Protein 7Z6T (pdb70)

Secondary structure (P-SEA, 3-state):
cccccccccccccccbbbbbbccccccccccccccccccccccccccccbbbbbbccccccccccbbbbbccccbbbbbbcccccccccaaaaaaaaaaaaaaaaaaaaaacccccccccccccccccccccccccccccccccccccccccccccbbbbbbbbbbcccccccccccaaaaaaaaaaaaaaaaaccccccccccccaaaaaaaaaaaaaaaaaaaccccccccccccccccccccccccccccccccccccccccccccccccaaaaaaaaaaaaaaaaaaaaacbbbbccccccccccccccaaaaaaaaaaaaaacccccccaaaaaaaaaaaaaaaccccaaaaaaaaaaaacccccbbbbccbbbbbccccccc

Sequence (388 aa):
ADYKVYPWGLNDPTEGSSRVMIKDPWDDTVASEFTWNSDGTKKYPTTRGNNGIAQSNPSGEDDYINNHRPRSSNLSFNYPYSPSSSPPSSYIDASIVQLFYTANMYHDLLYTTLGFTEKTGNFEFNNNGQGGRGNNDYYVILNSQDGSGTNNANNFATPPDGQPGRMRMYTWTKSQPYRDGSFEAGIVIHEYTHGVSNRLTGGPANNSNNCLSTIEAGGMGEGWGDFMATAIRLLKAADTRAKDYTMMGAWAANDPKGIREYPPYSTSLTTNPLAYSNVDGDDSVHSIGTVWATMLYELMWNLIDKHGKNVSAKPTMKGGVPTDGKKYLAMMKLVVDGMALQPCNPNFVQARDAILDADKALTKGANRRCEIWKAFAKRGLGYGAKYNENKRVTSNKLPSGC

Radius of gyration: 19.92 Å; Cα contacts (8 Å, |Δi|>4): 949; chains: 1; bounding box: 53×50×55 Å

B-factor: mean 22.93, std 13.44, range [10.41, 135.94]

Structure (mmCIF, N/CA/C/O backbone):
data_7Z6T
#
_entry.id   7Z6T
#
_cell.length_a   53.826
_cell.length_b   85.037
_cell.length_c   55.319
_cell.angle_alpha   90.000
_cell.angle_beta   111.303
_cell.angle_gamma   90.000
#
_symmetry.space_group_name_H-M   'P 1 21 1'
#
loop_
_entity.id
_entity.type
_entity.pdbx_description
1 polymer 'Extracellular metalloproteinase mep'
2 branched alpha-D-mannopyranose-(1-2)-alpha-D-mannopyranose-(1-2)-[alpha-D-mannopyranose-(1-6)]alpha-D-mannopyranose-(1-3)-beta-D-mannopyranose-(1-4)-2-acetamido-2-deoxy-beta-D-glucopyranose-(1-4)-2-acetamido-2-deoxy-beta-D-glucopyranose
3 branched beta-D-mannopyranose-(1-3)-D-mannose
4 non-polymer 1,2-ETHANEDIOL
5 non-polymer 'ZINC ION'
6 non-polymer 'CALCIUM ION'
7 non-polymer 'SULFATE ION'
8 non-polymer 'SODIUM ION'
9 water water
#
loop_
_atom_site.group_PDB
_atom_site.id
_atom_site.type_symbol
_atom_site.label_atom_id
_atom_site.label_alt_id
_atom_site.label_comp_id
_atom_site.label_asym_id
_atom_site.label_entity_id
_atom_site.label_seq_id
_atom_site.pdbx_PDB_ins_code
_atom_site.Cartn_x
_atom_site.Cartn_y
_atom_site.Cartn_z
_atom_site.occupancy
_atom_site.B_iso_or_equiv
_atom_site.auth_seq_id
_atom_site.auth_comp_id
_atom_site.auth_asym_id
_atom_site.auth_atom_id
_atom_site.pdbx_PDB_model_num
ATOM 1 N N . ALA A 1 1 ? -7.545 43.063 38.378 1.000 28.431 1 ALA AAA N 1
ATOM 2 C CA . ALA A 1 1 ? -6.929 43.975 39.387 1.000 26.037 1 ALA AAA CA 1
ATOM 3 C C . ALA A 1 1 ? -7.081 45.409 38.902 1.000 25.826 1 ALA AAA C 1
ATOM 4 O O . ALA A 1 1 ? -7.057 45.667 37.701 1.000 29.876 1 ALA AAA O 1
ATOM 6 N N . ASP A 1 2 ? -7.289 46.332 39.846 1.000 23.823 2 ASP AAA N 1
ATOM 7 C CA . ASP A 1 2 ? -7.418 47.739 39.516 1.000 25.966 2 ASP AAA CA 1
ATOM 8 C C . ASP A 1 2 ? -6.430 48.500 40.391 1.000 22.322 2 ASP AAA C 1
ATOM 9 O O . ASP A 1 2 ? -6.284 48.207 41.576 1.000 22.089 2 ASP AAA O 1
ATOM 14 N N . TYR A 1 3 ? -5.736 49.456 39.774 1.000 19.303 3 TYR AAA N 1
ATOM 15 C CA . TYR A 1 3 ? -4.754 50.262 40.477 1.000 19.021 3 TYR AAA CA 1
ATOM 16 C C . TYR A 1 3 ? -5.155 51.724 40.301 1.000 17.105 3 TYR AAA C 1
ATOM 17 O O . TYR A 1 3 ? -5.224 52.199 39.169 1.000 20.194 3 TYR AAA O 1
ATOM 26 N N . LYS A 1 4 ? -5.364 52.434 41.422 1.000 17.443 4 LYS AAA N 1
ATOM 27 C CA . LYS A 1 4 ? -5.619 53.881 41.341 1.000 17.274 4 LYS AAA CA 1
ATOM 28 C C . LYS A 1 4 ? -4.290 54.608 41.557 1.000 16.071 4 LYS AAA C 1
ATOM 29 O O . LYS A 1 4 ? -3.749 54.582 42.670 1.000 16.404 4 LYS AAA O 1
ATOM 35 N N . VAL A 1 5 ? -3.737 55.180 40.466 1.000 15.231 5 VAL AAA N 1
ATOM 36 C CA . VAL A 1 5 ? -2.358 55.672 40.472 1.000 14.326 5 VAL AAA CA 1
ATOM 37 C C . VAL A 1 5 ? -2.237 56.841 39.498 1.000 14.600 5 VAL AAA C 1
ATOM 38 O O . VAL A 1 5 ? -3.103 57.030 38.622 1.000 16.384 5 VAL AAA O 1
ATOM 42 N N . TYR A 1 6 ? -1.128 57.595 39.628 1.000 13.494 6 TYR AAA N 1
ATOM 43 C CA . TYR A 1 6 ? -0.718 58.477 38.543 1.000 13.747 6 TYR AAA CA 1
ATOM 44 C C . TYR A 1 6 ? -0.160 57.578 37.441 1.000 14.192 6 TYR AAA C 1
ATOM 45 O O . TYR A 1 6 ? 0.780 56.803 37.675 1.000 14.349 6 TYR AAA O 1
ATOM 54 N N . PRO A 1 7 ? -0.753 57.578 36.234 1.000 14.873 7 PRO AAA N 1
ATOM 55 C CA . PRO A 1 7 ? -0.298 56.662 35.187 1.000 15.420 7 PRO AAA CA 1
ATOM 56 C C . PRO A 1 7 ? 1.157 56.849 34.791 1.000 13.846 7 PRO AAA C 1
ATOM 57 O O . PRO A 1 7 ? 1.750 57.908 34.941 1.000 14.946 7 PRO AAA O 1
ATOM 61 N N . TRP A 1 8 ? 1.709 55.769 34.264 1.000 14.603 8 TRP AAA N 1
ATOM 62 C CA . TRP A 1 8 ? 3.055 55.674 33.727 1.000 13.403 8 TRP AAA CA 1
ATOM 63 C C . TRP A 1 8 ? 3.250 56.813 32.735 1.000 14.868 8 TRP AAA C 1
ATOM 64 O O . TRP A 1 8 ? 2.396 57.057 31.869 1.000 15.259 8 TRP AAA O 1
ATOM 75 N N . GLY A 1 9 ? 4.382 57.509 32.912 1.000 14.338 9 GLY AAA N 1
ATOM 76 C CA . GLY A 1 9 ? 4.716 58.641 32.061 1.000 14.255 9 GLY AAA CA 1
ATOM 77 C C . GLY A 1 9 ? 4.452 59.974 32.760 1.000 15.506 9 GLY AAA C 1
ATOM 78 O O . GLY A 1 9 ? 4.935 60.998 32.273 1.000 17.470 9 GLY AAA O 1
ATOM 79 N N . LEU A 1 10 ? 3.662 59.977 33.844 1.000 15.197 10 LEU AAA N 1
ATOM 80 C CA . LEU A 1 10 ? 3.558 61.162 34.704 1.000 15.110 10 LEU AAA CA 1
ATOM 81 C C . LEU A 1 10 ? 4.670 61.093 35.727 1.000 15.925 10 LEU AAA C 1
ATOM 82 O O . LEU A 1 10 ? 4.735 60.168 36.540 1.000 16.287 10 LEU AAA O 1
ATOM 87 N N . ASN A 1 11 ? 5.527 62.100 35.713 1.000 14.346 11 ASN AAA N 1
ATOM 88 C CA . ASN A 1 11 ? 6.726 62.021 36.517 1.000 13.014 11 ASN AAA CA 1
ATOM 89 C C . ASN A 1 11 ? 6.415 62.259 37.985 1.000 13.496 11 ASN AAA C 1
ATOM 90 O O . ASN A 1 11 ? 7.178 61.779 38.833 1.000 14.146 11 ASN AAA O 1
ATOM 95 N N . ASP A 1 12 ? 5.381 63.067 38.265 1.000 13.365 12 ASP AAA N 1
ATOM 96 C CA . ASP A 1 12 ? 5.084 63.467 39.640 1.000 14.626 12 ASP AAA CA 1
ATOM 97 C C . ASP A 1 12 ? 3.662 63.995 39.694 1.000 14.609 12 ASP AAA C 1
ATOM 98 O O . ASP A 1 12 ? 3.038 64.168 38.665 1.000 15.320 12 ASP AAA O 1
ATOM 103 N N . PRO A 1 13 ? 3.089 64.227 40.897 1.000 15.096 13 PRO AAA N 1
ATOM 104 C CA . PRO A 1 13 ? 1.703 64.696 40.992 1.000 16.021 13 PRO AAA CA 1
ATOM 105 C C . PRO A 1 13 ? 1.342 66.020 40.325 1.000 15.866 13 PRO AAA C 1
ATOM 106 O O . PRO A 1 13 ? 0.156 66.255 40.072 1.000 20.078 13 PRO AAA O 1
ATOM 110 N N . THR A 1 14 ? 2.350 66.820 39.968 1.000 17.337 14 THR AAA N 1
ATOM 111 C CA . THR A 1 14 ? 2.077 68.074 39.265 1.000 17.367 14 THR AAA CA 1
ATOM 112 C C . THR A 1 14 ? 1.731 67.855 37.794 1.000 19.954 14 THR AAA C 1
ATOM 113 O O . THR A 1 14 ? 1.236 68.775 37.152 1.000 20.628 14 THR AAA O 1
ATOM 117 N N . GLU A 1 15 ? 1.971 66.645 37.251 1.000 16.896 15 GLU AAA N 1
ATOM 118 C CA . GLU A 1 15 ? 1.853 66.479 35.805 1.000 17.898 15 GLU AAA CA 1
ATOM 119 C C . GLU A 1 15 ? 0.488 65.946 35.396 1.000 19.364 15 GLU AAA C 1
ATOM 120 O O . GLU A 1 15 ? 0.226 65.877 34.198 1.000 20.320 15 GLU AAA O 1
ATOM 126 N N . GLY A 1 16 ? -0.368 65.565 36.355 1.000 18.024 16 GLY AAA N 1
ATOM 127 C CA . GLY A 1 16 ? -1.639 64.961 35.986 1.000 20.185 16 GLY AAA CA 1
ATOM 128 C C . GLY A 1 16 ? -2.378 64.448 37.219 1.000 19.531 16 GLY AAA C 1
ATOM 129 O O . GLY A 1 16 ? -2.018 64.785 38.351 1.000 23.239 16 GLY AAA O 1
ATOM 130 N N A SER A 1 17 ? -3.446 63.681 36.985 0.150 19.795 17 SER AAA N 1
ATOM 131 N N B SER A 1 17 ? -3.425 63.656 36.980 0.850 20.055 17 SER AAA N 1
ATOM 132 C CA A SER A 1 17 ? -4.283 63.187 38.064 0.150 19.220 17 SER AAA CA 1
ATOM 133 C CA B SER A 1 17 ? -4.300 63.159 38.029 0.850 20.378 17 SER AAA CA 1
ATOM 134 C C A SER A 1 17 ? -4.169 61.669 38.138 0.150 18.801 17 SER AAA C 1
ATOM 135 C C B SER A 1 17 ? -4.230 61.636 38.093 0.850 19.268 17 SER AAA C 1
ATOM 136 O O A SER A 1 17 ? -3.650 61.038 37.218 0.150 18.570 17 SER AAA O 1
ATOM 137 O O B SER A 1 17 ? -3.842 60.979 37.118 0.850 18.732 17 SER AAA O 1
ATOM 142 N N . ARG A 1 18 ? -4.671 61.109 39.244 1.000 18.263 18 ARG AAA N 1
ATOM 143 C CA . ARG A 1 18 ? -4.714 59.668 39.431 1.000 18.247 18 ARG AAA CA 1
ATOM 144 C C . ARG A 1 18 ? -5.978 59.156 38.764 1.000 21.095 18 ARG AAA C 1
ATOM 145 O O . ARG A 1 18 ? -7.019 59.840 38.798 1.000 23.375 18 ARG AAA O 1
ATOM 153 N N . VAL A 1 19 ? -5.865 57.941 38.216 1.000 19.574 19 VAL AAA N 1
ATOM 154 C CA . VAL A 1 19 ? -7.020 57.246 37.660 1.000 20.754 19 VAL AAA CA 1
ATOM 155 C C . VAL A 1 19 ? -6.941 55.769 38.032 1.000 21.123 19 VAL AAA C 1
ATOM 156 O O . VAL A 1 19 ? -5.857 55.252 38.342 1.000 18.573 19 VAL AAA O 1
ATOM 160 N N . MET A 1 20 ? -8.099 55.112 37.884 1.000 20.948 20 MET AAA N 1
ATOM 161 C CA . MET A 1 20 ? -8.202 53.665 38.018 1.000 21.466 20 MET AAA CA 1
ATOM 162 C C . MET A 1 20 ? -7.732 52.997 36.730 1.000 21.517 20 MET AAA C 1
ATOM 163 O O . MET A 1 20 ? -8.287 53.238 35.649 1.000 24.701 20 MET AAA O 1
ATOM 168 N N . ILE A 1 21 ? -6.727 52.111 36.864 1.000 19.532 21 ILE AAA N 1
ATOM 169 C CA . ILE A 1 21 ? -6.205 51.367 35.723 1.000 18.201 21 ILE AAA CA 1
ATOM 170 C C . ILE A 1 21 ? -6.411 49.875 35.959 1.000 21.304 21 ILE AAA C 1
ATOM 171 O O . ILE A 1 21 ? -5.892 49.319 36.933 1.000 19.502 21 ILE AAA O 1
ATOM 176 N N . LYS A 1 22 ? -7.099 49.221 35.011 1.000 20.865 22 LYS AAA N 1
ATOM 177 C CA . LYS A 1 22 ? -7.344 47.789 35.138 1.000 23.149 22 LYS AAA CA 1
ATOM 178 C C . LYS A 1 22 ? -6.208 46.986 34.490 1.000 19.935 22 LYS AAA C 1
ATOM 179 O O . LYS A 1 22 ? -5.776 47.325 33.401 1.000 22.034 22 LYS AAA O 1
ATOM 185 N N . ASP A 1 23 ? -5.755 45.922 35.160 1.000 20.788 23 ASP AAA N 1
ATOM 186 C CA . ASP A 1 23 ? -4.836 44.903 34.648 1.000 23.197 23 ASP AAA CA 1
ATOM 187 C C . ASP A 1 23 ? -3.705 45.518 33.834 1.000 21.764 23 ASP AAA C 1
ATOM 188 O O . ASP A 1 23 ? -3.570 45.265 32.636 1.000 20.795 23 ASP AAA O 1
ATOM 193 N N . PRO A 1 24 ? -2.855 46.367 34.442 1.000 20.141 24 PRO AAA N 1
ATOM 194 C CA . PRO A 1 24 ? -1.932 47.183 33.658 1.000 19.584 24 PRO AAA CA 1
ATOM 195 C C . PRO A 1 24 ? -0.672 46.430 33.233 1.000 18.623 24 PRO AAA C 1
ATOM 196 O O . PRO A 1 24 ? 0.169 46.998 32.543 1.000 18.257 24 PRO AAA O 1
ATOM 200 N N . TRP A 1 25 ? -0.577 45.149 33.598 1.000 17.866 25 TRP AAA N 1
ATOM 201 C CA . TRP A 1 25 ? 0.614 44.372 33.263 1.000 19.024 25 TRP AAA CA 1
ATOM 202 C C . TRP A 1 25 ? 0.642 44.009 31.787 1.000 20.641 25 TRP AAA C 1
ATOM 203 O O . TRP A 1 25 ? -0.410 43.937 31.122 1.000 23.162 25 TRP AAA O 1
ATOM 214 N N A ASP A 1 26 ? 1.857 43.776 31.286 0.480 19.707 26 ASP AAA N 1
ATOM 215 N N B ASP A 1 26 ? 1.869 43.776 31.310 0.520 19.517 26 ASP AAA N 1
ATOM 216 C CA A ASP A 1 26 ? 2.056 43.219 29.954 0.480 21.724 26 ASP AAA CA 1
ATOM 217 C CA B ASP A 1 26 ? 2.141 43.173 30.012 0.520 21.792 26 ASP AAA CA 1
ATOM 218 C C A ASP A 1 26 ? 2.125 41.701 30.102 0.480 21.468 26 ASP AAA C 1
ATOM 219 C C B ASP A 1 26 ? 2.086 41.659 30.191 0.520 21.154 26 ASP AAA C 1
ATOM 220 O O A ASP A 1 26 ? 2.997 41.196 30.805 0.480 20.676 26 ASP AAA O 1
ATOM 221 O O B ASP A 1 26 ? 2.838 41.107 30.990 0.520 19.397 26 ASP AAA O 1
ATOM 230 N N . THR A 1 27 ? 1.187 40.985 29.456 1.000 22.290 27 THR AAA N 1
ATOM 231 C CA . THR A 1 27 ? 0.999 39.558 29.685 1.000 24.150 27 THR AAA CA 1
ATOM 232 C C . THR A 1 27 ? 2.227 38.761 29.263 1.000 24.409 27 THR AAA C 1
ATOM 233 O O . THR A 1 27 ? 2.408 37.645 29.731 1.000 25.361 27 THR AAA O 1
ATOM 237 N N . VAL A 1 28 ? 3.033 39.314 28.351 1.000 24.575 28 VAL AAA N 1
ATOM 238 C CA . VAL A 1 28 ? 4.207 38.609 27.877 1.000 26.814 28 VAL AAA CA 1
ATOM 239 C C . VAL A 1 28 ? 5.346 38.804 28.876 1.000 24.045 28 VAL AAA C 1
ATOM 240 O O . VAL A 1 28 ? 6.053 37.869 29.205 1.000 32.398 28 VAL AAA O 1
ATOM 244 N N . ALA A 1 29 ? 5.495 40.014 29.417 1.000 19.086 29 ALA AAA N 1
ATOM 245 C CA . ALA A 1 29 ? 6.636 40.236 30.301 1.000 17.933 29 ALA AAA CA 1
ATOM 246 C C . ALA A 1 29 ? 6.352 39.761 31.739 1.000 17.907 29 ALA AAA C 1
ATOM 247 O O . ALA A 1 29 ? 7.276 39.445 32.493 1.000 19.931 29 ALA AAA O 1
ATOM 249 N N . SER A 1 30 ? 5.071 39.776 32.126 1.000 17.806 30 SER AAA N 1
ATOM 250 C CA . SER A 1 30 ? 4.599 39.370 33.434 1.000 16.099 30 SER AAA CA 1
ATOM 251 C C . SER A 1 30 ? 3.564 38.259 33.245 1.000 17.462 30 SER AAA C 1
ATOM 252 O O . SER A 1 30 ? 2.356 38.496 33.398 1.000 16.823 30 SER AAA O 1
ATOM 255 N N . GLU A 1 31 ? 4.048 37.048 32.919 1.000 17.345 31 GLU AAA N 1
ATOM 256 C CA . GLU A 1 31 ? 3.104 35.998 32.523 1.000 18.380 31 GLU AAA CA 1
ATOM 257 C C . GLU A 1 31 ? 2.243 35.490 33.692 1.000 19.123 31 GLU AAA C 1
ATOM 258 O O . GLU A 1 31 ? 1.261 34.796 33.427 1.000 20.538 31 GLU AAA O 1
ATOM 264 N N . PHE A 1 32 ? 2.614 35.784 34.948 1.000 17.139 32 PHE AAA N 1
ATOM 265 C CA . PHE A 1 32 ? 1.799 35.413 36.099 1.000 17.459 32 PHE AAA CA 1
ATOM 266 C C . PHE A 1 32 ? 0.978 36.600 36.597 1.000 18.023 32 PHE AAA C 1
ATOM 267 O O . PHE A 1 32 ? 0.337 36.473 37.631 1.000 17.924 32 PHE AAA O 1
ATOM 275 N N . THR A 1 33 ? 0.989 37.715 35.843 1.000 17.416 33 THR AAA N 1
ATOM 276 C CA . THR A 1 33 ? 0.490 39.033 36.240 1.000 17.290 33 THR AAA CA 1
ATOM 277 C C . THR A 1 33 ? 1.431 39.599 37.287 1.000 16.128 33 THR AAA C 1
ATOM 278 O O . THR A 1 33 ? 2.329 38.917 37.767 1.000 17.889 33 THR AAA O 1
ATOM 282 N N . TRP A 1 34 ? 1.115 40.813 37.749 1.000 16.017 34 TRP AAA N 1
ATOM 283 C CA . TRP A 1 34 ? 1.936 41.384 38.794 1.000 15.305 34 TRP AAA CA 1
ATOM 284 C C . TRP A 1 34 ? 1.620 40.825 40.182 1.000 16.596 34 TRP AAA C 1
ATOM 285 O O . TRP A 1 34 ? 2.371 41.072 41.119 1.000 15.883 34 TRP AAA O 1
ATOM 296 N N . ASN A 1 35 ? 0.469 40.166 40.334 1.000 14.944 35 ASN AAA N 1
ATOM 297 C CA . ASN A 1 35 ? -0.011 39.797 41.661 1.000 16.815 35 ASN AAA CA 1
ATOM 298 C C . ASN A 1 35 ? 0.053 38.290 41.880 1.000 16.963 35 ASN AAA C 1
ATOM 299 O O . ASN A 1 35 ? -0.601 37.790 42.779 1.000 19.569 35 ASN AAA O 1
ATOM 304 N N . SER A 1 36 ? 0.918 37.601 41.136 1.000 16.859 36 SER AAA N 1
ATOM 305 C CA . SER A 1 36 ? 1.198 36.200 41.413 1.000 17.582 36 SER AAA CA 1
ATOM 306 C C . SER A 1 36 ? 2.672 35.931 41.115 1.000 18.831 36 SER AAA C 1
ATOM 307 O O . SER A 1 36 ? 3.270 36.625 40.298 1.000 17.003 36 SER AAA O 1
ATOM 310 N N . ASP A 1 37 ? 3.210 34.870 41.724 1.000 23.130 37 ASP AAA N 1
ATOM 311 C CA . ASP A 1 37 ? 4.545 34.379 41.378 1.000 23.749 37 ASP AAA CA 1
ATOM 312 C C . ASP A 1 37 ? 4.483 32.976 40.769 1.000 24.860 37 ASP AAA C 1
ATOM 313 O O . ASP A 1 37 ? 5.486 32.283 40.700 1.000 25.596 37 ASP AAA O 1
ATOM 318 N N . GLY A 1 38 ? 3.327 32.567 40.258 1.000 24.020 38 GLY AAA N 1
ATOM 319 C CA . GLY A 1 38 ? 3.186 31.212 39.760 1.000 26.050 38 GLY AAA CA 1
ATOM 320 C C . GLY A 1 38 ? 2.848 30.198 40.854 1.000 27.259 38 GLY AAA C 1
ATOM 321 O O . GLY A 1 38 ? 2.426 29.102 40.505 1.000 32.960 38 GLY AAA O 1
ATOM 322 N N . THR A 1 39 ? 3.067 30.517 42.143 1.000 27.104 39 THR AAA N 1
ATOM 323 C CA . THR A 1 39 ? 2.692 29.614 43.227 1.000 28.339 39 THR AAA CA 1
ATOM 324 C C . THR A 1 39 ? 1.426 30.133 43.893 1.000 29.429 39 THR AAA C 1
ATOM 325 O O . THR A 1 39 ? 0.435 29.407 44.027 1.000 32.436 39 THR AAA O 1
ATOM 329 N N . LYS A 1 40 ? 1.465 31.404 44.308 1.000 27.135 40 LYS AAA N 1
ATOM 330 C CA . LYS A 1 40 ? 0.353 31.985 45.043 1.000 26.781 40 LYS AAA CA 1
ATOM 331 C C . LYS A 1 40 ? -0.041 33.269 44.331 1.000 25.432 40 LYS AAA C 1
ATOM 332 O O . LYS A 1 40 ? 0.829 33.924 43.746 1.000 23.599 40 LYS AAA O 1
ATOM 338 N N . LYS A 1 41 ? -1.348 33.547 44.350 1.000 22.150 41 LYS AAA N 1
ATOM 339 C CA . LYS A 1 41 ? -1.902 34.831 43.970 1.000 24.260 41 LYS AAA CA 1
ATOM 340 C C . LYS A 1 41 ? -2.071 35.653 45.246 1.000 22.365 41 LYS AAA C 1
ATOM 341 O O . LYS A 1 41 ? -2.679 35.200 46.217 1.000 23.970 41 LYS AAA O 1
ATOM 347 N N . TYR A 1 42 ? -1.549 36.878 45.259 1.000 18.395 42 TYR AAA N 1
ATOM 348 C CA . TYR A 1 42 ? -1.562 37.680 46.471 1.000 19.316 42 TYR AAA CA 1
ATOM 349 C C . TYR A 1 42 ? -2.607 38.794 46.364 1.000 19.757 42 TYR AAA C 1
ATOM 350 O O . TYR A 1 42 ? -2.682 39.506 45.361 1.000 20.853 42 TYR AAA O 1
ATOM 359 N N . PRO A 1 43 ? -3.429 39.009 47.411 1.000 20.136 43 PRO AAA N 1
ATOM 360 C CA . PRO A 1 43 ? -4.410 40.095 47.417 1.000 18.384 43 PRO AAA CA 1
ATOM 361 C C . PRO A 1 43 ? -3.775 41.378 47.943 1.000 19.875 43 PRO AAA C 1
ATOM 362 O O . PRO A 1 43 ? -4.337 42.094 48.771 1.000 20.923 43 PRO AAA O 1
ATOM 366 N N . THR A 1 44 ? -2.572 41.672 47.440 1.000 18.071 44 THR AAA N 1
ATOM 367 C CA . THR A 1 44 ? -1.823 42.811 47.947 1.000 17.192 44 THR AAA CA 1
ATOM 368 C C . THR A 1 44 ? -0.727 43.148 46.939 1.000 15.509 44 THR AAA C 1
ATOM 369 O O . THR A 1 44 ? -0.632 42.537 45.887 1.000 16.178 44 THR AAA O 1
ATOM 373 N N . THR A 1 45 ? 0.154 44.062 47.344 1.000 15.628 45 THR AAA N 1
ATOM 374 C CA . THR A 1 45 ? 1.271 44.529 46.522 1.000 14.892 45 THR AAA CA 1
ATOM 375 C C . THR A 1 45 ? 2.463 43.592 46.605 1.000 13.700 45 THR AAA C 1
ATOM 376 O O . THR A 1 45 ? 3.507 43.909 47.178 1.000 14.467 45 THR AAA O 1
ATOM 380 N N . ARG A 1 46 ? 2.273 42.389 46.037 1.000 14.824 46 ARG AAA N 1
ATOM 381 C CA . ARG A 1 46 ? 3.283 41.346 46.044 1.000 14.888 46 ARG AAA CA 1
ATOM 382 C C . ARG A 1 46 ? 3.022 40.460 44.832 1.000 15.213 46 ARG AAA C 1
ATOM 383 O O . ARG A 1 46 ? 1.861 40.183 44.483 1.000 15.554 46 ARG AAA O 1
ATOM 391 N N . GLY A 1 47 ? 4.105 40.089 44.140 1.000 13.770 47 GLY AAA N 1
ATOM 392 C CA . GLY A 1 47 ? 3.997 39.148 43.028 1.000 14.456 47 GLY AAA CA 1
ATOM 393 C C . GLY A 1 47 ? 5.356 38.892 42.410 1.000 14.735 47 GLY AAA C 1
ATOM 394 O O . GLY A 1 47 ? 6.365 39.020 43.098 1.000 15.982 47 GLY AAA O 1
ATOM 395 N N . ASN A 1 48 ? 5.381 38.536 41.126 1.000 14.119 48 ASN AAA N 1
ATOM 396 C CA . ASN A 1 48 ? 6.620 37.971 40.599 1.000 15.386 48 ASN AAA CA 1
ATOM 397 C C . ASN A 1 48 ? 7.745 39.002 40.479 1.000 14.644 48 ASN AAA C 1
ATOM 398 O O . ASN A 1 48 ? 8.917 38.640 40.590 1.000 13.812 48 ASN AAA O 1
ATOM 403 N N . ASN A 1 49 ? 7.384 40.288 40.371 1.000 14.051 49 ASN AAA N 1
ATOM 404 C CA . ASN A 1 49 ? 8.396 41.282 40.054 1.000 13.877 49 ASN AAA CA 1
ATOM 405 C C . ASN A 1 49 ? 8.755 42.108 41.271 1.000 13.468 49 ASN AAA C 1
ATOM 406 O O . ASN A 1 49 ? 9.789 42.749 41.285 1.000 14.548 49 ASN AAA O 1
ATOM 411 N N . GLY A 1 50 ? 7.940 42.061 42.313 1.000 14.309 50 GLY AAA N 1
ATOM 412 C CA . GLY A 1 50 ? 8.293 42.897 43.450 1.000 15.865 50 GLY AAA CA 1
ATOM 413 C C . GLY A 1 50 ? 7.419 42.587 44.661 1.000 13.706 50 GLY AAA C 1
ATOM 414 O O . GLY A 1 50 ? 6.353 41.993 44.518 1.000 15.360 50 GLY AAA O 1
ATOM 415 N N . ILE A 1 51 ? 7.857 43.108 45.810 1.000 13.534 51 ILE AAA N 1
ATOM 416 C CA . ILE A 1 51 ? 7.056 43.087 47.028 1.000 13.715 51 ILE AAA CA 1
ATOM 417 C C . ILE A 1 51 ? 7.186 44.470 47.675 1.000 14.937 51 ILE AAA C 1
ATOM 418 O O . ILE A 1 51 ? 8.306 44.940 47.924 1.000 15.471 51 ILE AAA O 1
ATOM 423 N N . ALA A 1 52 ? 6.043 45.147 47.837 1.000 14.033 52 ALA AAA N 1
ATOM 424 C CA . ALA A 1 52 ? 6.075 46.503 48.356 1.000 13.938 52 ALA AAA CA 1
ATOM 425 C C . ALA A 1 52 ? 5.377 46.593 49.716 1.000 13.572 52 ALA AAA C 1
ATOM 426 O O . ALA A 1 52 ? 4.384 45.889 49.965 1.000 13.723 52 ALA AAA O 1
ATOM 428 N N . GLN A 1 53 ? 5.914 47.489 50.549 1.000 14.465 53 GLN AAA N 1
ATOM 429 C CA . GLN A 1 53 ? 5.406 47.646 51.910 1.000 13.140 53 GLN AAA CA 1
ATOM 430 C C . GLN A 1 53 ? 5.965 48.949 52.471 1.000 14.993 53 GLN AAA C 1
ATOM 431 O O . GLN A 1 53 ? 6.889 49.529 51.889 1.000 15.320 53 GLN AAA O 1
ATOM 437 N N . SER A 1 54 ? 5.407 49.379 53.616 1.000 14.660 54 SER AAA N 1
ATOM 438 C CA . SER A 1 54 ? 6.011 50.483 54.347 1.000 14.091 54 SER AAA CA 1
ATOM 439 C C . SER A 1 54 ? 7.185 49.962 55.159 1.000 14.853 54 SER AAA C 1
ATOM 440 O O . SER A 1 54 ? 7.306 48.755 55.353 1.000 16.353 54 SER AAA O 1
ATOM 443 N N . ASN A 1 55 ? 8.079 50.866 55.572 1.000 17.541 55 ASN AAA N 1
ATOM 444 C CA . ASN A 1 55 ? 9.174 50.435 56.432 1.000 15.925 55 ASN AAA CA 1
ATOM 445 C C . ASN A 1 55 ? 9.489 51.537 57.447 1.000 18.511 55 ASN AAA C 1
ATOM 446 O O . ASN A 1 55 ? 10.564 52.126 57.446 1.000 18.588 55 ASN AAA O 1
ATOM 451 N N . PRO A 1 56 ? 8.578 51.801 58.412 1.000 17.491 56 PRO AAA N 1
ATOM 452 C CA . PRO A 1 56 ? 8.772 52.896 59.367 1.000 18.562 56 PRO AAA CA 1
ATOM 453 C C . PRO A 1 56 ? 10.044 52.796 60.218 1.000 18.927 56 PRO AAA C 1
ATOM 454 O O . PRO A 1 56 ? 10.712 53.793 60.440 1.000 20.949 56 PRO AAA O 1
ATOM 458 N N . SER A 1 57 ? 10.428 51.583 60.599 1.000 22.225 57 SER AAA N 1
ATOM 459 C CA . SER A 1 57 ? 11.610 51.380 61.432 1.000 22.995 57 SER AAA CA 1
ATOM 460 C C . SER A 1 57 ? 12.906 51.597 60.654 1.000 26.458 57 SER AAA C 1
ATOM 461 O O . SER A 1 57 ? 13.968 51.748 61.257 1.000 26.128 57 SER AAA O 1
ATOM 464 N N . GLY A 1 58 ? 12.842 51.531 59.322 1.000 22.357 58 GLY AAA N 1
ATOM 465 C CA . GLY A 1 58 ? 14.044 51.645 58.523 1.000 22.663 58 GLY AAA CA 1
ATOM 466 C C . GLY A 1 58 ? 14.975 50.433 58.608 1.000 25.684 58 GLY AAA C 1
ATOM 467 O O . GLY A 1 58 ? 16.095 50.496 58.100 1.000 23.910 58 GLY AAA O 1
ATOM 468 N N . GLU A 1 59 ? 14.504 49.314 59.182 1.000 25.582 59 GLU AAA N 1
ATOM 469 C CA . GLU A 1 59 ? 15.356 48.129 59.277 1.000 28.272 59 GLU AAA CA 1
ATOM 470 C C . GLU A 1 59 ? 15.208 47.244 58.038 1.000 26.715 59 GLU AAA C 1
ATOM 471 O O . GLU A 1 59 ? 14.586 47.630 57.041 1.000 25.404 59 GLU AAA O 1
ATOM 477 N N . ASP A 1 60 ? 15.744 46.021 58.120 1.000 24.028 60 ASP AAA N 1
ATOM 478 C CA . ASP A 1 60 ? 15.915 45.198 56.938 1.000 24.197 60 ASP AAA CA 1
ATOM 479 C C . ASP A 1 60 ? 14.793 44.185 56.749 1.000 25.101 60 ASP AAA C 1
ATOM 480 O O . ASP A 1 60 ? 14.665 43.608 55.682 1.000 26.101 60 ASP AAA O 1
ATOM 485 N N . ASP A 1 61 ? 14.005 43.913 57.786 1.000 25.746 61 ASP AAA N 1
ATOM 486 C CA . ASP A 1 61 ? 12.891 43.009 57.585 1.000 25.950 61 ASP AAA CA 1
ATOM 487 C C . ASP A 1 61 ? 11.864 43.672 56.680 1.000 24.042 61 ASP AAA C 1
ATOM 488 O O . ASP A 1 61 ? 11.698 44.887 56.727 1.000 26.238 61 ASP AAA O 1
ATOM 493 N N . TYR A 1 62 ? 11.172 42.854 55.889 1.000 19.688 62 TYR AAA N 1
ATOM 494 C CA . TYR A 1 62 ? 10.137 43.379 55.005 1.000 19.328 62 TYR AAA CA 1
ATOM 495 C C . TYR A 1 62 ? 8.943 42.445 54.873 1.000 21.968 62 TYR AAA C 1
ATOM 496 O O . TYR A 1 62 ? 7.829 42.898 54.582 1.000 19.475 62 TYR AAA O 1
ATOM 505 N N . ILE A 1 63 ? 9.135 41.142 55.089 1.000 21.766 63 ILE AAA N 1
ATOM 506 C CA . ILE A 1 63 ? 8.086 40.229 54.669 1.000 22.703 63 ILE AAA CA 1
ATOM 507 C C . ILE A 1 63 ? 6.764 40.480 55.429 1.000 21.741 63 ILE AAA C 1
ATOM 508 O O . ILE A 1 63 ? 5.681 40.372 54.849 1.000 23.560 63 ILE AAA O 1
ATOM 513 N N . ASN A 1 64 ? 6.850 40.809 56.718 1.000 23.288 64 ASN AAA N 1
ATOM 514 C CA . ASN A 1 64 ? 5.647 41.012 57.531 1.000 25.003 64 ASN AAA CA 1
ATOM 515 C C . ASN A 1 64 ? 5.335 42.490 57.761 1.000 23.030 64 ASN AAA C 1
ATOM 516 O O . ASN A 1 64 ? 4.573 42.833 58.665 1.000 25.298 64 ASN AAA O 1
ATOM 521 N N . ASN A 1 65 ? 5.927 43.401 56.961 1.000 17.987 65 ASN AAA N 1
ATOM 522 C CA . ASN A 1 65 ? 5.678 44.824 57.143 1.000 17.833 65 ASN AAA CA 1
ATOM 523 C C . ASN A 1 65 ? 4.329 45.131 56.498 1.000 16.373 65 ASN AAA C 1
ATOM 524 O O . ASN A 1 65 ? 3.774 44.307 55.791 1.000 18.417 65 ASN AAA O 1
ATOM 529 N N . HIS A 1 66 ? 3.789 46.306 56.804 1.000 15.985 66 HIS AAA N 1
ATOM 530 C CA . HIS A 1 66 ? 2.458 46.608 56.313 1.000 15.823 66 HIS AAA CA 1
ATOM 531 C C . HIS A 1 66 ? 2.397 46.743 54.787 1.000 17.322 66 HIS AAA C 1
ATOM 532 O O . HIS A 1 66 ? 3.205 47.451 54.164 1.000 16.534 66 HIS AAA O 1
ATOM 539 N N . ARG A 1 67 ? 1.337 46.166 54.216 1.000 16.670 67 ARG AAA N 1
ATOM 540 C CA . ARG A 1 67 ? 0.908 46.428 52.845 1.000 16.765 67 ARG AAA CA 1
ATOM 541 C C . ARG A 1 67 ? -0.602 46.269 52.752 1.000 17.203 67 ARG AAA C 1
ATOM 542 O O . ARG A 1 67 ? -1.180 45.480 53.499 1.000 18.987 67 ARG AAA O 1
ATOM 550 N N . PRO A 1 68 ? -1.297 47.032 51.889 1.000 17.143 68 PRO AAA N 1
ATOM 551 C CA . PRO A 1 68 ? -2.760 47.007 51.846 1.000 17.363 68 PRO AAA CA 1
ATOM 552 C C . PRO A 1 68 ? -3.281 45.706 51.258 1.000 18.798 68 PRO AAA C 1
ATOM 553 O O . PRO A 1 68 ? -2.706 45.176 50.301 1.000 17.911 68 PRO AAA O 1
ATOM 557 N N . ARG A 1 69 ? -4.348 45.178 51.880 1.000 19.318 69 ARG AAA N 1
ATOM 558 C CA . ARG A 1 69 ? -4.918 43.921 51.432 1.000 21.931 69 ARG AAA CA 1
ATOM 559 C C . ARG A 1 69 ? -6.284 44.210 50.827 1.000 22.015 69 ARG AAA C 1
ATOM 560 O O . ARG A 1 69 ? -7.077 44.948 51.397 1.000 22.423 69 ARG AAA O 1
ATOM 568 N N . SER A 1 70 ? -6.533 43.671 49.644 1.000 20.904 70 SER AAA N 1
ATOM 569 C CA . SER A 1 70 ? -7.802 43.810 48.958 1.000 22.972 70 SER AAA CA 1
ATOM 570 C C . SER A 1 70 ? -8.076 42.473 48.289 1.000 23.921 70 SER AAA C 1
ATOM 571 O O . SER A 1 70 ? -7.324 42.055 47.418 1.000 24.573 70 SER AAA O 1
ATOM 574 N N . SER A 1 71 ? -9.116 41.775 48.777 1.000 31.570 71 SER AAA N 1
ATOM 575 C CA . SER A 1 71 ? -9.396 40.422 48.302 1.000 32.669 71 SER AAA CA 1
ATOM 576 C C . SER A 1 71 ? -9.865 40.431 46.849 1.000 31.315 71 SER AAA C 1
ATOM 577 O O . SER A 1 71 ? -9.697 39.441 46.153 1.000 35.632 71 SER AAA O 1
ATOM 580 N N . ASN A 1 72 ? -10.387 41.554 46.362 1.000 30.147 72 ASN AAA N 1
ATOM 581 C CA . ASN A 1 72 ? -10.682 41.616 44.935 1.000 30.658 72 ASN AAA CA 1
ATOM 582 C C . ASN A 1 72 ? -9.626 42.382 44.126 1.000 29.452 72 ASN AAA C 1
ATOM 583 O O . ASN A 1 72 ? -9.865 42.716 42.967 1.000 28.937 72 ASN AAA O 1
ATOM 588 N N . LEU A 1 73 ? -8.462 42.639 44.730 1.000 26.539 73 LEU AAA N 1
ATOM 589 C CA . LEU A 1 73 ? -7.345 43.320 44.082 1.000 25.966 73 LEU AAA CA 1
ATOM 590 C C . LEU A 1 73 ? -7.815 44.653 43.495 1.000 27.132 73 LEU AAA C 1
ATOM 591 O O . LEU A 1 73 ? -7.387 45.037 42.398 1.000 26.636 73 LEU AAA O 1
ATOM 596 N N . SER A 1 74 ? -8.652 45.372 44.253 1.000 24.270 74 SER AAA N 1
ATOM 597 C CA . SER A 1 74 ? -9.028 46.736 43.909 1.000 25.217 74 SER AAA CA 1
ATOM 598 C C . SER A 1 74 ? -8.240 47.718 44.779 1.000 27.590 74 SER AAA C 1
ATOM 599 O O . SER A 1 74 ? -8.626 48.014 45.919 1.000 27.529 74 SER AAA O 1
ATOM 602 N N . PHE A 1 75 ? -7.127 48.223 44.226 1.000 21.273 75 PHE AAA N 1
ATOM 603 C CA . PHE A 1 75 ? -6.176 48.979 45.026 1.000 20.128 75 PHE AAA CA 1
ATOM 604 C C . PHE A 1 75 ? -6.464 50.469 44.882 1.000 18.850 75 PHE AAA C 1
ATOM 605 O O . PHE A 1 75 ? -5.745 51.186 44.191 1.000 18.540 75 PHE AAA O 1
ATOM 613 N N . ASN A 1 76 ? -7.542 50.914 45.541 1.000 19.378 76 ASN AAA N 1
ATOM 614 C CA . ASN A 1 76 ? -8.051 52.260 45.347 1.000 20.908 76 ASN AAA CA 1
ATOM 615 C C . ASN A 1 76 ? -8.045 52.951 46.705 1.000 21.505 76 ASN AAA C 1
ATOM 616 O O . ASN A 1 76 ? -8.939 52.712 47.529 1.000 21.262 76 ASN AAA O 1
ATOM 621 N N . TYR A 1 77 ? -6.977 53.721 46.952 1.000 17.442 77 TYR AAA N 1
ATOM 622 C CA . TYR A 1 77 ? -6.800 54.362 48.251 1.000 17.564 77 TYR AAA CA 1
ATOM 623 C C . TYR A 1 77 ? -6.650 55.866 48.076 1.000 17.443 77 TYR AAA C 1
ATOM 624 O O . TYR A 1 77 ? -6.189 56.345 47.043 1.000 18.253 77 TYR AAA O 1
ATOM 633 N N . PRO A 1 78 ? -7.026 56.675 49.087 1.000 18.038 78 PRO AAA N 1
ATOM 634 C CA . PRO A 1 78 ? -6.964 58.123 48.934 1.000 17.749 78 PRO AAA CA 1
ATOM 635 C C . PRO A 1 78 ? -5.547 58.691 48.956 1.000 17.662 78 PRO AAA C 1
ATOM 636 O O . PRO A 1 78 ? -4.654 58.217 49.666 1.000 18.258 78 PRO AAA O 1
ATOM 640 N N . TYR A 1 79 ? -5.380 59.773 48.174 1.000 17.258 79 TYR AAA N 1
ATOM 641 C CA . TYR A 1 79 ? -4.145 60.532 48.204 1.000 17.318 79 TYR AAA CA 1
ATOM 642 C C . TYR A 1 79 ? -4.392 61.886 47.562 1.000 18.735 79 TYR AAA C 1
ATOM 643 O O . TYR A 1 79 ? -5.023 61.999 46.522 1.000 20.846 79 TYR AAA O 1
ATOM 652 N N . SER A 1 80 ? -3.859 62.906 48.216 1.000 20.005 80 SER AAA N 1
ATOM 653 C CA . SER A 1 80 ? -3.675 64.215 47.640 1.000 19.978 80 SER AAA CA 1
ATOM 654 C C . SER A 1 80 ? -2.309 64.700 48.105 1.000 18.254 80 SER AAA C 1
ATOM 655 O O . SER A 1 80 ? -1.956 64.512 49.258 1.000 19.134 80 SER AAA O 1
ATOM 658 N N . PRO A 1 81 ? -1.510 65.375 47.260 1.000 19.060 81 PRO AAA N 1
ATOM 659 C CA . PRO A 1 81 ? -0.267 65.976 47.737 1.000 19.676 81 PRO AAA CA 1
ATOM 660 C C . PRO A 1 81 ? -0.457 67.008 48.852 1.000 19.314 81 PRO AAA C 1
ATOM 661 O O . PRO A 1 81 ? 0.479 67.239 49.605 1.000 22.605 81 PRO AAA O 1
ATOM 665 N N . SER A 1 82 ? -1.681 67.549 48.999 1.000 20.903 82 SER AAA N 1
ATOM 666 C CA . SER A 1 82 ? -1.947 68.479 50.095 1.000 20.679 82 SER AAA CA 1
ATOM 667 C C . SER A 1 82 ? -2.162 67.768 51.436 1.000 21.414 82 SER AAA C 1
ATOM 668 O O . SER A 1 82 ? -2.222 68.428 52.482 1.000 23.900 82 SER AAA O 1
ATOM 671 N N . SER A 1 83 ? -2.267 66.430 51.435 1.000 21.371 83 SER AAA N 1
ATOM 672 C CA . SER A 1 83 ? -2.548 65.680 52.659 1.000 21.157 83 SER AAA CA 1
ATOM 673 C C . SER A 1 83 ? -1.300 65.604 53.532 1.000 20.955 83 SER AAA C 1
ATOM 674 O O . SER A 1 83 ? -0.178 65.668 53.024 1.000 20.266 83 SER AAA O 1
ATOM 677 N N . SER A 1 84 ? -1.515 65.439 54.843 1.000 20.184 84 SER AAA N 1
ATOM 678 C CA . SER A 1 84 ? -0.421 65.343 55.783 1.000 20.978 84 SER AAA CA 1
ATOM 679 C C . SER A 1 84 ? -0.943 64.578 57.000 1.000 23.283 84 SER AAA C 1
ATOM 680 O O . SER A 1 84 ? -2.131 64.685 57.317 1.000 24.287 84 SER AAA O 1
ATOM 683 N N . PRO A 1 85 ? -0.124 63.774 57.713 1.000 20.882 85 PRO AAA N 1
ATOM 684 C CA . PRO A 1 85 ? 1.273 63.493 57.369 1.000 20.382 85 PRO AAA CA 1
ATOM 685 C C . PRO A 1 85 ? 1.328 62.334 56.370 1.000 19.422 85 PRO AAA C 1
ATOM 686 O O . PRO A 1 85 ? 0.299 61.749 56.023 1.000 19.253 85 PRO AAA O 1
ATOM 690 N N . PRO A 1 86 ? 2.519 62.003 55.835 1.000 18.571 86 PRO AAA N 1
ATOM 691 C CA . PRO A 1 86 ? 2.621 60.944 54.814 1.000 18.188 86 PRO AAA C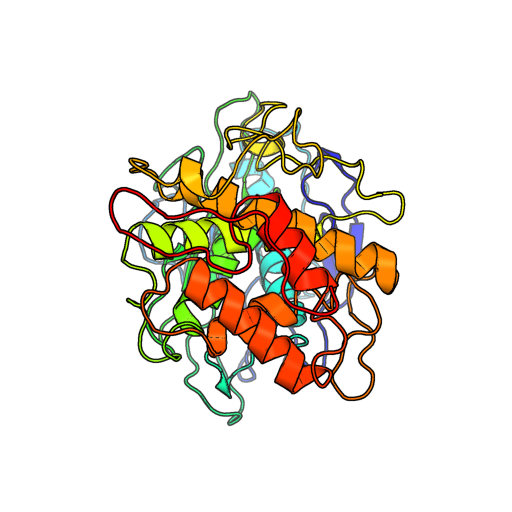A 1
ATOM 692 C C . PRO A 1 86 ? 2.014 59.615 55.262 1.000 17.062 86 PRO AAA C 1
ATOM 693 O O . PRO A 1 86 ? 1.470 58.862 54.445 1.000 17.841 86 PRO AAA O 1
ATOM 697 N N . SER A 1 87 ? 2.104 59.286 56.564 1.000 15.727 87 SER AAA N 1
ATOM 698 C CA . SER A 1 87 ? 1.558 58.010 57.014 1.000 16.955 87 SER AAA CA 1
ATOM 699 C C . SER A 1 87 ? 0.063 57.897 56.705 1.000 15.677 87 SER AAA C 1
ATOM 700 O O . SER A 1 87 ? -0.472 56.782 56.615 1.000 17.340 87 SER AAA O 1
ATOM 703 N N . SER A 1 88 ? -0.617 59.045 56.555 1.000 16.862 88 SER AAA N 1
ATOM 704 C CA . SER A 1 88 ? -2.049 59.002 56.318 1.000 18.772 88 SER AAA CA 1
ATOM 705 C C . SER A 1 88 ? -2.421 58.465 54.950 1.000 18.672 88 SER AAA C 1
ATOM 706 O O . SER A 1 88 ? -3.584 58.160 54.739 1.000 19.808 88 SER AAA O 1
ATOM 709 N N . TYR A 1 89 ? -1.454 58.361 54.024 1.000 16.754 89 TYR AAA N 1
ATOM 710 C CA . TYR A 1 89 ? -1.767 57.827 52.701 1.000 16.263 89 TYR AAA CA 1
ATOM 711 C C . TYR A 1 89 ? -0.751 56.737 52.338 1.000 15.605 89 TYR AAA C 1
ATOM 712 O O . TYR A 1 89 ? -0.470 56.509 51.144 1.000 15.631 89 TYR AAA O 1
ATOM 721 N N . ILE A 1 90 ? -0.249 56.010 53.341 1.000 15.928 90 ILE AAA N 1
ATOM 722 C CA . ILE A 1 90 ? 0.724 54.951 53.055 1.000 15.162 90 ILE AAA CA 1
ATOM 723 C C . ILE A 1 90 ? 0.177 53.898 52.086 1.000 15.990 90 ILE AAA C 1
ATOM 724 O O . ILE A 1 90 ? 0.940 53.363 51.271 1.000 15.644 90 ILE AAA O 1
ATOM 729 N N . ASP A 1 91 ? -1.118 53.623 52.132 1.000 14.979 91 ASP AAA N 1
ATOM 730 C CA . ASP A 1 91 ? -1.647 52.592 51.235 1.000 15.243 91 ASP AAA CA 1
ATOM 731 C C . ASP A 1 91 ? -1.539 53.035 49.771 1.000 16.128 91 ASP AAA C 1
ATOM 732 O O . ASP A 1 91 ? -1.071 52.276 48.916 1.000 16.269 91 ASP AAA O 1
ATOM 737 N N . ALA A 1 92 ? -1.986 54.266 49.487 1.000 14.844 92 ALA AAA N 1
ATOM 738 C CA . ALA A 1 92 ? -1.857 54.799 48.128 1.000 14.856 92 ALA AAA CA 1
ATOM 739 C C . ALA A 1 92 ? -0.379 54.828 47.703 1.000 14.827 92 ALA AAA C 1
ATOM 740 O O . ALA A 1 92 ? -0.070 54.602 46.528 1.000 15.312 92 ALA AAA O 1
ATOM 742 N N . SER A 1 93 ? 0.530 55.143 48.644 1.000 13.957 93 SER AAA N 1
ATOM 743 C CA . SER A 1 93 ? 1.960 55.269 48.370 1.000 13.268 93 SER AAA CA 1
ATOM 744 C C . SER A 1 93 ? 2.556 53.916 47.969 1.000 13.716 93 SER AAA C 1
ATOM 745 O O . SER A 1 93 ? 3.292 53.805 46.980 1.000 13.877 93 SER AAA O 1
ATOM 748 N N . ILE A 1 94 ? 2.233 52.881 48.768 1.000 12.559 94 ILE AAA N 1
ATOM 749 C CA . ILE A 1 94 ? 2.709 51.541 48.464 1.000 13.073 94 ILE AAA CA 1
ATOM 750 C C . ILE A 1 94 ? 2.200 51.106 47.081 1.000 13.007 94 ILE AAA C 1
ATOM 751 O O . ILE A 1 94 ? 2.966 50.510 46.309 1.000 13.879 94 ILE AAA O 1
ATOM 756 N N . VAL A 1 95 ? 0.920 51.390 46.764 1.000 13.130 95 VAL AAA N 1
ATOM 757 C CA . VAL A 1 95 ? 0.343 50.970 45.488 1.000 13.202 95 VAL AAA CA 1
ATOM 758 C C . VAL A 1 95 ? 1.021 51.717 44.328 1.000 12.088 95 VAL AAA C 1
ATOM 759 O O . VAL A 1 95 ? 1.317 51.082 43.323 1.000 13.758 95 VAL AAA O 1
ATOM 763 N N . GLN A 1 96 ? 1.324 53.006 44.514 1.000 13.105 96 GLN AAA N 1
ATOM 764 C CA . GLN A 1 96 ? 1.985 53.752 43.444 1.000 12.246 96 GLN AAA CA 1
ATOM 765 C C . GLN A 1 96 ? 3.395 53.214 43.204 1.000 12.966 96 GLN AAA C 1
ATOM 766 O O . GLN A 1 96 ? 3.827 53.052 42.052 1.000 13.461 96 GLN AAA O 1
ATOM 772 N N . LEU A 1 97 ? 4.128 52.956 44.282 1.000 12.106 97 LEU AAA N 1
ATOM 773 C CA . LEU A 1 97 ? 5.472 52.417 44.174 1.000 13.277 97 LEU AAA CA 1
ATOM 774 C C . LEU A 1 97 ? 5.443 51.069 43.459 1.000 12.577 97 LEU AAA C 1
ATOM 775 O O . LEU A 1 97 ? 6.218 50.830 42.516 1.000 12.484 97 LEU AAA O 1
ATOM 780 N N . PHE A 1 98 ? 4.504 50.198 43.870 1.000 12.950 98 PHE AAA N 1
ATOM 781 C CA . PHE A 1 98 ? 4.384 48.887 43.234 1.000 12.774 98 PHE AAA CA 1
ATOM 782 C C . PHE A 1 98 ? 4.064 49.038 41.746 1.000 13.687 98 PHE AAA C 1
ATOM 783 O O . PHE A 1 98 ? 4.659 48.358 40.882 1.000 13.862 98 PHE AAA O 1
ATOM 791 N N . TYR A 1 99 ? 3.109 49.920 41.439 1.000 12.684 99 TYR AAA N 1
ATOM 792 C CA . TYR A 1 99 ? 2.708 50.134 40.053 1.000 13.270 99 TYR AAA CA 1
ATOM 793 C C . TYR A 1 99 ? 3.889 50.622 39.203 1.000 12.760 99 TYR AAA C 1
ATOM 794 O O . TYR A 1 99 ? 4.185 50.073 38.111 1.000 12.327 99 TYR AAA O 1
ATOM 803 N N . THR A 1 100 ? 4.581 51.666 39.683 1.000 12.543 100 THR AAA N 1
ATOM 804 C CA . THR A 1 100 ? 5.661 52.214 38.868 1.000 12.625 100 THR AAA CA 1
ATOM 805 C C . THR A 1 100 ? 6.766 51.182 38.636 1.000 13.545 100 THR AAA C 1
ATOM 806 O O . THR A 1 100 ? 7.297 51.075 37.525 1.000 12.872 100 THR AAA O 1
ATOM 810 N N . ALA A 1 101 ? 7.150 50.442 39.691 1.000 12.877 101 ALA AAA N 1
ATOM 811 C CA . ALA A 1 101 ? 8.232 49.477 39.566 1.000 13.093 101 ALA AAA CA 1
ATOM 812 C C . ALA A 1 101 ? 7.829 48.334 38.624 1.000 12.349 101 ALA AAA C 1
ATOM 813 O O . ALA A 1 101 ? 8.663 47.893 37.829 1.000 13.082 101 ALA AAA O 1
ATOM 815 N N . ASN A 1 102 ? 6.548 47.898 38.682 1.000 12.722 102 ASN AAA N 1
ATOM 816 C CA . ASN A 1 102 ? 6.171 46.780 37.826 1.000 12.861 102 ASN AAA CA 1
ATOM 817 C C . ASN A 1 102 ? 6.016 47.238 36.371 1.000 12.285 102 ASN AAA C 1
ATOM 818 O O . ASN A 1 102 ? 6.385 46.521 35.445 1.000 12.271 102 ASN AAA O 1
ATOM 823 N N . MET A 1 103 ? 5.519 48.474 36.172 1.000 12.227 103 MET AAA N 1
ATOM 824 C CA . MET A 1 103 ? 5.465 48.993 34.807 1.000 13.786 103 MET AAA CA 1
ATOM 825 C C . MET A 1 103 ? 6.882 49.045 34.230 1.000 12.132 103 MET AAA C 1
ATOM 826 O O . MET A 1 103 ? 7.090 48.731 33.044 1.000 12.785 103 MET AAA O 1
ATOM 831 N N . TYR A 1 104 ? 7.863 49.448 35.049 1.000 12.610 104 TYR AAA N 1
ATOM 832 C CA . TYR A 1 104 ? 9.232 49.557 34.555 1.000 12.907 104 TYR AAA CA 1
ATOM 833 C C . TYR A 1 104 ? 9.831 48.170 34.282 1.000 13.128 104 TYR AAA C 1
ATOM 834 O O . TYR A 1 104 ? 10.476 47.959 33.270 1.000 12.364 104 TYR AAA O 1
ATOM 843 N N . HIS A 1 105 ? 9.564 47.205 35.172 1.000 11.794 105 HIS AAA N 1
ATOM 844 C CA . HIS A 1 105 ? 9.967 45.830 34.871 1.000 11.761 105 HIS AAA CA 1
ATOM 845 C C . HIS A 1 105 ? 9.480 45.410 33.481 1.000 13.686 105 HIS AAA C 1
ATOM 846 O O . HIS A 1 105 ? 10.210 44.769 32.697 1.000 12.739 105 HIS AAA O 1
ATOM 853 N N . ASP A 1 106 ? 8.215 45.722 33.186 1.000 13.159 106 ASP AAA N 1
ATOM 854 C CA . ASP A 1 106 ? 7.628 45.272 31.925 1.000 13.518 106 ASP AAA CA 1
ATOM 855 C C . ASP A 1 106 ? 8.252 45.986 30.727 1.000 13.707 106 ASP AAA C 1
ATOM 856 O O . ASP A 1 106 ? 8.582 45.334 29.727 1.000 13.917 106 ASP AAA O 1
ATOM 861 N N . LEU A 1 107 ? 8.429 47.322 30.814 1.000 12.933 107 LEU AAA N 1
ATOM 862 C CA . LEU A 1 107 ? 9.120 48.029 29.735 1.000 13.098 107 LEU AAA CA 1
ATOM 863 C C . LEU A 1 107 ? 10.527 47.456 29.536 1.000 12.789 107 LEU AAA C 1
ATOM 864 O O . LEU A 1 107 ? 10.933 47.183 28.401 1.000 13.310 107 LEU AAA O 1
ATOM 869 N N . LEU A 1 108 ? 11.282 47.334 30.626 1.000 12.383 108 LEU AAA N 1
ATOM 870 C CA . LEU A 1 108 ? 12.642 46.846 30.499 1.000 12.498 108 LEU AAA CA 1
ATOM 871 C C . LEU A 1 108 ? 12.693 45.465 29.857 1.000 13.061 108 LEU AAA C 1
ATOM 872 O O . LEU A 1 108 ? 13.619 45.156 29.103 1.000 13.833 108 LEU AAA O 1
ATOM 877 N N . TYR A 1 109 ? 11.736 44.601 30.227 1.000 13.513 109 TYR AAA N 1
ATOM 878 C CA . TYR A 1 109 ? 11.665 43.275 29.607 1.000 13.285 109 TYR AAA CA 1
ATOM 879 C C . TYR A 1 109 ? 11.529 43.373 28.078 1.000 14.673 109 TYR AAA C 1
ATOM 880 O O . TYR A 1 109 ? 12.242 42.663 27.359 1.000 15.905 109 TYR AAA O 1
ATOM 889 N N A THR A 1 110 ? 10.612 44.236 27.616 0.680 15.186 110 THR AAA N 1
ATOM 890 N N B THR A 1 110 ? 10.650 44.270 27.602 0.320 15.636 110 THR AAA N 1
ATOM 891 C CA A THR A 1 110 ? 10.409 44.501 26.194 0.680 17.754 110 THR AAA CA 1
ATOM 892 C CA B THR A 1 110 ? 10.436 44.470 26.172 0.320 17.212 110 THR AAA CA 1
ATOM 893 C C A THR A 1 110 ? 11.714 44.955 25.538 0.680 19.733 110 THR AAA C 1
ATOM 894 C C B THR A 1 110 ? 11.695 45.017 25.501 0.320 18.539 110 THR AAA C 1
ATOM 895 O O A THR A 1 110 ? 11.988 44.562 24.399 0.680 19.742 110 THR AAA O 1
ATOM 896 O O B THR A 1 110 ? 11.915 44.764 24.315 0.320 19.100 110 THR AAA O 1
ATOM 903 N N . LEU A 1 111 ? 12.525 45.742 26.265 1.000 17.707 111 LEU AAA N 1
ATOM 904 C CA . LEU A 1 111 ? 13.796 46.252 25.764 1.000 18.822 111 LEU AAA CA 1
ATOM 905 C C . LEU A 1 111 ? 14.916 45.213 25.855 1.000 18.858 111 LEU AAA C 1
ATOM 906 O O . LEU A 1 111 ? 16.022 45.476 25.381 1.000 19.943 111 LEU AAA O 1
ATOM 911 N N . GLY A 1 112 ? 14.661 44.050 26.468 1.000 17.850 112 GLY AAA N 1
ATOM 912 C CA . GLY A 1 112 ? 15.627 42.955 26.472 1.000 17.937 112 GLY AAA CA 1
ATOM 913 C C . GLY A 1 112 ? 16.239 42.599 27.839 1.000 19.515 112 GLY AAA C 1
ATOM 914 O O . GLY A 1 112 ? 17.142 41.748 27.913 1.000 21.314 112 GLY AAA O 1
ATOM 915 N N . PHE A 1 113 ? 15.795 43.257 28.930 1.000 15.810 113 PHE AAA N 1
ATOM 916 C CA . PHE A 1 113 ? 16.245 42.930 30.274 1.000 13.973 113 PHE AAA CA 1
ATOM 917 C C . PHE A 1 113 ? 15.282 41.891 30.848 1.000 15.175 113 PHE AAA C 1
ATOM 918 O O . PHE A 1 113 ? 14.267 42.199 31.466 1.000 14.206 113 PHE AAA O 1
ATOM 926 N N . THR A 1 114 ? 15.655 40.625 30.658 1.000 15.393 114 THR AAA N 1
ATOM 927 C CA . THR A 1 114 ? 14.767 39.484 30.883 1.000 15.788 114 THR AAA CA 1
ATOM 928 C C . THR A 1 114 ? 15.412 38.542 31.878 1.000 13.355 114 THR AAA C 1
ATOM 929 O O . THR A 1 114 ? 16.454 38.847 32.446 1.000 14.073 114 THR AAA O 1
ATOM 933 N N . GLU A 1 115 ? 14.787 37.389 32.135 1.000 13.092 115 GLU AAA N 1
ATOM 934 C CA . GLU A 1 115 ? 15.352 36.514 33.163 1.000 13.648 115 GLU AAA CA 1
ATOM 935 C C . GLU A 1 115 ? 16.775 36.118 32.793 1.000 13.462 115 GLU AAA C 1
ATOM 936 O O . GLU A 1 115 ? 17.678 36.176 33.645 1.000 13.584 115 GLU AAA O 1
ATOM 942 N N . LYS A 1 116 ? 17.015 35.756 31.523 1.000 13.020 116 LYS AAA N 1
ATOM 943 C CA . LYS A 1 116 ? 18.347 35.242 31.189 1.000 13.735 116 LYS AAA CA 1
ATOM 944 C C . LYS A 1 116 ? 19.431 36.327 31.144 1.000 14.348 116 LYS AAA C 1
ATOM 945 O O . LYS A 1 116 ? 20.623 36.007 31.137 1.000 16.592 116 LYS AAA O 1
ATOM 951 N N . THR A 1 117 ? 19.036 37.614 31.129 1.000 14.243 117 THR AAA N 1
ATOM 952 C CA . THR A 1 117 ? 20.018 38.687 31.160 1.000 15.011 117 THR AAA CA 1
ATOM 953 C C . THR A 1 117 ? 20.202 39.275 32.563 1.000 15.659 117 THR AAA C 1
ATOM 954 O O . THR A 1 117 ? 20.975 40.237 32.738 1.000 18.997 117 THR AAA O 1
ATOM 958 N N . GLY A 1 118 ? 19.543 38.691 33.563 1.000 13.667 118 GLY AAA N 1
ATOM 959 C CA . GLY A 1 118 ? 19.836 39.072 34.939 1.000 13.878 118 GLY AAA CA 1
ATOM 960 C C . GLY A 1 118 ? 18.819 40.023 35.579 1.000 12.795 118 GLY AAA C 1
ATOM 961 O O . GLY A 1 118 ? 19.189 40.784 36.479 1.000 13.824 118 GLY AAA O 1
ATOM 962 N N . ASN A 1 119 ? 17.532 39.917 35.207 1.000 11.838 119 ASN AAA N 1
ATOM 963 C CA . ASN A 1 119 ? 16.517 40.816 35.755 1.000 12.252 119 ASN AAA CA 1
ATOM 964 C C . ASN A 1 119 ? 16.049 40.371 37.153 1.000 12.168 119 ASN AAA C 1
ATOM 965 O O . ASN A 1 119 ? 16.657 39.492 37.769 1.000 12.852 119 ASN AAA O 1
ATOM 970 N N . PHE A 1 120 ? 15.016 41.040 37.677 1.000 13.139 120 PHE AAA N 1
ATOM 971 C CA . PHE A 1 120 ? 14.583 40.860 39.055 1.000 13.352 120 PHE AAA CA 1
ATOM 972 C C . PHE A 1 120 ? 13.188 40.241 39.092 1.000 13.489 120 PHE AAA C 1
ATOM 973 O O . PHE A 1 120 ? 12.172 40.915 38.882 1.000 13.719 120 PHE AAA O 1
ATOM 981 N N . GLU A 1 121 ? 13.138 38.924 39.376 1.000 13.684 121 GLU AAA N 1
ATOM 982 C CA . GLU A 1 121 ? 11.880 38.203 39.424 1.000 14.660 121 GLU AAA CA 1
ATOM 983 C C . GLU A 1 121 ? 12.015 37.038 40.397 1.000 13.694 121 GLU AAA C 1
ATOM 984 O O . GLU A 1 121 ? 13.116 36.513 40.614 1.000 14.433 121 GLU AAA O 1
ATOM 990 N N . PHE A 1 122 ? 10.872 36.681 40.996 1.000 14.596 122 PHE AAA N 1
ATOM 991 C CA . PHE A 1 122 ? 10.830 35.568 41.923 1.000 15.290 122 PHE AAA CA 1
ATOM 992 C C . PHE A 1 122 ? 10.959 34.224 41.194 1.000 14.815 122 PHE AAA C 1
ATOM 993 O O . PHE A 1 122 ? 11.814 33.414 41.536 1.000 16.150 122 PHE AAA O 1
ATOM 1001 N N . ASN A 1 123 ? 10.072 34.011 40.229 1.000 14.387 123 ASN AAA N 1
ATOM 1002 C CA . ASN A 1 123 ? 10.025 32.756 39.486 1.000 13.328 123 ASN AAA CA 1
ATOM 1003 C C . ASN A 1 123 ? 10.337 33.058 38.015 1.000 13.635 123 ASN AAA C 1
ATOM 1004 O O . ASN A 1 123 ? 9.549 33.711 37.299 1.000 15.075 123 ASN AAA O 1
ATOM 1009 N N . ASN A 1 124 ? 11.463 32.532 37.549 1.000 12.835 124 ASN AAA N 1
ATOM 1010 C CA . ASN A 1 124 ? 11.953 32.803 36.198 1.000 13.614 124 ASN AAA CA 1
ATOM 1011 C C . ASN A 1 124 ? 11.309 31.850 35.181 1.000 13.983 124 ASN AAA C 1
ATOM 1012 O O . ASN A 1 124 ? 11.584 31.971 33.994 1.000 13.422 124 ASN AAA O 1
ATOM 1017 N N . ASN A 1 125 ? 10.457 30.922 35.662 1.000 13.895 125 ASN AAA N 1
ATOM 1018 C CA . ASN A 1 125 ? 9.688 30.000 34.824 1.000 15.029 125 ASN AAA CA 1
ATOM 1019 C C . ASN A 1 125 ? 10.611 29.221 33.876 1.000 12.900 125 ASN AAA C 1
ATOM 1020 O O . ASN A 1 125 ? 10.307 29.026 32.706 1.000 13.912 125 ASN AAA O 1
ATOM 1025 N N . GLY A 1 126 ? 11.807 28.888 34.392 1.000 13.478 126 GLY AAA N 1
ATOM 1026 C CA . GLY A 1 126 ? 12.793 28.131 33.622 1.000 13.918 126 GLY AAA CA 1
ATOM 1027 C C . GLY A 1 126 ? 13.379 28.868 32.419 1.000 13.573 126 GLY AAA C 1
ATOM 1028 O O . GLY A 1 126 ? 13.917 28.221 31.530 1.000 14.801 126 GLY AAA O 1
ATOM 1029 N N . GLN A 1 127 ? 13.283 30.205 32.398 1.000 12.751 127 GLN AAA N 1
ATOM 1030 C CA . GLN A 1 127 ? 13.726 30.972 31.236 1.000 12.471 127 GLN AAA CA 1
ATOM 1031 C C . GLN A 1 127 ? 15.176 31.431 31.340 1.000 13.893 127 GLN AAA C 1
ATOM 1032 O O . GLN A 1 127 ? 15.606 32.259 30.540 1.000 15.560 127 GLN AAA O 1
ATOM 1038 N N . GLY A 1 128 ? 15.918 30.886 32.291 1.000 14.330 128 GLY AAA N 1
ATOM 1039 C CA . GLY A 1 128 ? 17.339 31.162 32.455 1.000 14.538 128 GLY AAA CA 1
ATOM 1040 C C . GLY A 1 128 ? 17.612 32.197 33.542 1.000 15.236 128 GLY AAA C 1
ATOM 1041 O O . GLY A 1 128 ? 16.677 32.747 34.114 1.000 16.151 128 GLY AAA O 1
ATOM 1042 N N . GLY A 1 129 ? 18.900 32.330 33.919 1.000 14.783 129 GLY AAA N 1
ATOM 1043 C CA . GLY A 1 129 ? 19.205 33.242 35.016 1.000 13.787 129 GLY AAA CA 1
ATOM 1044 C C . GLY A 1 129 ? 18.801 32.648 36.373 1.000 15.441 129 GLY AAA C 1
ATOM 1045 O O . GLY A 1 129 ? 18.487 31.450 36.496 1.000 18.129 129 GLY AAA O 1
ATOM 1046 N N . ARG A 1 130 ? 18.868 33.493 37.407 1.000 14.674 130 ARG AAA N 1
ATOM 1047 C CA . ARG A 1 130 ? 18.536 33.076 38.758 1.000 15.064 130 ARG AAA CA 1
ATOM 1048 C C . ARG A 1 130 ? 17.339 33.889 39.233 1.000 14.886 130 ARG AAA C 1
ATOM 1049 O O . ARG A 1 130 ? 17.295 35.127 39.060 1.000 15.098 130 ARG AAA O 1
ATOM 1057 N N . GLY A 1 131 ? 16.341 33.187 39.777 1.000 15.534 131 GLY AAA N 1
ATOM 1058 C CA . GLY A 1 131 ? 15.157 33.813 40.365 1.000 14.757 131 GLY AAA CA 1
ATOM 1059 C C . GLY A 1 131 ? 15.372 34.165 41.820 1.000 14.237 131 GLY AAA C 1
ATOM 1060 O O . GLY A 1 131 ? 16.520 34.373 42.267 1.000 15.037 131 GLY AAA O 1
ATOM 1061 N N A ASN A 1 132 ? 14.261 34.184 42.567 0.450 14.386 132 ASN AAA N 1
ATOM 1062 N N B ASN A 1 132 ? 14.248 34.241 42.538 0.550 14.625 132 ASN AAA N 1
ATOM 1063 C CA A ASN A 1 132 ? 14.229 34.586 43.964 0.450 15.288 132 ASN AAA CA 1
ATOM 1064 C CA B ASN A 1 132 ? 14.194 34.564 43.954 0.550 15.923 132 ASN AAA CA 1
ATOM 1065 C C A ASN A 1 132 ? 14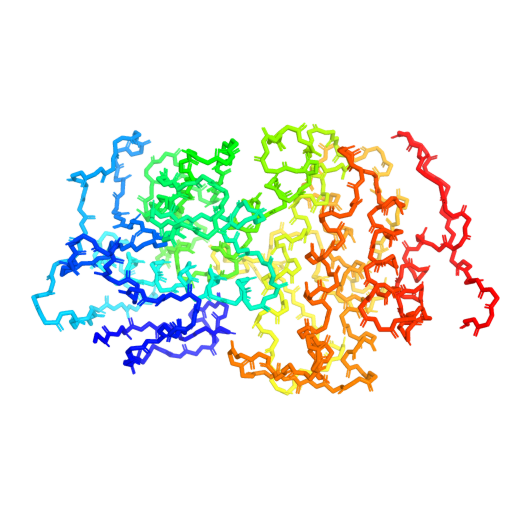.898 35.943 44.115 0.450 15.006 132 ASN AAA C 1
ATOM 1066 C C B ASN A 1 132 ? 14.623 36.012 44.203 0.550 14.856 132 ASN AAA C 1
ATOM 1067 O O A ASN A 1 132 ? 15.676 36.154 45.052 0.450 15.409 132 ASN AAA O 1
ATOM 1068 O O B ASN A 1 132 ? 14.951 36.392 45.326 0.550 15.813 132 ASN AAA O 1
ATOM 1077 N N . ASP A 1 133 ? 14.635 36.836 43.147 1.000 14.900 133 ASP AAA N 1
ATOM 1078 C CA . ASP A 1 133 ? 15.271 38.151 43.226 1.000 14.346 133 ASP AAA CA 1
ATOM 1079 C C . ASP A 1 133 ? 14.390 39.269 42.696 1.000 14.310 133 ASP AAA C 1
ATOM 1080 O O . ASP A 1 133 ? 14.870 40.190 42.018 1.000 14.276 133 ASP AAA O 1
ATOM 1085 N N A TYR A 1 134 ? 13.103 39.215 43.049 0.180 14.966 134 TYR AAA N 1
ATOM 1086 N N B TYR A 1 134 ? 13.098 39.206 43.009 0.820 15.328 134 TYR AAA N 1
ATOM 1087 C CA A TYR A 1 134 ? 12.229 40.354 42.832 0.180 15.101 134 TYR AAA CA 1
ATOM 1088 C CA B TYR A 1 134 ? 12.252 40.364 42.801 0.820 15.229 134 TYR AAA CA 1
ATOM 1089 C C A TYR A 1 134 ? 12.787 41.551 43.597 0.180 14.637 134 TYR AAA C 1
ATOM 1090 C C B TYR A 1 134 ? 12.804 41.559 43.588 0.820 14.463 134 TYR AAA C 1
ATOM 1091 O O A TYR A 1 134 ? 13.717 41.413 44.392 0.180 15.045 134 TYR AAA O 1
ATOM 1092 O O B TYR A 1 134 ? 13.752 41.442 44.376 0.820 15.545 134 TYR AAA O 1
ATOM 1109 N N . VAL A 1 135 ? 12.226 42.729 43.328 1.000 13.860 135 VAL AAA N 1
ATOM 1110 C CA . VAL A 1 135 ? 12.660 43.930 44.016 1.000 13.478 135 VAL AAA CA 1
ATOM 1111 C C . VAL A 1 135 ? 11.830 44.130 45.288 1.000 14.053 135 VAL AAA C 1
ATOM 1112 O O . VAL A 1 135 ? 10.589 44.146 45.238 1.000 14.890 135 VAL AAA O 1
ATOM 1116 N N . ILE A 1 136 ? 12.544 44.355 46.399 1.000 13.045 136 ILE AAA N 1
ATOM 1117 C CA . ILE A 1 136 ? 11.910 44.730 47.668 1.000 13.447 136 ILE AAA CA 1
ATOM 1118 C C . ILE A 1 136 ? 11.688 46.238 47.610 1.000 14.291 136 ILE AAA C 1
ATOM 1119 O O . ILE A 1 136 ? 12.658 46.987 47.499 1.000 15.076 136 ILE AAA O 1
ATOM 1124 N N . LEU A 1 137 ? 10.417 46.677 47.686 1.000 12.575 137 LEU AAA N 1
ATOM 1125 C CA . LEU A 1 137 ? 10.086 48.076 47.415 1.000 12.900 137 LEU AAA CA 1
ATOM 1126 C C . LEU A 1 137 ? 9.556 48.721 48.699 1.000 13.255 137 LEU AAA C 1
ATOM 1127 O O . LEU A 1 137 ? 8.406 48.497 49.045 1.000 13.340 137 LEU AAA O 1
ATOM 1132 N N . ASN A 1 138 ? 10.432 49.428 49.412 1.000 14.314 138 ASN AAA N 1
ATOM 1133 C CA . ASN A 1 138 ? 10.036 50.058 50.682 1.000 13.671 138 ASN AAA CA 1
ATOM 1134 C C . ASN A 1 138 ? 9.592 51.501 50.471 1.000 14.299 138 ASN AAA C 1
ATOM 1135 O O . ASN A 1 138 ? 10.373 52.323 49.971 1.000 15.876 138 ASN AAA O 1
ATOM 1140 N N . SER A 1 139 ? 8.349 51.808 50.858 1.000 13.149 139 SER AAA N 1
ATOM 1141 C CA . SER A 1 139 ? 7.850 53.176 50.860 1.000 14.208 139 SER AAA CA 1
ATOM 1142 C C . SER A 1 139 ? 7.966 53.803 52.245 1.000 15.750 139 SER AAA C 1
ATOM 1143 O O . SER A 1 139 ? 7.794 53.119 53.247 1.000 15.675 139 SER AAA O 1
ATOM 1146 N N . GLN A 1 140 ? 8.253 55.106 52.272 1.000 14.893 140 GLN AAA N 1
ATOM 1147 C CA . GLN A 1 140 ? 8.308 55.917 53.495 1.000 15.386 140 GLN AAA CA 1
ATOM 1148 C C . GLN A 1 140 ? 9.278 55.235 54.450 1.000 16.643 140 GLN AAA C 1
ATOM 1149 O O . GLN A 1 140 ? 9.014 55.040 55.631 1.000 17.536 140 GLN AAA O 1
ATOM 1155 N N . ASP A 1 141 ? 10.402 54.785 53.901 1.000 15.240 141 ASP AAA N 1
ATOM 1156 C CA . ASP A 1 141 ? 11.423 54.092 54.672 1.000 16.873 141 ASP AAA CA 1
ATOM 1157 C C . ASP A 1 141 ? 12.066 55.012 55.708 1.000 17.320 141 ASP AAA C 1
ATOM 1158 O O . ASP A 1 141 ? 12.581 56.082 55.390 1.000 18.876 141 ASP AAA O 1
ATOM 1163 N N . GLY A 1 142 ? 12.068 54.564 56.967 1.000 17.465 142 GLY AAA N 1
ATOM 1164 C CA . GLY A 1 142 ? 12.540 55.426 58.036 1.000 16.718 142 GLY AAA CA 1
ATOM 1165 C C . GLY A 1 142 ? 14.062 55.511 58.189 1.000 18.607 142 GLY AAA C 1
ATOM 1166 O O . GLY A 1 142 ? 14.529 56.063 59.196 1.000 21.666 142 GLY AAA O 1
ATOM 1167 N N . SER A 1 143 ? 14.864 55.033 57.208 1.000 20.495 143 SER AAA N 1
ATOM 1168 C CA . SER A 1 143 ? 16.298 55.078 57.392 1.000 20.006 143 SER AAA CA 1
ATOM 1169 C C . SER A 1 143 ? 16.918 56.362 56.837 1.000 20.518 143 SER AAA C 1
ATOM 1170 O O . SER A 1 143 ? 18.098 56.592 57.028 1.000 23.072 143 SER AAA O 1
ATOM 1173 N N . GLY A 1 144 ? 16.105 57.239 56.253 1.000 18.585 144 GLY AAA N 1
ATOM 1174 C CA . GLY A 1 144 ? 16.629 58.527 55.801 1.000 18.719 144 GLY AAA CA 1
ATOM 1175 C C . GLY A 1 144 ? 15.521 59.460 55.318 1.000 16.789 144 GLY AAA C 1
ATOM 1176 O O . GLY A 1 144 ? 14.338 59.171 55.453 1.000 20.186 144 GLY AAA O 1
ATOM 1177 N N . THR A 1 145 ? 15.940 60.635 54.809 1.000 18.124 145 THR AAA N 1
ATOM 1178 C CA . THR A 1 145 ? 15.039 61.633 54.244 1.000 17.357 145 THR AAA CA 1
ATOM 1179 C C . THR A 1 145 ? 15.676 62.263 53.014 1.000 16.388 145 THR AAA C 1
ATOM 1180 O O . THR A 1 145 ? 16.897 62.210 52.834 1.000 17.125 145 THR AAA O 1
ATOM 1184 N N . ASN A 1 146 ? 14.822 62.839 52.169 1.000 15.121 146 ASN AAA N 1
ATOM 1185 C CA . ASN A 1 146 ? 15.305 63.696 51.084 1.000 15.352 146 ASN AAA CA 1
ATOM 1186 C C . ASN A 1 146 ? 16.247 62.922 50.176 1.000 15.811 146 ASN AAA C 1
ATOM 1187 O O . ASN A 1 146 ? 17.320 63.413 49.797 1.000 17.848 146 ASN AAA O 1
ATOM 1192 N N . ASN A 1 147 ? 15.862 61.675 49.878 1.000 15.803 147 ASN AAA N 1
ATOM 1193 C CA . ASN A 1 147 ? 16.706 60.871 49.012 1.000 16.171 147 ASN AAA CA 1
ATOM 1194 C C . ASN A 1 147 ? 15.952 59.588 48.695 1.000 14.747 147 ASN AAA C 1
ATOM 1195 O O . ASN A 1 147 ? 14.750 59.472 48.963 1.000 16.692 147 ASN AAA O 1
ATOM 1200 N N . ALA A 1 148 ? 16.684 58.656 48.086 1.000 14.849 148 ALA AAA N 1
ATOM 1201 C CA . ALA A 1 148 ? 16.245 57.289 47.867 1.000 15.632 148 ALA AAA CA 1
ATOM 1202 C C . ALA A 1 148 ? 17.501 56.461 47.629 1.000 14.736 148 ALA AAA C 1
ATOM 1203 O O . ALA A 1 148 ? 18.582 57.017 47.424 1.000 16.792 148 ALA AAA O 1
ATOM 1205 N N A ASN A 1 149 ? 17.378 55.135 47.651 0.560 14.730 149 ASN AAA N 1
ATOM 1206 N N B ASN A 1 149 ? 17.331 55.129 47.611 0.440 15.348 149 ASN AAA N 1
ATOM 1207 C CA A ASN A 1 149 ? 18.535 54.348 47.264 0.560 14.308 149 ASN AAA CA 1
ATOM 1208 C CA B ASN A 1 149 ? 18.443 54.191 47.598 0.440 15.418 149 ASN AAA CA 1
ATOM 1209 C C A ASN A 1 149 ? 18.111 52.954 46.824 0.560 14.961 149 ASN AAA C 1
ATOM 1210 C C B ASN A 1 149 ? 18.072 52.926 46.821 0.440 15.316 149 ASN AAA C 1
ATOM 1211 O O A ASN A 1 149 ? 16.969 52.523 47.009 0.560 14.141 149 ASN AAA O 1
ATOM 1212 O O B ASN A 1 149 ? 16.900 52.553 46.763 0.440 14.062 149 ASN AAA O 1
ATOM 1221 N N . PHE A 1 150 ? 19.072 52.310 46.167 1.000 15.064 150 PHE AAA N 1
ATOM 1222 C CA . PHE A 1 150 ? 18.889 50.997 45.560 1.000 14.361 150 PHE AAA CA 1
ATOM 1223 C C . PHE A 1 150 ? 20.145 50.190 45.843 1.000 15.527 150 PHE AAA C 1
ATOM 1224 O O . PHE A 1 150 ? 21.242 50.709 45.702 1.000 18.729 150 PHE AAA O 1
ATOM 1232 N N . ALA A 1 151 ? 19.957 48.921 46.230 1.000 13.720 151 ALA AAA N 1
ATOM 1233 C CA . ALA A 1 151 ? 21.042 47.987 46.490 1.000 15.425 151 ALA AAA CA 1
ATOM 1234 C C . ALA A 1 151 ? 20.878 46.817 45.513 1.000 16.132 151 ALA AAA C 1
ATOM 1235 O O . ALA A 1 151 ? 19.785 46.253 45.395 1.000 16.167 151 ALA AAA O 1
ATOM 1237 N N . THR A 1 152 ? 21.964 46.496 44.792 1.000 15.361 152 THR AAA N 1
ATOM 1238 C CA . THR A 1 152 ? 21.930 45.487 43.734 1.000 15.155 152 THR AAA CA 1
ATOM 1239 C C . THR A 1 152 ? 22.929 44.373 44.019 1.000 17.433 152 THR AAA C 1
ATOM 1240 O O . THR A 1 152 ? 24.117 44.473 43.710 1.000 19.098 152 THR AAA O 1
ATOM 1244 N N . PRO A 1 153 ? 22.483 43.222 44.555 1.000 16.574 153 PRO AAA N 1
ATOM 1245 C CA . PRO A 1 153 ? 23.401 42.091 44.663 1.000 17.154 153 PRO AAA CA 1
ATOM 1246 C C . PRO A 1 153 ? 23.490 41.368 43.327 1.000 16.722 153 PRO AAA C 1
ATOM 1247 O O . PRO A 1 153 ? 22.765 41.688 42.376 1.000 16.552 153 PRO AAA O 1
ATOM 1251 N N . PRO A 1 154 ? 24.399 40.383 43.190 1.000 16.515 154 PRO AAA N 1
ATOM 1252 C CA . PRO A 1 154 ? 24.446 39.569 41.974 1.000 16.405 154 PRO AAA CA 1
ATOM 1253 C C . PRO A 1 154 ? 23.109 38.879 41.701 1.000 15.967 154 PRO AAA C 1
ATOM 1254 O O . PRO A 1 154 ? 22.283 38.727 42.592 1.000 16.544 154 PRO AAA O 1
ATOM 1258 N N . ASP A 1 155 ? 22.946 38.400 40.457 1.000 14.828 155 ASP AAA N 1
ATOM 1259 C CA . ASP A 1 155 ? 21.697 37.751 40.056 1.000 14.178 155 ASP AAA CA 1
ATOM 1260 C C . ASP A 1 155 ? 21.366 36.629 41.049 1.000 15.729 155 ASP AAA C 1
ATOM 1261 O O . ASP A 1 155 ? 22.251 35.857 41.446 1.000 17.036 155 ASP AAA O 1
ATOM 1266 N N . GLY A 1 156 ? 20.105 36.569 41.463 1.000 15.135 156 GLY AAA N 1
ATOM 1267 C CA . GLY A 1 156 ? 19.621 35.538 42.371 1.000 14.554 156 GLY AAA CA 1
ATOM 1268 C C . GLY A 1 156 ? 19.433 35.988 43.816 1.000 15.998 156 GLY AAA C 1
ATOM 1269 O O . GLY A 1 156 ? 18.967 35.198 44.638 1.000 17.404 156 GLY AAA O 1
ATOM 1270 N N . GLN A 1 157 ? 19.750 37.249 44.130 1.000 14.942 157 GLN AAA N 1
ATOM 1271 C CA . GLN A 1 157 ? 19.394 37.819 45.422 1.000 15.667 157 GLN AAA CA 1
ATOM 1272 C C . GLN A 1 157 ? 18.650 39.115 45.150 1.000 15.532 157 GLN AAA C 1
ATOM 1273 O O . GLN A 1 157 ? 19.000 39.828 44.209 1.000 15.588 157 GLN AAA O 1
ATOM 1279 N N . PRO A 1 158 ? 17.591 39.414 45.924 1.000 15.535 158 PRO AAA N 1
ATOM 1280 C CA . PRO A 1 158 ? 16.715 40.540 45.648 1.000 15.100 158 PRO AAA CA 1
ATOM 1281 C C . PRO A 1 158 ? 17.384 41.903 45.547 1.000 14.848 158 PRO AAA C 1
ATOM 1282 O O . PRO A 1 158 ? 18.242 42.233 46.344 1.000 16.743 158 PRO AAA O 1
ATOM 1286 N N . GLY A 1 159 ? 16.943 42.717 44.576 1.000 14.468 159 GLY AAA N 1
ATOM 1287 C CA . GLY A 1 159 ? 17.243 44.146 44.696 1.000 15.037 159 GLY AAA CA 1
ATOM 1288 C C . GLY A 1 159 ? 16.429 44.768 45.831 1.000 15.738 159 GLY AAA C 1
ATOM 1289 O O . GLY A 1 159 ? 15.376 44.261 46.200 1.000 15.935 159 GLY AAA O 1
ATOM 1290 N N . ARG A 1 160 ? 16.903 45.905 46.370 1.000 14.902 160 ARG AAA N 1
ATOM 1291 C CA . ARG A 1 160 ? 16.163 46.578 47.428 1.000 15.424 160 ARG AAA CA 1
ATOM 1292 C C . ARG A 1 160 ? 16.122 48.075 47.148 1.000 14.542 160 ARG AAA C 1
ATOM 1293 O O . ARG A 1 160 ? 17.172 48.697 47.006 1.000 16.113 160 ARG AAA O 1
ATOM 1301 N N . MET A 1 161 ? 14.902 48.605 47.015 1.000 13.390 161 MET AAA N 1
ATOM 1302 C CA . MET A 1 161 ? 14.711 50.048 46.851 1.000 12.793 161 MET AAA CA 1
ATOM 1303 C C . MET A 1 161 ? 14.152 50.621 48.144 1.000 13.528 161 MET AAA C 1
ATOM 1304 O O . MET A 1 161 ? 13.174 50.098 48.695 1.000 15.320 161 MET AAA O 1
ATOM 1309 N N . ARG A 1 162 ? 14.752 51.721 48.604 1.000 12.828 162 ARG AAA N 1
ATOM 1310 C CA . ARG A 1 162 ? 14.227 52.470 49.738 1.000 13.753 162 ARG AAA CA 1
ATOM 1311 C C . ARG A 1 162 ? 13.817 53.859 49.243 1.000 14.906 162 ARG AAA C 1
ATOM 1312 O O . ARG A 1 162 ? 14.657 54.630 48.770 1.000 15.553 162 ARG AAA O 1
ATOM 1320 N N . MET A 1 163 ? 12.509 54.147 49.378 1.000 13.776 163 MET AAA N 1
ATOM 1321 C CA . MET A 1 163 ? 12.018 55.472 49.055 1.000 14.087 163 MET AAA CA 1
ATOM 1322 C C . MET A 1 163 ? 11.803 56.219 50.369 1.000 16.260 163 MET AAA C 1
ATOM 1323 O O . MET A 1 163 ? 11.219 55.669 51.316 1.000 16.495 163 MET AAA O 1
ATOM 1328 N N . TYR A 1 164 ? 12.283 57.457 50.404 1.000 16.472 164 TYR AAA N 1
ATOM 1329 C CA . TYR A 1 164 ? 12.124 58.283 51.594 1.000 16.599 164 TYR AAA CA 1
ATOM 1330 C C . TYR A 1 164 ? 11.076 59.369 51.392 1.000 16.827 164 TYR AAA C 1
ATOM 1331 O O . TYR A 1 164 ? 10.667 59.713 50.277 1.000 18.083 164 TYR AAA O 1
ATOM 1340 N N . THR A 1 165 ? 10.718 59.974 52.539 1.000 16.275 165 THR AAA N 1
ATOM 1341 C CA . THR A 1 165 ? 9.939 61.189 52.594 1.000 17.219 165 THR AAA CA 1
ATOM 1342 C C . THR A 1 165 ? 10.893 62.377 52.424 1.000 15.499 165 THR AAA C 1
ATOM 1343 O O . THR A 1 165 ? 12.041 62.348 52.909 1.000 17.857 165 THR AAA O 1
ATOM 1347 N N . TRP A 1 166 ? 10.385 63.417 51.749 1.000 16.073 166 TRP AAA N 1
ATOM 1348 C CA . TRP A 1 166 ? 11.102 64.669 51.545 1.000 14.774 166 TRP AAA CA 1
ATOM 1349 C C . TRP A 1 166 ? 10.509 65.740 52.458 1.000 17.859 166 TRP AAA C 1
ATOM 1350 O O . TRP A 1 166 ? 9.295 65.943 52.481 1.000 17.880 166 TRP AAA O 1
ATOM 1361 N N . THR A 1 167 ? 11.408 66.463 53.118 1.000 18.845 167 THR AAA N 1
ATOM 1362 C CA . THR A 1 167 ? 10.987 67.417 54.138 1.000 21.950 167 THR AAA CA 1
ATOM 1363 C C . THR A 1 167 ? 11.378 68.850 53.721 1.000 22.452 167 THR AAA C 1
ATOM 1364 O O . THR A 1 167 ? 11.571 69.748 54.549 1.000 27.596 167 THR AAA O 1
ATOM 1368 N N . LYS A 1 168 ? 11.455 69.134 52.413 1.000 23.329 168 LYS AAA N 1
ATOM 1369 C CA . LYS A 1 168 ? 11.825 70.451 51.908 1.000 24.814 168 LYS AAA CA 1
ATOM 1370 C C . LYS A 1 168 ? 10.572 71.266 51.590 1.000 23.733 168 LYS AAA C 1
ATOM 1371 O O . LYS A 1 168 ? 10.624 72.293 50.925 1.000 24.546 168 LYS AAA O 1
ATOM 1377 N N . SER A 1 169 ? 9.443 70.793 52.098 1.000 23.195 169 SER AAA N 1
ATOM 1378 C CA . SER A 1 169 ? 8.158 71.413 51.840 1.000 21.421 169 SER AAA CA 1
ATOM 1379 C C . SER A 1 169 ? 7.278 71.085 53.047 1.000 21.767 169 SER AAA C 1
ATOM 1380 O O . SER A 1 169 ? 7.545 70.136 53.797 1.000 22.282 169 SER AAA O 1
ATOM 1383 N N . GLN A 1 170 ? 6.216 71.870 53.190 1.000 24.625 170 GLN AAA N 1
ATOM 1384 C CA . GLN A 1 170 ? 5.152 71.523 54.108 1.000 22.767 170 GLN AAA CA 1
ATOM 1385 C C . GLN A 1 170 ? 3.849 71.574 53.305 1.000 21.885 170 GLN AAA C 1
ATOM 1386 O O . GLN A 1 170 ? 3.485 72.623 52.791 1.000 24.495 170 GLN AAA O 1
ATOM 1392 N N . PRO A 1 171 ? 3.068 70.493 53.155 1.000 21.249 171 PRO AAA N 1
ATOM 1393 C CA . PRO A 1 171 ? 3.381 69.176 53.734 1.000 20.137 171 PRO AAA CA 1
ATOM 1394 C C . PRO A 1 171 ? 4.627 68.490 53.140 1.000 18.227 171 PRO AAA C 1
ATOM 1395 O O . PRO A 1 171 ? 5.123 68.892 52.068 1.000 18.120 171 PRO AAA O 1
ATOM 1399 N N . TYR A 1 172 ? 5.144 67.487 53.868 1.000 18.105 172 TYR AAA N 1
ATOM 1400 C CA . TYR A 1 172 ? 6.208 66.633 53.339 1.000 18.032 172 TYR AAA CA 1
ATOM 1401 C C . TYR A 1 172 ? 5.746 66.024 52.020 1.000 17.092 172 TYR AAA C 1
ATOM 1402 O O . TYR A 1 172 ? 4.553 65.879 51.772 1.000 16.595 172 TYR AAA O 1
ATOM 1411 N N . ARG A 1 173 ? 6.717 65.672 51.151 1.000 16.029 173 ARG AAA N 1
ATOM 1412 C CA . ARG A 1 173 ? 6.377 65.037 49.879 1.000 14.394 173 ARG AAA CA 1
ATOM 1413 C C . ARG A 1 173 ? 6.950 63.629 49.850 1.000 15.326 173 ARG AAA C 1
ATOM 1414 O O . ARG A 1 173 ? 8.106 63.388 50.225 1.000 15.686 173 ARG AAA O 1
ATOM 1422 N N . ASP A 1 174 ? 6.099 62.688 49.440 1.000 14.611 174 ASP AAA N 1
ATOM 1423 C CA . ASP A 1 174 ? 6.450 61.272 49.437 1.000 14.733 174 ASP AAA CA 1
ATOM 1424 C C . ASP A 1 174 ? 7.070 60.880 48.086 1.000 14.585 174 ASP AAA C 1
ATOM 1425 O O . ASP A 1 174 ? 6.409 60.942 47.057 1.000 14.960 174 ASP AAA O 1
ATOM 1430 N N . GLY A 1 175 ? 8.350 60.523 48.125 1.000 14.670 175 GLY AAA N 1
ATOM 1431 C CA . GLY A 1 175 ? 9.132 60.233 46.922 1.000 15.856 175 GLY AAA CA 1
ATOM 1432 C C . GLY A 1 175 ? 8.541 59.095 46.081 1.000 14.952 175 GLY AAA C 1
ATOM 1433 O O . GLY A 1 175 ? 8.847 58.994 44.887 1.000 15.600 175 GLY AAA O 1
ATOM 1434 N N . SER A 1 176 ? 7.672 58.248 46.677 1.000 15.385 176 SER AAA N 1
ATOM 1435 C CA . SER A 1 176 ? 7.095 57.150 45.905 1.000 14.435 176 SER AAA CA 1
ATOM 1436 C C . SER A 1 176 ? 6.159 57.656 44.810 1.000 15.764 176 SER AAA C 1
ATOM 1437 O O . SER A 1 176 ? 5.873 56.936 43.856 1.000 15.346 176 SER AAA O 1
ATOM 1440 N N . PHE A 1 177 ? 5.695 58.913 44.919 1.000 15.437 177 PHE AAA N 1
ATOM 1441 C CA . PHE A 1 177 ? 4.851 59.498 43.885 1.000 14.502 177 PHE AAA CA 1
ATOM 1442 C C . PHE A 1 177 ? 5.674 60.245 42.832 1.000 15.130 177 PHE AAA C 1
ATOM 1443 O O . PHE A 1 177 ? 5.105 60.751 41.872 1.000 14.731 177 PHE AAA O 1
ATOM 1451 N N . GLU A 1 178 ? 6.993 60.341 43.020 1.000 12.876 178 GLU AAA N 1
ATOM 1452 C CA . GLU A 1 178 ? 7.829 60.854 41.936 1.000 13.198 178 GLU AAA CA 1
ATOM 1453 C C . GLU A 1 178 ? 8.413 59.669 41.145 1.000 12.544 178 GLU AAA C 1
ATOM 1454 O O . GLU A 1 178 ? 9.431 59.066 41.516 1.000 12.628 178 GLU AAA O 1
ATOM 1460 N N . ALA A 1 179 ? 7.693 59.303 40.083 1.000 12.352 179 ALA AAA N 1
ATOM 1461 C CA . ALA A 1 179 ? 8.074 58.151 39.275 1.000 13.214 179 ALA AAA CA 1
ATOM 1462 C C . ALA A 1 179 ? 9.525 58.296 38.843 1.000 12.829 179 ALA AAA C 1
ATOM 1463 O O . ALA A 1 179 ? 10.222 57.299 38.752 1.000 13.371 179 ALA AAA O 1
ATOM 1465 N N . GLY A 1 180 ? 9.995 59.524 38.576 1.000 12.526 180 GLY AAA N 1
ATOM 1466 C CA . GLY A 1 180 ? 11.355 59.668 38.087 1.000 12.284 180 GLY AAA CA 1
ATOM 1467 C C . GLY A 1 180 ? 12.384 59.178 39.108 1.000 13.022 180 GLY AAA C 1
ATOM 1468 O O . GLY A 1 180 ? 13.422 58.618 38.724 1.000 12.980 180 GLY AAA O 1
ATOM 1469 N N . ILE A 1 181 ? 12.039 59.327 40.397 1.000 12.246 181 ILE AAA N 1
ATOM 1470 C CA . ILE A 1 181 ? 13.000 58.865 41.407 1.000 13.274 181 ILE AAA CA 1
ATOM 1471 C C . ILE A 1 181 ? 12.970 57.337 41.479 1.000 12.750 181 ILE AAA C 1
ATOM 1472 O O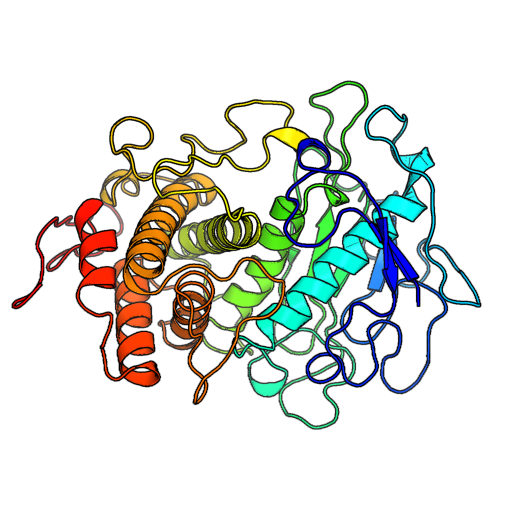 . ILE A 1 181 ? 14.014 56.690 41.540 1.000 13.883 181 ILE AAA O 1
ATOM 1477 N N . VAL A 1 182 ? 11.759 56.755 41.408 1.000 11.673 182 VAL AAA N 1
ATOM 1478 C CA . VAL A 1 182 ? 11.615 55.302 41.417 1.000 11.913 182 VAL AAA CA 1
ATOM 1479 C C . VAL A 1 182 ? 12.395 54.725 40.234 1.000 11.696 182 VAL AAA C 1
ATOM 1480 O O . VAL A 1 182 ? 13.117 53.729 40.373 1.000 12.823 182 VAL AAA O 1
ATOM 1484 N N . ILE A 1 183 ? 12.164 55.319 39.054 1.000 11.588 183 ILE AAA N 1
ATOM 1485 C CA . ILE A 1 183 ? 12.811 54.834 37.837 1.000 11.895 183 ILE AAA CA 1
ATOM 1486 C C . ILE A 1 183 ? 14.328 54.990 37.973 1.000 12.306 183 ILE AAA C 1
ATOM 1487 O O . ILE A 1 183 ? 15.077 54.089 37.609 1.000 12.993 183 ILE AAA O 1
ATOM 1492 N N . HIS A 1 184 ? 14.812 56.153 38.440 1.000 12.608 184 HIS AAA N 1
ATOM 1493 C CA . HIS A 1 184 ? 16.223 56.327 38.677 1.000 13.291 184 HIS AAA CA 1
ATOM 1494 C C . HIS A 1 184 ? 16.793 55.194 39.509 1.000 12.463 184 HIS AAA C 1
ATOM 1495 O O . HIS A 1 184 ? 17.831 54.611 39.172 1.000 13.399 184 HIS AAA O 1
ATOM 1502 N N . GLU A 1 185 ? 16.167 54.926 40.650 1.000 12.771 185 GLU AAA N 1
ATOM 1503 C CA . GLU A 1 185 ? 16.732 53.912 41.529 1.000 12.762 185 GLU AAA CA 1
ATOM 1504 C C . GLU A 1 185 ? 16.697 52.522 40.901 1.000 12.051 185 GLU AAA C 1
ATOM 1505 O O . GLU A 1 185 ? 17.696 51.804 40.971 1.000 12.676 185 GLU AAA O 1
ATOM 1511 N N . TYR A 1 186 ? 15.551 52.148 40.311 1.000 11.656 186 TYR AAA N 1
ATOM 1512 C CA . TYR A 1 186 ? 15.460 50.828 39.664 1.000 11.125 186 TYR AAA CA 1
ATOM 1513 C C . TYR A 1 186 ? 16.540 50.670 38.582 1.000 11.589 186 TYR AAA C 1
ATOM 1514 O O . TYR A 1 186 ? 17.089 49.588 38.338 1.000 12.095 186 TYR AAA O 1
ATOM 1523 N N . THR A 1 187 ? 16.863 51.778 37.894 1.000 11.459 187 THR AAA N 1
ATOM 1524 C CA . THR A 1 187 ? 17.845 51.692 36.823 1.000 10.933 187 THR AAA CA 1
ATOM 1525 C C . THR A 1 187 ? 19.221 51.309 37.388 1.000 11.150 187 THR AAA C 1
ATOM 1526 O O . THR A 1 187 ? 20.008 50.706 36.656 1.000 13.301 187 THR AAA O 1
ATOM 1530 N N . HIS A 1 188 ? 19.514 51.611 38.669 1.000 12.450 188 HIS AAA N 1
ATOM 1531 C CA . HIS A 1 188 ? 20.773 51.150 39.243 1.000 13.266 188 HIS AAA CA 1
ATOM 1532 C C . HIS A 1 188 ? 20.844 49.619 39.195 1.000 13.894 188 HIS AAA C 1
ATOM 1533 O O . HIS A 1 188 ? 21.931 49.043 39.050 1.000 14.311 188 HIS AAA O 1
ATOM 1540 N N . GLY A 1 189 ? 19.690 48.978 39.409 1.000 14.125 189 GLY AAA N 1
ATOM 1541 C CA . GLY A 1 189 ? 19.621 47.520 39.335 1.000 14.175 189 GLY AAA CA 1
ATOM 1542 C C . GLY A 1 189 ? 19.942 47.041 37.921 1.000 13.951 189 GLY AAA C 1
ATOM 1543 O O . GLY A 1 189 ? 20.719 46.090 37.726 1.000 12.793 189 GLY AAA O 1
ATOM 1544 N N . VAL A 1 190 ? 19.345 47.729 36.935 1.000 12.301 190 VAL AAA N 1
ATOM 1545 C CA . VAL A 1 190 ? 19.555 47.367 35.539 1.000 12.992 190 VAL AAA CA 1
ATOM 1546 C C . VAL A 1 190 ? 21.033 47.507 35.167 1.000 12.803 190 VAL AAA C 1
ATOM 1547 O O . VAL A 1 190 ? 21.625 46.590 34.587 1.000 14.488 190 VAL AAA O 1
ATOM 1551 N N . SER A 1 191 ? 21.635 48.682 35.463 1.000 14.245 191 SER AAA N 1
ATOM 1552 C CA . SER A 1 191 ? 23.001 48.932 35.014 1.000 13.980 191 SER AAA CA 1
ATOM 1553 C C . SER A 1 191 ? 24.013 48.064 35.769 1.000 15.370 191 SER AAA C 1
ATOM 1554 O O . SER A 1 191 ? 24.945 47.564 35.155 1.000 13.865 191 SER AAA O 1
ATOM 1557 N N . ASN A 1 192 ? 23.784 47.829 37.065 1.000 14.438 192 ASN AAA N 1
ATOM 1558 C CA . ASN A 1 192 ? 24.722 46.978 37.795 1.000 14.383 192 ASN AAA CA 1
ATOM 1559 C C . ASN A 1 192 ? 24.602 45.521 37.347 1.000 14.470 192 ASN AAA C 1
ATOM 1560 O O . ASN A 1 192 ? 25.619 44.828 37.271 1.000 14.342 192 ASN AAA O 1
ATOM 1565 N N . ARG A 1 193 ? 23.380 45.064 37.030 1.000 14.568 193 ARG AAA N 1
ATOM 1566 C CA . ARG A 1 193 ? 23.252 43.683 36.572 1.000 14.251 193 ARG AAA CA 1
ATOM 1567 C C . ARG A 1 193 ? 23.861 43.502 35.184 1.000 15.002 193 ARG AAA C 1
ATOM 1568 O O . ARG A 1 193 ? 24.661 42.591 34.975 1.000 16.549 193 ARG AAA O 1
ATOM 1576 N N . LEU A 1 194 ? 23.502 44.378 34.246 1.000 13.846 194 LEU AAA N 1
ATOM 1577 C CA . LEU A 1 194 ? 23.949 44.162 32.877 1.000 14.767 194 LEU AAA CA 1
ATOM 1578 C C . LEU A 1 194 ? 25.451 44.390 32.747 1.000 15.111 194 LEU AAA C 1
ATOM 1579 O O . LEU A 1 194 ? 26.090 43.698 31.934 1.000 15.765 194 LEU AAA O 1
ATOM 1584 N N . THR A 1 195 ? 26.018 45.387 33.454 1.000 15.066 195 THR AAA N 1
ATOM 1585 C CA . THR A 1 195 ? 27.431 45.682 33.253 1.000 15.346 195 THR AAA CA 1
ATOM 1586 C C . THR A 1 195 ? 28.285 44.554 33.834 1.000 16.877 195 THR AAA C 1
ATOM 1587 O O . THR A 1 195 ? 28.184 44.209 35.006 1.000 18.817 195 THR AAA O 1
ATOM 1591 N N . GLY A 1 196 ? 29.123 44.000 32.967 1.000 17.577 196 GLY AAA N 1
ATOM 1592 C CA . GLY A 1 196 ? 30.040 42.948 33.371 1.000 19.224 196 GLY AAA CA 1
ATOM 1593 C C . GLY A 1 196 ? 29.327 41.620 33.607 1.000 20.882 196 GLY AAA C 1
ATOM 1594 O O . GLY A 1 196 ? 29.945 40.686 34.125 1.000 24.051 196 GLY AAA O 1
ATOM 1595 N N . GLY A 1 197 ? 28.057 41.512 33.190 1.000 18.209 197 GLY AAA N 1
ATOM 1596 C CA . GLY A 1 197 ? 27.321 40.258 33.319 1.000 18.773 197 GLY AAA CA 1
ATOM 1597 C C . GLY A 1 197 ? 26.661 40.141 34.693 1.000 16.983 197 GLY AAA C 1
ATOM 1598 O O . GLY A 1 197 ? 27.079 40.780 35.667 1.000 17.032 197 GLY AAA O 1
ATOM 1599 N N . PRO A 1 198 ? 25.586 39.316 34.761 1.000 19.316 198 PRO AAA N 1
ATOM 1600 C CA . PRO A 1 198 ? 24.706 39.285 35.931 1.000 20.721 198 PRO AAA CA 1
ATOM 1601 C C . PRO A 1 198 ? 25.317 38.786 37.238 1.000 20.833 198 PRO AAA C 1
ATOM 1602 O O . PRO A 1 198 ? 24.789 39.079 38.312 1.000 19.853 198 PRO AAA O 1
ATOM 1606 N N . ALA A 1 199 ? 26.455 38.091 37.149 1.000 18.670 199 ALA AAA N 1
ATOM 1607 C CA . ALA A 1 199 ? 27.090 37.602 38.363 1.000 20.130 199 ALA AAA CA 1
ATOM 1608 C C . ALA A 1 199 ? 27.973 38.652 39.030 1.000 22.744 199 ALA AAA C 1
ATOM 1609 O O . ALA A 1 199 ? 28.352 38.470 40.174 1.000 21.868 199 ALA AAA O 1
ATOM 1611 N N A ASN A 1 200 ? 28.338 39.719 38.298 0.570 21.213 200 ASN AAA N 1
ATOM 1612 N N B ASN A 1 200 ? 28.188 39.805 38.369 0.430 20.912 200 ASN AAA N 1
ATOM 1613 C CA A ASN A 1 200 ? 29.228 40.705 38.889 0.570 20.834 200 ASN AAA CA 1
ATOM 1614 C CA B ASN A 1 200 ? 29.214 40.743 38.804 0.430 20.871 200 ASN AAA CA 1
ATOM 1615 C C A ASN A 1 200 ? 28.446 41.993 39.091 0.570 21.339 200 ASN AAA C 1
ATOM 1616 C C B ASN A 1 200 ? 28.620 42.122 39.078 0.430 21.115 200 ASN AAA C 1
ATOM 1617 O O A ASN A 1 200 ? 27.996 42.584 38.111 0.570 20.982 200 ASN AAA O 1
ATOM 1618 O O B ASN A 1 200 ? 28.494 42.925 38.153 0.430 20.250 200 ASN AAA O 1
ATOM 1627 N N . SER A 1 201 ? 28.341 42.402 40.360 1.000 18.592 201 SER AAA N 1
ATOM 1628 C CA . SER A 1 201 ? 27.657 43.616 40.749 1.000 20.552 201 SER AAA CA 1
ATOM 1629 C C . SER A 1 201 ? 28.615 44.720 41.180 1.000 21.212 201 SER AAA C 1
ATOM 1630 O O . SER A 1 201 ? 28.184 45.748 41.708 1.000 23.203 201 SER AAA O 1
ATOM 1633 N N A ASN A 1 202 ? 29.914 44.543 40.923 0.520 20.403 202 ASN AAA N 1
ATOM 1634 N N B ASN A 1 202 ? 29.914 44.489 40.980 0.480 20.654 202 ASN AAA N 1
ATOM 1635 C CA A ASN A 1 202 ? 30.868 45.552 41.362 0.520 22.230 202 ASN AAA CA 1
ATOM 1636 C CA B ASN A 1 202 ? 30.899 45.505 41.312 0.480 22.773 202 ASN AAA CA 1
ATOM 1637 C C A ASN A 1 202 ? 31.479 46.278 40.162 0.520 20.432 202 ASN AAA C 1
ATOM 1638 C C B ASN A 1 202 ? 31.574 45.961 40.024 0.480 20.777 202 ASN AAA C 1
ATOM 1639 O O A ASN A 1 202 ? 32.583 46.823 40.278 0.520 19.221 202 ASN AAA O 1
A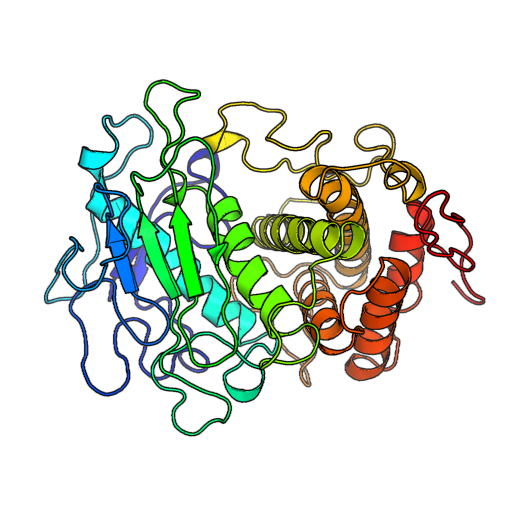TOM 1640 O O B ASN A 1 202 ? 32.798 46.014 39.925 0.480 20.442 202 ASN AAA O 1
ATOM 1649 N N . CYS A 1 203 ? 30.751 46.294 39.032 1.000 18.746 203 CYS AAA N 1
ATOM 1650 C CA . CYS A 1 203 ? 31.305 46.742 37.759 1.000 19.006 203 CYS AAA CA 1
ATOM 1651 C C . CYS A 1 203 ? 30.995 48.205 37.436 1.000 17.027 203 CYS AAA C 1
ATOM 1652 O O . CYS A 1 203 ? 31.295 48.617 36.322 1.000 18.229 203 CYS AAA O 1
ATOM 1655 N N . LEU A 1 204 ? 30.503 48.963 38.423 1.000 17.449 204 LEU AAA N 1
ATOM 1656 C CA . LEU A 1 204 ? 30.318 50.407 38.279 1.000 18.079 204 LEU AAA CA 1
ATOM 1657 C C . LEU A 1 204 ? 30.851 51.117 39.522 1.000 19.758 204 LEU AAA C 1
ATOM 1658 O O . LEU A 1 204 ? 30.154 51.929 40.120 1.000 23.384 204 LEU AAA O 1
ATOM 1663 N N . SER A 1 205 ? 32.080 50.756 39.903 1.000 22.954 205 SER AAA N 1
ATOM 1664 C CA . SER A 1 205 ? 32.607 51.046 41.231 1.000 25.646 205 SER AAA CA 1
ATOM 1665 C C . SER A 1 205 ? 33.669 52.143 41.194 1.000 25.913 205 SER AAA C 1
ATOM 1666 O O . SER A 1 205 ? 33.962 52.737 42.232 1.000 27.941 205 SER AAA O 1
ATOM 1669 N N . THR A 1 206 ? 34.196 52.430 39.997 1.000 23.536 206 THR AAA N 1
ATOM 1670 C CA . THR A 1 206 ? 35.057 53.593 39.794 1.000 25.444 206 THR AAA CA 1
ATOM 1671 C C . THR A 1 206 ? 34.231 54.887 39.734 1.000 22.227 206 THR AAA C 1
ATOM 1672 O O . THR A 1 206 ? 33.021 54.872 39.619 1.000 26.107 206 THR AAA O 1
ATOM 1676 N N . ILE A 1 207 ? 34.899 56.038 39.864 1.000 22.130 207 ILE AAA N 1
ATOM 1677 C CA . ILE A 1 207 ? 34.176 57.295 39.926 1.000 22.060 207 ILE AAA CA 1
ATOM 1678 C C . ILE A 1 207 ? 33.482 57.596 38.582 1.000 18.933 207 ILE AAA C 1
ATOM 1679 O O . ILE A 1 207 ? 32.312 57.969 38.570 1.000 18.504 207 ILE AAA O 1
ATOM 1684 N N . GLU A 1 208 ? 34.175 57.392 37.466 1.000 17.974 208 GLU AAA N 1
ATOM 1685 C CA . GLU A 1 208 ? 33.566 57.689 36.171 1.000 17.215 208 GLU AAA CA 1
ATOM 1686 C C . GLU A 1 208 ? 32.427 56.710 35.865 1.000 17.330 208 GLU AAA C 1
ATOM 1687 O O . GLU A 1 208 ? 31.357 57.118 35.379 1.000 16.423 208 GLU AAA O 1
ATOM 1693 N N . ALA A 1 209 ? 32.636 55.411 36.156 1.000 16.750 209 ALA AAA N 1
ATOM 1694 C CA . ALA A 1 209 ? 31.589 54.408 35.920 1.000 17.355 209 ALA AAA CA 1
ATOM 1695 C C . ALA A 1 209 ? 30.420 54.591 36.878 1.000 15.894 209 ALA AAA C 1
ATOM 1696 O O . ALA A 1 209 ? 29.257 54.524 36.461 1.000 16.322 209 ALA AAA O 1
ATOM 1698 N N . GLY A 1 210 ? 30.717 54.937 38.141 1.000 16.164 210 GLY AAA N 1
ATOM 1699 C CA . GLY A 1 210 ? 29.671 55.270 39.105 1.000 16.382 210 GLY AAA CA 1
ATOM 1700 C C . GLY A 1 210 ? 28.864 56.505 38.694 1.000 15.880 210 GLY AAA C 1
ATOM 1701 O O . GLY A 1 210 ? 27.642 56.578 38.910 1.000 15.461 210 GLY AAA O 1
ATOM 1702 N N . GLY A 1 211 ? 29.574 57.463 38.072 1.000 16.554 211 GLY AAA N 1
ATOM 1703 C CA . GLY A 1 211 ? 28.924 58.629 37.481 1.000 14.614 211 GLY AAA CA 1
ATOM 1704 C C . GLY A 1 211 ? 27.898 58.252 36.407 1.000 13.740 211 GLY AAA C 1
ATOM 1705 O O . GLY A 1 211 ? 26.751 58.710 36.491 1.000 13.792 211 GLY AAA O 1
ATOM 1706 N N . MET A 1 212 ? 28.296 57.412 35.441 1.000 13.156 212 MET AAA N 1
ATOM 1707 C CA . MET A 1 212 ? 27.324 56.949 34.454 1.000 13.858 212 MET AAA CA 1
ATOM 1708 C C . MET A 1 212 ? 26.204 56.213 35.178 1.000 14.322 212 MET AAA C 1
ATOM 1709 O O . MET A 1 212 ? 25.053 56.296 34.770 1.000 15.032 212 MET AAA O 1
ATOM 1714 N N . GLY A 1 213 ? 26.558 55.513 36.267 1.000 14.065 213 GLY AAA N 1
ATOM 1715 C CA . GLY A 1 213 ? 25.524 54.843 37.047 1.000 14.957 213 GLY AAA CA 1
ATOM 1716 C C . GLY A 1 213 ? 24.385 55.781 37.444 1.000 15.299 213 GLY AAA C 1
ATOM 1717 O O . GLY A 1 213 ? 23.216 55.426 37.339 1.000 15.886 213 GLY AAA O 1
ATOM 1718 N N . GLU A 1 214 ? 24.727 57.001 37.880 1.000 14.464 214 GLU AAA N 1
ATOM 1719 C CA . GLU A 1 214 ? 23.701 57.975 38.232 1.000 14.601 214 GLU AAA CA 1
ATOM 1720 C C . GLU A 1 214 ? 23.021 58.515 36.974 1.000 14.213 214 GLU AAA C 1
ATOM 1721 O O . GLU A 1 214 ? 21.787 58.660 36.957 1.000 14.279 214 GLU AAA O 1
ATOM 1727 N N . GLY A 1 215 ? 23.825 58.754 35.914 1.000 13.015 215 GLY AAA N 1
ATOM 1728 C CA . GLY A 1 215 ? 23.229 59.339 34.723 1.000 13.271 215 GLY AAA CA 1
ATOM 1729 C C . GLY A 1 215 ? 22.214 58.431 34.044 1.000 13.961 215 GLY AAA C 1
ATOM 1730 O O . GLY A 1 215 ? 21.252 58.919 33.472 1.000 12.928 215 GLY AAA O 1
ATOM 1731 N N . TRP A 1 216 ? 22.481 57.116 34.004 1.000 12.773 216 TRP AAA N 1
ATOM 1732 C CA . TRP A 1 216 ? 21.554 56.266 33.282 1.000 12.409 216 TRP AAA CA 1
ATOM 1733 C C . TRP A 1 216 ? 20.156 56.385 33.894 1.000 11.946 216 TRP AAA C 1
ATOM 1734 O O . TRP A 1 216 ? 19.156 56.376 33.185 1.000 12.787 216 TRP AAA O 1
ATOM 1745 N N . GLY A 1 217 ? 20.078 56.448 35.224 1.000 11.664 217 GLY AAA N 1
ATOM 1746 C CA . GLY A 1 217 ? 18.787 56.544 35.893 1.000 12.274 217 GLY AAA CA 1
ATOM 1747 C C . GLY A 1 217 ? 18.080 57.879 35.638 1.000 12.067 217 GLY AAA C 1
ATOM 1748 O O . GLY A 1 217 ? 16.863 57.895 35.426 1.000 12.584 217 GLY AAA O 1
ATOM 1749 N N . ASP A 1 218 ? 18.834 58.975 35.582 1.000 12.656 218 ASP AAA N 1
ATOM 1750 C CA . ASP A 1 218 ? 18.249 60.266 35.263 1.000 12.896 218 ASP AAA CA 1
ATOM 1751 C C . ASP A 1 218 ? 17.758 60.274 33.819 1.000 12.688 218 ASP AAA C 1
ATOM 1752 O O . ASP A 1 218 ? 16.666 60.761 33.519 1.000 14.185 218 ASP AAA O 1
ATOM 1757 N N . PHE A 1 219 ? 18.533 59.618 32.930 1.000 12.242 219 PHE AAA N 1
ATOM 1758 C CA . PHE A 1 219 ? 18.138 59.548 31.542 1.000 12.680 219 PHE AAA CA 1
ATOM 1759 C C . PHE A 1 219 ? 16.846 58.760 31.371 1.000 11.642 219 PHE AAA C 1
ATOM 1760 O O . PHE A 1 219 ? 15.972 59.180 30.637 1.000 12.139 219 PHE AAA O 1
ATOM 1768 N N . MET A 1 220 ? 16.778 57.566 31.961 1.000 11.792 220 MET AAA N 1
ATOM 1769 C CA . MET A 1 220 ? 15.603 56.740 31.728 1.000 12.248 220 MET AAA CA 1
ATOM 1770 C C . MET A 1 220 ? 14.372 57.445 32.294 1.000 11.414 220 MET AAA C 1
ATOM 1771 O O . MET A 1 220 ? 13.276 57.371 31.682 1.000 12.792 220 MET AAA O 1
ATOM 1776 N N . ALA A 1 221 ? 14.535 58.108 33.467 1.000 12.673 221 ALA AAA N 1
ATOM 1777 C CA . ALA A 1 221 ? 13.441 58.856 34.071 1.000 13.109 221 ALA AAA CA 1
ATOM 1778 C C . ALA A 1 221 ? 12.974 59.943 33.108 1.000 13.417 221 ALA AAA C 1
ATOM 1779 O O . ALA A 1 221 ? 11.774 60.171 32.966 1.000 12.802 221 ALA AAA O 1
ATOM 1781 N N . THR A 1 222 ? 13.935 60.609 32.458 1.000 12.968 222 THR AAA N 1
ATOM 1782 C CA . THR A 1 222 ? 13.589 61.718 31.569 1.000 12.575 222 THR AAA CA 1
ATOM 1783 C C . THR A 1 222 ? 12.905 61.210 30.288 1.000 12.512 222 THR AAA C 1
ATOM 1784 O O . THR A 1 222 ? 11.924 61.784 29.790 1.000 13.742 222 THR AAA O 1
ATOM 1788 N N . ALA A 1 223 ? 13.427 60.102 29.731 1.000 13.106 223 ALA AAA N 1
ATOM 1789 C CA . ALA A 1 223 ? 12.823 59.517 28.541 1.000 11.714 223 ALA AAA CA 1
ATOM 1790 C C . ALA A 1 223 ? 11.382 59.093 28.794 1.000 13.530 223 ALA AAA C 1
ATOM 1791 O O . ALA A 1 223 ? 10.484 59.325 27.984 1.000 14.855 223 ALA AAA O 1
ATOM 1793 N N . ILE A 1 224 ? 11.136 58.498 29.971 1.000 13.357 224 ILE AAA N 1
ATOM 1794 C CA . ILE A 1 224 ? 9.801 57.982 30.251 1.000 12.783 224 ILE AAA CA 1
ATOM 1795 C C . ILE A 1 224 ? 8.782 59.111 30.405 1.000 13.384 224 ILE AAA C 1
ATOM 1796 O O . ILE A 1 224 ? 7.620 58.942 30.047 1.000 15.442 224 ILE AAA O 1
ATOM 1801 N N . ARG A 1 225 ? 9.208 60.258 30.922 1.000 13.440 225 ARG AAA N 1
ATOM 1802 C CA . ARG A 1 225 ? 8.263 61.332 31.183 1.000 13.996 225 ARG AAA CA 1
ATOM 1803 C C . ARG A 1 225 ? 7.979 62.184 29.940 1.000 15.451 225 ARG AAA C 1
ATOM 1804 O O . ARG A 1 225 ? 7.104 63.027 30.012 1.000 15.624 225 ARG AAA O 1
ATOM 1812 N N A LEU A 1 226 ? 8.702 61.985 28.828 0.770 15.582 226 LEU AAA N 1
ATOM 1813 N N B LEU A 1 226 ? 8.678 61.953 28.826 0.230 16.067 226 LEU AAA N 1
ATOM 1814 C CA A LEU A 1 226 ? 8.470 62.852 27.674 0.770 15.428 226 LEU AAA CA 1
ATOM 1815 C CA B LEU A 1 226 ? 8.508 62.782 27.639 0.230 16.522 226 LEU AAA CA 1
ATOM 1816 C C A LEU A 1 226 ? 6.996 62.828 27.293 0.770 16.866 226 LEU AAA C 1
ATOM 1817 C C B LEU A 1 226 ? 7.037 62.795 27.213 0.230 17.121 226 LEU AAA C 1
ATOM 1818 O O A LEU A 1 226 ? 6.346 61.782 27.282 0.770 19.084 226 LEU AAA O 1
ATOM 1819 O O B LEU A 1 226 ? 6.391 61.749 27.192 0.230 17.813 226 LEU AAA O 1
ATOM 1828 N N . LYS A 1 227 ? 6.510 63.987 26.896 1.000 17.204 227 LYS AAA N 1
ATOM 1829 C CA . LYS A 1 227 ? 5.113 64.157 26.488 1.000 18.048 227 LYS AAA CA 1
ATOM 1830 C C . LYS A 1 227 ? 5.055 64.373 24.985 1.000 20.818 227 LYS AAA C 1
ATOM 1831 O O . LYS A 1 227 ? 6.039 64.765 24.364 1.000 19.997 227 LYS AAA O 1
ATOM 1837 N N . ALA A 1 228 ? 3.871 64.099 24.427 1.000 24.215 228 ALA AAA N 1
ATOM 1838 C CA . ALA A 1 228 ? 3.631 64.147 22.994 1.000 26.785 228 ALA AAA CA 1
ATOM 1839 C C . ALA A 1 228 ? 3.974 65.536 22.451 1.000 24.827 228 ALA AAA C 1
ATOM 1840 O O . ALA A 1 228 ? 4.610 65.627 21.406 1.000 26.872 228 ALA AAA O 1
ATOM 1842 N N . ALA A 1 229 ? 3.646 66.594 23.196 1.000 23.043 229 ALA AAA N 1
ATOM 1843 C CA . ALA A 1 229 ? 3.859 67.966 22.733 1.000 23.617 229 ALA AAA CA 1
ATOM 1844 C C . ALA A 1 229 ? 5.326 68.394 22.861 1.000 20.388 229 ALA AAA C 1
ATOM 1845 O O . ALA A 1 229 ? 5.722 69.429 22.327 1.000 22.874 229 ALA AAA O 1
ATOM 1847 N N . ASP A 1 230 ? 6.160 67.631 23.563 1.000 17.719 230 ASP AAA N 1
ATOM 1848 C CA . ASP A 1 230 ? 7.545 68.060 23.754 1.000 16.309 230 ASP AAA CA 1
ATOM 1849 C C . ASP A 1 230 ? 8.345 68.035 22.444 1.000 16.568 230 ASP AAA C 1
ATOM 1850 O O . ASP A 1 230 ? 8.138 67.194 21.564 1.000 17.046 230 ASP AAA O 1
ATOM 1855 N N . THR A 1 231 ? 9.285 68.997 22.359 1.000 16.847 231 THR AAA N 1
ATOM 1856 C CA . THR A 1 231 ? 10.315 69.012 21.327 1.000 15.953 231 THR AAA CA 1
ATOM 1857 C C . THR A 1 231 ? 11.671 69.078 22.014 1.000 14.906 231 THR AAA C 1
ATOM 1858 O O . THR A 1 231 ? 11.730 69.161 23.243 1.000 14.782 231 THR AAA O 1
ATOM 1862 N N . ARG A 1 232 ? 12.750 69.049 21.219 1.000 14.068 232 ARG AAA N 1
ATOM 1863 C CA . ARG A 1 232 ? 14.065 69.096 21.843 1.000 13.908 232 ARG AAA CA 1
ATOM 1864 C C . ARG A 1 232 ? 14.325 70.384 22.610 1.000 13.727 232 ARG AAA C 1
ATOM 1865 O O . ARG A 1 232 ? 15.322 70.455 23.320 1.000 15.560 232 ARG AAA O 1
ATOM 1873 N N . ALA A 1 233 ? 13.468 71.397 22.422 1.000 14.575 233 ALA AAA N 1
ATOM 1874 C CA . ALA A 1 233 ? 13.606 72.634 23.162 1.000 15.103 233 ALA AAA CA 1
ATOM 1875 C C . ALA A 1 233 ? 13.119 72.482 24.605 1.000 15.023 233 ALA AAA C 1
ATOM 1876 O O . ALA A 1 233 ? 13.421 73.335 25.447 1.000 15.627 233 ALA AAA O 1
ATOM 1878 N N . LYS A 1 234 ? 12.407 71.384 24.912 1.000 14.451 234 LYS AAA N 1
ATOM 1879 C CA . LYS A 1 234 ? 11.992 71.157 26.298 1.000 13.529 234 LYS AAA CA 1
ATOM 1880 C C . LYS A 1 234 ? 13.196 70.883 27.196 1.000 14.463 234 LYS AAA C 1
ATOM 1881 O O . LYS A 1 234 ? 14.058 70.070 26.851 1.000 15.151 234 LYS AAA O 1
ATOM 1887 N N . ASP A 1 235 ? 13.185 71.524 28.379 1.000 13.291 235 ASP AAA N 1
ATOM 1888 C CA . ASP A 1 235 ? 14.153 71.201 29.417 1.000 13.829 235 ASP AAA CA 1
ATOM 1889 C C . ASP A 1 235 ? 13.453 70.398 30.518 1.000 14.390 235 ASP AAA C 1
ATOM 1890 O O . ASP A 1 235 ? 12.283 70.653 30.807 1.000 15.725 235 ASP AAA O 1
ATOM 1895 N N . TYR A 1 236 ? 14.195 69.478 31.126 1.000 14.236 236 TYR AAA N 1
ATOM 1896 C CA . TYR A 1 236 ? 13.661 68.696 32.237 1.000 14.162 236 TYR AAA CA 1
ATOM 1897 C C . TYR A 1 236 ? 14.649 68.695 33.390 1.000 14.129 236 TYR AAA C 1
ATOM 1898 O O . TYR A 1 236 ? 15.834 68.453 33.202 1.000 15.168 236 TYR AAA O 1
ATOM 1907 N N . THR A 1 237 ? 14.095 68.913 34.597 1.000 14.151 237 THR AAA N 1
ATOM 1908 C CA . THR A 1 237 ? 14.911 68.811 35.796 1.000 15.231 237 THR AAA CA 1
ATOM 1909 C C . THR A 1 237 ? 14.755 67.426 36.401 1.000 14.673 237 THR AAA C 1
ATOM 1910 O O . THR A 1 237 ? 14.046 66.584 35.847 1.000 17.020 237 THR AAA O 1
ATOM 1914 N N A MET A 1 238 ? 15.522 67.158 37.467 0.350 14.405 238 MET AAA N 1
ATOM 1915 N N B MET A 1 238 ? 15.451 67.199 37.525 0.650 13.914 238 MET AAA N 1
ATOM 1916 C CA A MET A 1 238 ? 15.317 65.940 38.235 0.350 14.895 238 MET AAA CA 1
ATOM 1917 C CA B MET A 1 238 ? 15.377 65.926 38.232 0.650 14.690 238 MET AAA CA 1
ATOM 1918 C C A MET A 1 238 ? 14.793 66.320 39.618 0.350 14.659 238 MET AAA C 1
ATOM 1919 C C B MET A 1 238 ? 14.925 66.188 39.680 0.650 14.740 238 MET AAA C 1
ATOM 1920 O O A MET A 1 238 ? 15.244 67.293 40.218 0.350 14.562 238 MET AAA O 1
ATOM 1921 O O B MET A 1 238 ? 15.567 66.957 40.405 0.650 14.562 238 MET AAA O 1
ATOM 1930 N N . GLY A 1 239 ? 13.837 65.531 40.103 1.000 14.684 239 GLY AAA N 1
ATOM 1931 C CA . GLY A 1 239 ? 13.377 65.607 41.499 1.000 15.692 239 GLY AAA CA 1
ATOM 1932 C C . GLY A 1 239 ? 12.861 66.979 41.934 1.000 16.758 239 GLY AAA C 1
ATOM 1933 O O . GLY A 1 239 ? 12.824 67.287 43.133 1.000 19.133 239 GLY AAA O 1
ATOM 1934 N N . ALA A 1 240 ? 12.410 67.798 40.978 1.000 16.402 240 ALA AAA N 1
ATOM 1935 C CA . ALA A 1 240 ? 11.971 69.151 41.328 1.000 16.882 240 ALA AAA CA 1
ATOM 1936 C C . ALA A 1 240 ? 10.754 69.104 42.262 1.000 17.135 240 ALA AAA C 1
ATOM 1937 O O . ALA A 1 240 ? 10.632 69.952 43.175 1.000 16.548 240 ALA AAA O 1
ATOM 1939 N N . TRP A 1 241 ? 9.798 68.203 41.989 1.000 15.489 241 TRP AAA N 1
ATOM 1940 C CA . TRP A 1 241 ? 8.645 68.152 42.890 1.000 14.853 241 TRP AAA CA 1
ATOM 1941 C C . TRP A 1 241 ? 9.071 67.688 44.292 1.000 15.545 241 TRP AAA C 1
ATOM 1942 O O . TRP A 1 241 ? 8.813 68.356 45.286 1.000 16.073 241 TRP AAA O 1
ATOM 1953 N N . ALA A 1 242 ? 9.754 66.550 44.394 1.000 15.140 242 ALA AAA N 1
ATOM 1954 C CA . ALA A 1 242 ? 10.025 66.004 45.721 1.000 15.845 242 ALA AAA CA 1
ATOM 1955 C C . ALA A 1 242 ? 10.905 66.976 46.511 1.000 17.190 242 ALA AAA C 1
ATOM 1956 O O . ALA A 1 242 ? 10.713 67.103 47.731 1.000 16.888 242 ALA AAA O 1
ATOM 1958 N N . ALA A 1 243 ? 11.884 67.620 45.831 1.000 17.349 243 ALA AAA N 1
ATOM 1959 C CA . ALA A 1 243 ? 12.838 68.512 46.490 1.000 17.414 243 ALA AAA CA 1
ATOM 1960 C C . ALA A 1 243 ? 12.273 69.916 46.699 1.000 19.291 243 ALA AAA C 1
ATOM 1961 O O . ALA A 1 243 ? 12.925 70.779 47.323 1.000 19.628 243 ALA AAA O 1
ATOM 1963 N N . ASN A 1 244 ? 11.097 70.163 46.121 1.000 18.302 244 ASN AAA N 1
ATOM 1964 C CA . ASN A 1 244 ? 10.440 71.455 46.213 1.000 19.448 244 ASN AAA CA 1
ATOM 1965 C C . ASN A 1 244 ? 11.355 72.570 45.718 1.000 20.285 244 ASN AAA C 1
ATOM 1966 O O . ASN A 1 244 ? 11.518 73.623 46.356 1.000 21.453 244 ASN AAA O 1
ATOM 1971 N N . ASP A 1 245 ? 11.947 72.354 44.540 1.000 19.276 245 ASP AAA N 1
ATOM 1972 C CA . ASP A 1 245 ? 12.904 73.318 44.032 1.000 17.886 245 ASP AAA CA 1
ATOM 1973 C C . ASP A 1 245 ? 12.787 73.289 42.516 1.000 18.841 245 ASP AAA C 1
ATOM 1974 O O . ASP A 1 245 ? 12.992 72.238 41.899 1.000 17.654 245 ASP AAA O 1
ATOM 1979 N N . PRO A 1 246 ? 12.442 74.412 41.854 1.000 18.757 246 PRO AAA N 1
ATOM 1980 C CA . PRO A 1 246 ? 12.252 74.407 40.406 1.000 18.391 246 PRO AAA CA 1
ATOM 1981 C C . PRO A 1 246 ? 13.525 74.061 39.612 1.000 19.648 246 PRO AAA C 1
ATOM 1982 O O . PRO A 1 246 ? 13.447 73.705 38.432 1.000 22.737 246 PRO AAA O 1
ATOM 1986 N N . LYS A 1 247 ? 14.695 74.122 40.254 1.000 17.998 247 LYS AAA N 1
ATOM 1987 C CA . LYS A 1 247 ? 15.943 73.744 39.587 1.000 18.069 247 LYS AAA CA 1
ATOM 1988 C C . LYS A 1 247 ? 16.149 72.233 39.654 1.000 16.231 247 LYS AAA C 1
ATOM 1989 O O . LYS A 1 247 ? 17.027 71.691 38.975 1.000 16.604 247 LYS AAA O 1
ATOM 1995 N N . GLY A 1 248 ? 15.318 71.559 40.460 1.000 15.134 248 GLY AAA N 1
ATOM 1996 C CA . GLY A 1 248 ? 15.571 70.141 40.711 1.000 16.727 248 GLY AAA CA 1
ATOM 1997 C C . GLY A 1 248 ? 16.844 69.946 41.512 1.000 18.469 248 GLY AAA C 1
ATOM 1998 O O . GLY A 1 248 ? 17.318 70.890 42.161 1.000 19.950 248 GLY AAA O 1
ATOM 1999 N N . ILE A 1 249 ? 17.414 68.731 41.447 1.000 15.057 249 ILE AAA N 1
ATOM 2000 C CA . ILE A 1 249 ? 18.512 68.353 42.311 1.000 16.208 249 ILE AAA CA 1
ATOM 2001 C C . ILE A 1 249 ? 19.860 68.309 41.583 1.000 16.269 249 ILE AAA C 1
ATOM 2002 O O . ILE A 1 249 ? 20.862 68.105 42.253 1.000 17.353 249 ILE AAA O 1
ATOM 2007 N N . ARG A 1 250 ? 19.914 68.538 40.250 1.000 15.060 250 ARG AAA N 1
ATOM 2008 C CA . ARG A 1 250 ? 21.194 68.544 39.569 1.000 14.817 250 ARG AAA CA 1
ATOM 2009 C C . ARG A 1 250 ? 21.575 69.998 39.246 1.000 14.245 250 ARG AAA C 1
ATOM 2010 O O . ARG A 1 250 ? 20.784 70.932 39.437 1.000 16.620 250 ARG AAA O 1
ATOM 2018 N N . GLU A 1 251 ? 22.826 70.162 38.805 1.000 15.354 251 GLU AAA N 1
ATOM 2019 C CA . GLU A 1 251 ? 23.380 71.514 38.675 1.000 17.311 251 GLU AAA CA 1
ATOM 2020 C C . GLU A 1 251 ? 22.678 72.306 37.573 1.000 17.115 2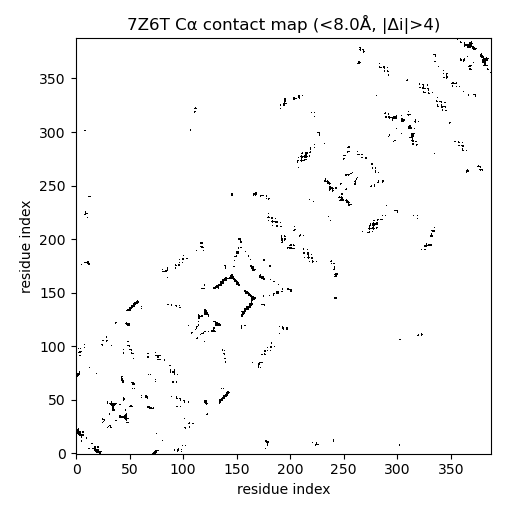51 GLU AAA C 1
ATOM 2021 O O . GLU A 1 251 ? 22.555 73.534 37.668 1.000 18.144 251 GLU AAA O 1
ATOM 2027 N N . TYR A 1 252 ? 22.306 71.624 36.489 1.000 14.247 252 TYR AAA N 1
ATOM 2028 C CA . TYR A 1 252 ? 21.623 72.272 35.380 1.000 14.775 252 TYR AAA CA 1
ATOM 2029 C C . TYR A 1 252 ? 20.481 71.378 34.942 1.000 14.136 252 TYR AAA C 1
ATOM 2030 O O . TYR A 1 252 ? 20.550 70.158 35.156 1.000 15.308 252 TYR AAA O 1
ATOM 2039 N N A PRO A 1 253 ? 19.386 71.917 34.352 0.070 13.858 253 PRO AAA N 1
ATOM 2040 N N B PRO A 1 253 ? 19.451 71.936 34.274 0.930 13.762 253 PRO AAA N 1
ATOM 2041 C CA A PRO A 1 253 ? 18.327 71.081 33.779 0.070 13.486 253 PRO AAA CA 1
ATOM 2042 C CA B PRO A 1 253 ? 18.391 71.132 33.671 0.930 14.260 253 PRO AAA CA 1
ATOM 2043 C C A PRO A 1 253 ? 18.768 70.401 32.485 0.070 13.075 253 PRO AAA C 1
ATOM 2044 C C B PRO A 1 253 ? 18.958 70.313 32.524 0.930 13.382 253 PRO AAA C 1
ATOM 2045 O O A PRO A 1 253 ? 19.49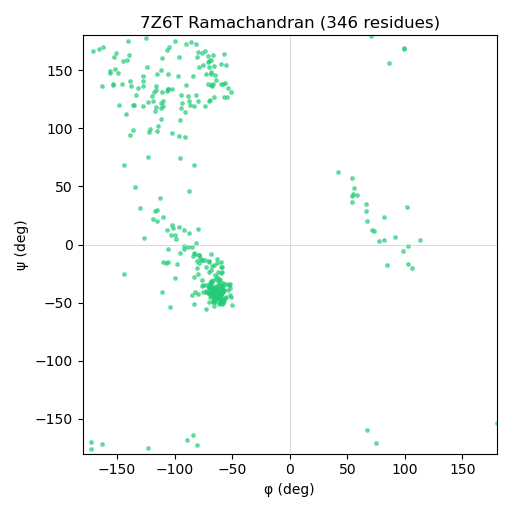0 70.997 31.689 0.070 12.878 253 PRO AAA O 1
ATOM 2046 O O B PRO A 1 253 ? 19.942 70.728 31.899 0.930 13.850 253 PRO AAA O 1
ATOM 2053 N N . TYR A 1 254 ? 18.317 69.154 32.283 1.000 12.403 254 TYR AAA N 1
ATOM 2054 C CA . TYR A 1 254 ? 18.588 68.446 31.042 1.000 13.058 254 TYR AAA CA 1
ATOM 2055 C C . TYR A 1 254 ? 18.028 69.280 29.902 1.000 13.141 254 TYR AAA C 1
ATOM 2056 O O . TYR A 1 254 ? 16.817 69.521 29.811 1.000 14.838 254 TYR AAA O 1
ATOM 2065 N N . SER A 1 255 ? 18.914 69.633 28.967 1.000 13.157 255 SER AAA N 1
ATOM 2066 C CA . SER A 1 255 ? 18.578 70.597 27.925 1.000 13.702 255 SER AAA CA 1
ATOM 2067 C C . SER A 1 255 ? 19.501 70.339 26.739 1.000 14.277 255 SER AAA C 1
ATOM 2068 O O . SER A 1 255 ? 20.676 69.995 26.911 1.000 15.237 255 SER AAA O 1
ATOM 2071 N N . THR A 1 256 ? 18.996 70.626 25.539 1.000 13.870 256 THR AAA N 1
ATOM 2072 C CA . THR A 1 256 ? 19.863 70.608 24.362 1.000 14.269 256 THR AAA CA 1
ATOM 2073 C C . THR A 1 256 ? 20.526 71.978 24.141 1.000 13.633 256 THR AAA C 1
ATOM 2074 O O . THR A 1 256 ? 21.278 72.155 23.199 1.000 13.633 256 THR AAA O 1
ATOM 2078 N N . SER A 1 257 ? 20.194 72.967 24.993 1.000 13.850 257 SER AAA N 1
ATOM 2079 C CA . SER A 1 257 ? 20.872 74.264 24.936 1.000 13.832 257 SER AAA CA 1
ATOM 2080 C C . SER A 1 257 ? 22.206 74.188 25.666 1.000 14.845 257 SER AAA C 1
ATOM 2081 O O . SER A 1 257 ? 22.223 73.820 26.843 1.000 15.674 257 SER AAA O 1
ATOM 2084 N N . LEU A 1 258 ? 23.288 74.620 25.002 1.000 14.390 258 LEU AAA N 1
ATOM 2085 C CA . LEU A 1 258 ? 24.607 74.662 25.628 1.000 15.137 258 LEU AAA CA 1
ATOM 2086 C C . LEU A 1 258 ? 24.742 75.878 26.540 1.000 16.063 258 LEU AAA C 1
ATOM 2087 O O . LEU A 1 258 ? 25.735 75.980 27.255 1.000 18.184 258 LEU AAA O 1
ATOM 2092 N N . THR A 1 259 ? 23.770 76.789 26.505 1.000 15.628 259 THR AAA N 1
ATOM 2093 C CA . THR A 1 259 ? 23.682 77.902 27.448 1.000 16.287 259 THR AAA CA 1
ATOM 2094 C C . THR A 1 259 ? 23.007 77.449 28.743 1.000 16.535 259 THR AAA C 1
ATOM 2095 O O . THR A 1 259 ? 23.534 77.658 29.826 1.000 18.449 259 THR AAA O 1
ATOM 2099 N N . THR A 1 260 ? 21.849 76.817 28.616 1.000 14.678 260 THR AAA N 1
ATOM 2100 C CA . THR A 1 260 ? 21.078 76.355 29.773 1.000 14.905 260 THR AAA CA 1
ATOM 2101 C C . THR A 1 260 ? 21.876 75.275 30.498 1.000 15.912 260 THR AAA C 1
ATOM 2102 O O . THR A 1 260 ? 21.840 75.178 31.722 1.000 16.763 260 THR AAA O 1
ATOM 2106 N N . ASN A 1 261 ? 22.527 74.408 29.714 1.000 14.262 261 ASN AAA N 1
ATOM 2107 C CA . ASN A 1 261 ? 23.310 73.307 30.264 1.000 15.217 261 ASN AAA CA 1
ATOM 2108 C C . ASN A 1 261 ? 24.618 73.223 29.501 1.000 14.543 261 ASN AAA C 1
ATOM 2109 O O . ASN A 1 261 ? 24.637 72.709 28.381 1.000 14.264 261 ASN AAA O 1
ATOM 2114 N N . PRO A 1 262 ? 25.718 73.794 30.053 1.000 14.687 262 PRO AAA N 1
ATOM 2115 C CA . PRO A 1 262 ? 26.987 73.835 29.338 1.000 15.294 262 PRO AAA CA 1
ATOM 2116 C C . PRO A 1 262 ? 27.872 72.605 29.528 1.000 15.564 262 PRO AAA C 1
ATOM 2117 O O . PRO A 1 262 ? 29.022 72.625 29.089 1.000 17.792 262 PRO AAA O 1
ATOM 2121 N N . LEU A 1 263 ? 27.336 71.536 30.140 1.000 15.055 263 LEU AAA N 1
ATOM 2122 C CA . LEU A 1 263 ? 28.233 70.443 30.511 1.000 14.980 263 LEU AAA CA 1
ATOM 2123 C C . LEU A 1 263 ? 28.895 69.745 29.323 1.000 15.932 263 LEU AAA C 1
ATOM 2124 O O . LEU A 1 263 ? 28.274 69.461 28.296 1.000 15.607 263 LEU AAA O 1
ATOM 2129 N N . ALA A 1 264 ? 30.171 69.391 29.517 1.000 15.003 264 ALA AAA N 1
ATOM 2130 C CA . ALA A 1 264 ? 30.943 68.650 28.534 1.000 15.772 264 ALA AAA CA 1
ATOM 2131 C C . ALA A 1 264 ? 31.820 67.630 29.250 1.000 15.291 264 ALA AAA C 1
ATOM 2132 O O . ALA A 1 264 ? 31.893 67.625 30.478 1.000 14.915 264 ALA AAA O 1
ATOM 2134 N N . TYR A 1 265 ? 32.513 66.793 28.463 1.000 14.831 265 TYR AAA N 1
ATOM 2135 C CA . TYR A 1 265 ? 33.313 65.752 29.089 1.000 15.604 265 TYR AAA CA 1
ATOM 2136 C C . TYR A 1 265 ? 34.409 66.320 29.999 1.000 17.413 265 TYR AAA C 1
ATOM 2137 O O . TYR A 1 265 ? 34.726 65.726 31.033 1.000 18.130 265 TYR AAA O 1
ATOM 2146 N N . SER A 1 266 ? 34.928 67.506 29.665 1.000 17.233 266 SER AAA N 1
ATOM 2147 C CA . SER A 1 266 ? 35.963 68.119 30.504 1.000 18.885 266 SER AAA CA 1
ATOM 2148 C C . SER A 1 266 ? 35.453 68.418 31.924 1.000 17.819 266 SER AAA C 1
ATOM 2149 O O . SER A 1 266 ? 36.254 68.510 32.845 1.000 18.780 266 SER AAA O 1
ATOM 2152 N N . ASN A 1 267 ? 34.136 68.575 32.116 1.000 17.344 267 ASN AAA N 1
ATOM 2153 C CA . ASN A 1 267 ? 33.572 68.825 33.446 1.000 16.647 267 ASN AAA CA 1
ATOM 2154 C C . ASN A 1 267 ? 33.688 67.613 34.377 1.000 18.531 267 ASN AAA C 1
ATOM 2155 O O . ASN A 1 267 ? 33.408 67.722 35.574 1.000 20.200 267 ASN AAA O 1
ATOM 2160 N N . VAL A 1 268 ? 34.115 66.461 33.846 1.000 18.434 268 VAL AAA N 1
ATOM 2161 C CA . VAL A 1 268 ? 34.369 65.302 34.684 1.000 17.784 268 VAL AAA CA 1
ATOM 2162 C C . VAL A 1 268 ? 35.731 65.413 35.376 1.000 20.462 268 VAL AAA C 1
ATOM 2163 O O . VAL A 1 268 ? 35.928 64.820 36.439 1.000 20.777 268 VAL AAA O 1
ATOM 2167 N N . ASP A 1 269 ? 36.666 66.179 34.785 1.000 19.832 269 ASP AAA N 1
ATOM 2168 C CA . ASP A 1 269 ? 37.978 66.355 35.409 1.000 22.184 269 ASP AAA CA 1
ATOM 2169 C C . ASP A 1 269 ? 37.816 66.924 36.809 1.000 20.904 269 ASP AAA C 1
ATOM 2170 O O . ASP A 1 269 ? 37.188 67.959 37.013 1.000 22.163 269 ASP AAA O 1
ATOM 2175 N N . GLY A 1 270 ? 38.429 66.243 37.779 1.000 22.495 270 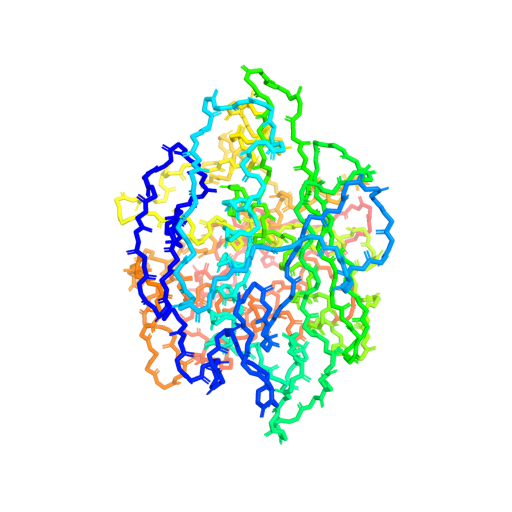GLY AAA N 1
ATOM 2176 C CA . GLY A 1 270 ? 38.479 66.765 39.135 1.000 23.497 270 GLY AAA CA 1
ATOM 2177 C C . GLY A 1 270 ? 37.174 66.581 39.906 1.000 25.279 270 GLY AAA C 1
ATOM 2178 O O . GLY A 1 270 ? 37.044 67.019 41.051 1.000 29.119 270 GLY AAA O 1
ATOM 2179 N N . ASP A 1 271 ? 36.197 65.917 39.282 1.000 22.807 271 ASP AAA N 1
ATOM 2180 C CA . ASP A 1 271 ? 34.874 65.836 39.866 1.000 23.440 271 ASP AAA CA 1
ATOM 2181 C C . ASP A 1 271 ? 34.807 64.631 40.802 1.000 22.512 271 ASP AAA C 1
ATOM 2182 O O . ASP A 1 271 ? 35.091 63.514 40.367 1.000 22.173 271 ASP AAA O 1
ATOM 2187 N N . ASP A 1 272 ? 34.456 64.874 42.077 1.000 23.474 272 ASP AAA N 1
ATOM 2188 C CA . ASP A 1 272 ? 34.471 63.770 43.022 1.000 28.656 272 ASP AAA CA 1
ATOM 2189 C C . ASP A 1 272 ? 33.050 63.279 43.307 1.000 26.399 272 ASP AAA C 1
ATOM 2190 O O . ASP A 1 272 ? 32.866 62.415 44.162 1.000 27.065 272 ASP AAA O 1
ATOM 2195 N N . SER A 1 273 ? 32.060 63.784 42.566 1.000 21.784 273 SER AAA N 1
ATOM 2196 C CA . SER A 1 273 ? 30.655 63.489 42.825 1.000 20.429 273 SER AAA CA 1
ATOM 2197 C C . SER A 1 273 ? 30.071 62.635 41.699 1.000 19.676 273 SER AAA C 1
ATOM 2198 O O . SER A 1 273 ? 29.992 63.081 40.554 1.000 17.804 273 SER AAA O 1
ATOM 2201 N N . VAL A 1 274 ? 29.624 61.414 42.017 1.000 19.377 274 VAL AAA N 1
ATOM 2202 C CA . VAL A 1 274 ? 29.021 60.603 40.962 1.000 16.337 274 VAL AAA CA 1
ATOM 2203 C C . VAL A 1 274 ? 27.735 61.252 40.438 1.000 16.297 274 VAL AAA C 1
ATOM 2204 O O . VAL A 1 274 ? 27.422 61.049 39.259 1.000 15.324 274 VAL AAA O 1
ATOM 2208 N N . HIS A 1 275 ? 26.999 62.012 41.286 1.000 15.282 275 HIS AAA N 1
ATOM 2209 C CA . HIS A 1 275 ? 25.767 62.622 40.797 1.000 16.086 275 HIS AAA CA 1
ATOM 2210 C C . HIS A 1 275 ? 26.061 63.740 39.797 1.000 17.035 275 HIS AAA C 1
ATOM 2211 O O . HIS A 1 275 ? 25.304 63.894 38.840 1.000 16.779 275 HIS AAA O 1
ATOM 2218 N N . SER A 1 276 ? 27.159 64.471 40.006 1.000 15.963 276 SER AAA N 1
ATOM 2219 C CA . SER A 1 276 ? 27.590 65.524 39.093 1.000 16.288 276 SER AAA CA 1
ATOM 2220 C C . SER A 1 276 ? 28.020 64.910 37.758 1.000 15.778 276 SER AAA C 1
ATOM 2221 O O . SER A 1 276 ? 27.602 65.379 36.678 1.000 16.528 276 SER AAA O 1
ATOM 2224 N N . ILE A 1 277 ? 28.882 63.882 37.824 1.000 14.733 277 ILE AAA N 1
ATOM 2225 C CA . ILE A 1 277 ? 29.380 63.225 36.626 1.000 14.116 277 ILE AAA CA 1
ATOM 2226 C C . ILE A 1 277 ? 28.180 62.651 35.882 1.000 14.224 277 ILE AAA C 1
ATOM 2227 O O . ILE A 1 277 ? 28.133 62.721 34.669 1.000 14.316 277 ILE AAA O 1
ATOM 2232 N N . GLY A 1 278 ? 27.236 62.054 36.635 1.000 14.010 278 GLY AAA N 1
ATOM 2233 C CA . GLY A 1 278 ? 26.040 61.485 36.017 1.000 14.252 278 GLY AAA CA 1
ATOM 2234 C C . GLY A 1 278 ? 25.209 62.546 35.287 1.000 15.220 278 GLY AAA C 1
ATOM 2235 O O . GLY A 1 278 ? 24.569 62.264 34.283 1.000 15.069 278 GLY AAA O 1
ATOM 2236 N N . THR A 1 279 ? 25.264 63.799 35.762 1.000 14.261 279 THR AAA N 1
ATOM 2237 C CA . THR A 1 279 ? 24.555 64.853 35.040 1.000 13.702 279 THR AAA CA 1
ATOM 2238 C C . THR A 1 279 ? 25.185 65.050 33.658 1.000 14.529 279 THR AAA C 1
ATOM 2239 O O . THR A 1 279 ? 24.473 65.273 32.670 1.000 13.950 279 THR AAA O 1
ATOM 2243 N N . VAL A 1 280 ? 26.514 64.981 33.573 1.000 13.436 280 VAL AAA N 1
ATOM 2244 C CA . VAL A 1 280 ? 27.142 65.112 32.251 1.000 13.569 280 VAL AAA CA 1
ATOM 2245 C C . VAL A 1 280 ? 26.665 63.973 31.345 1.000 13.369 280 VAL AAA C 1
ATOM 2246 O O . VAL A 1 280 ? 26.236 64.206 30.218 1.000 13.665 280 VAL AAA O 1
ATOM 2250 N N . TRP A 1 281 ? 26.709 62.732 31.844 1.000 13.291 281 TRP AAA N 1
ATOM 2251 C CA . TRP A 1 281 ? 26.375 61.578 31.033 1.000 12.923 281 TRP AAA CA 1
ATOM 2252 C C . TRP A 1 281 ? 24.901 61.653 30.606 1.000 12.411 281 TRP AAA C 1
ATOM 2253 O O . TRP A 1 281 ? 24.559 61.429 29.435 1.000 13.141 281 TRP AAA O 1
ATOM 2264 N N . ALA A 1 282 ? 23.998 61.988 31.545 1.000 12.177 282 ALA AAA N 1
ATOM 2265 C CA . ALA A 1 282 ? 22.572 62.024 31.200 1.000 12.005 282 ALA AAA CA 1
ATOM 2266 C C . ALA A 1 282 ? 22.286 63.145 30.193 1.000 12.219 282 ALA AAA C 1
ATOM 2267 O O . ALA A 1 282 ? 21.311 63.078 29.422 1.000 13.142 282 ALA AAA O 1
ATOM 2269 N N . THR A 1 283 ? 23.065 64.219 30.265 1.000 12.735 283 THR AAA N 1
ATOM 2270 C CA . THR A 1 283 ? 22.896 65.303 29.297 1.000 13.103 283 THR AAA CA 1
ATOM 2271 C C . THR A 1 283 ? 23.300 64.832 27.897 1.000 12.975 283 THR AAA C 1
ATOM 2272 O O . THR A 1 283 ? 22.590 65.120 26.918 1.000 12.942 283 THR AAA O 1
ATOM 2276 N N . MET A 1 284 ? 24.403 64.082 27.803 1.000 13.220 284 MET AAA N 1
ATOM 2277 C CA . MET A 1 284 ? 24.788 63.501 26.510 1.000 13.145 284 MET AAA CA 1
ATOM 2278 C C . MET A 1 284 ? 23.680 62.566 26.008 1.000 12.490 284 MET AAA C 1
ATOM 2279 O O . MET A 1 284 ? 23.347 62.584 24.834 1.000 13.911 284 MET AAA O 1
ATOM 2284 N N . LEU A 1 285 ? 23.105 61.749 26.907 1.000 12.244 285 LEU AAA N 1
ATOM 2285 C CA . LEU A 1 285 ? 22.048 60.849 26.476 1.000 11.770 285 LEU AAA CA 1
ATOM 2286 C C . LEU A 1 285 ? 20.785 61.600 26.069 1.000 12.140 285 LEU AAA C 1
ATOM 2287 O O . LEU A 1 285 ? 20.081 61.116 25.187 1.000 13.202 285 LEU AAA O 1
ATOM 2292 N N . TYR A 1 286 ? 20.479 62.749 26.703 1.000 12.629 286 TYR AAA N 1
ATOM 2293 C CA . TYR A 1 286 ? 19.315 63.542 26.286 1.000 11.931 286 TYR AAA CA 1
ATOM 2294 C C . TYR A 1 286 ? 19.505 64.024 24.832 1.000 12.157 286 TYR AAA C 1
ATOM 2295 O O . TYR A 1 286 ? 18.546 64.003 24.020 1.000 13.006 286 TYR AAA O 1
ATOM 2304 N N . GLU A 1 287 ? 20.727 64.478 24.522 1.000 12.007 287 GLU AAA N 1
ATOM 2305 C CA . GLU A 1 287 ? 21.109 64.839 23.164 1.000 13.247 287 GLU AAA CA 1
ATOM 2306 C C . GLU A 1 287 ? 20.880 63.677 22.192 1.000 13.516 287 GLU AAA C 1
ATOM 2307 O O . GLU A 1 287 ? 20.340 63.896 21.095 1.000 15.434 287 GLU AAA O 1
ATOM 2313 N N . LEU A 1 288 ? 21.297 62.461 22.597 1.000 13.184 288 LEU AAA N 1
ATOM 2314 C CA . LEU A 1 288 ? 21.193 61.303 21.716 1.000 13.245 288 LEU AAA CA 1
ATOM 2315 C C . LEU A 1 288 ? 19.719 61.028 21.461 1.000 13.202 288 LEU AAA C 1
ATOM 2316 O O . LEU A 1 288 ? 19.319 60.786 20.333 1.000 13.541 288 LEU AAA O 1
ATOM 2321 N N . MET A 1 289 ? 18.944 61.034 22.562 1.000 12.962 289 MET AAA N 1
ATOM 2322 C CA . MET A 1 289 ? 17.539 60.706 22.447 1.000 12.547 289 MET AAA CA 1
ATOM 2323 C C . MET A 1 289 ? 16.871 61.667 21.463 1.000 12.765 289 MET AAA C 1
ATOM 2324 O O . MET A 1 289 ? 16.097 61.242 20.607 1.000 13.910 289 MET AAA O 1
ATOM 2329 N N . TRP A 1 290 ? 17.110 62.975 21.608 1.000 13.039 290 TRP AAA N 1
ATOM 2330 C CA . TRP A 1 290 ? 16.418 63.874 20.693 1.000 13.442 290 TRP AAA CA 1
ATOM 2331 C C . TRP A 1 290 ? 16.919 63.742 19.244 1.000 13.061 290 TRP AAA C 1
ATOM 2332 O O . TRP A 1 290 ? 16.140 63.973 18.318 1.000 13.509 290 TRP AAA O 1
ATOM 2343 N N . ASN A 1 291 ? 18.198 63.418 19.013 1.000 13.141 291 ASN AAA N 1
ATOM 2344 C CA . ASN A 1 291 ? 18.634 63.144 17.634 1.000 13.458 291 ASN AAA CA 1
ATOM 2345 C C . ASN A 1 291 ? 17.797 61.993 17.067 1.000 13.577 291 ASN AAA C 1
ATOM 2346 O O . ASN A 1 291 ? 17.412 62.036 15.894 1.000 16.036 291 ASN AAA O 1
ATOM 2351 N N . LEU A 1 292 ? 17.518 60.958 17.900 1.000 13.703 292 LEU AAA N 1
ATOM 2352 C CA . LEU A 1 292 ? 16.813 59.791 17.397 1.000 14.180 292 LEU AAA CA 1
ATOM 2353 C C . LEU A 1 292 ? 15.320 60.069 17.222 1.000 14.600 292 LEU AAA C 1
ATOM 2354 O O . LEU A 1 292 ? 14.681 59.522 16.342 1.000 15.937 292 LEU AAA O 1
ATOM 2359 N N . ILE A 1 293 ? 14.723 60.873 18.113 1.000 14.298 293 ILE AAA N 1
ATOM 2360 C CA . ILE A 1 293 ? 13.321 61.222 17.953 1.000 15.319 293 ILE AAA CA 1
ATOM 2361 C C . ILE A 1 293 ? 13.143 62.109 16.719 1.000 15.593 293 ILE AAA C 1
ATOM 2362 O O . ILE A 1 293 ? 12.174 61.954 15.980 1.000 18.289 293 ILE AAA O 1
ATOM 2367 N N . ASP A 1 294 ? 14.051 63.065 16.518 1.000 16.319 294 ASP AAA N 1
ATOM 2368 C CA . ASP A 1 294 ? 13.904 63.948 15.368 1.000 16.770 294 ASP AAA CA 1
ATOM 2369 C C . ASP A 1 294 ? 14.008 63.133 14.079 1.000 18.875 294 ASP AAA C 1
ATOM 2370 O O . ASP A 1 294 ? 13.349 63.461 13.099 1.000 22.136 294 ASP AAA O 1
ATOM 2375 N N . LYS A 1 295 ? 14.734 62.016 14.114 1.000 16.616 295 LYS AAA N 1
ATOM 2376 C CA . LYS A 1 295 ? 14.951 61.219 12.923 1.000 16.620 295 LYS AAA CA 1
ATOM 2377 C C . LYS A 1 295 ? 13.781 60.251 12.720 1.000 19.314 295 LYS AAA C 1
ATOM 2378 O O . LYS A 1 295 ? 13.271 60.122 11.599 1.000 20.719 295 LYS AAA O 1
ATOM 2384 N N . HIS A 1 296 ? 13.316 59.606 13.803 1.000 17.648 296 HIS AAA N 1
ATOM 2385 C CA . HIS A 1 296 ? 12.400 58.484 13.651 1.000 19.023 296 HIS AAA CA 1
ATOM 2386 C C . HIS A 1 296 ? 10.985 58.813 14.120 1.000 21.449 296 HIS AAA C 1
ATOM 2387 O O . HIS A 1 296 ? 10.076 58.022 13.901 1.000 24.929 296 HIS AAA O 1
ATOM 2394 N N . GLY A 1 297 ? 10.793 59.897 14.875 1.000 21.111 297 GLY AAA N 1
ATOM 2395 C CA . GLY A 1 297 ? 9.463 60.129 15.422 1.000 23.410 297 GLY AAA CA 1
ATOM 2396 C C . GLY A 1 297 ? 9.382 59.672 16.879 1.000 27.517 297 GLY AAA C 1
ATOM 2397 O O . GLY A 1 297 ? 10.325 59.086 17.413 1.000 27.234 297 GLY AAA O 1
ATOM 2398 N N . LYS A 1 298 ? 8.283 60.037 17.544 1.000 30.364 298 LYS AAA N 1
ATOM 2399 C CA . LYS A 1 298 ? 8.103 59.722 18.952 1.000 38.280 298 LYS AAA CA 1
ATOM 2400 C C . LYS A 1 298 ? 6.913 58.773 19.131 1.000 44.994 298 LYS AAA C 1
ATOM 2401 O O . LYS A 1 298 ? 5.870 58.933 18.491 1.000 46.867 298 LYS AAA O 1
ATOM 2407 N N . ASN A 1 299 ? 7.110 57.761 19.990 1.000 42.849 299 ASN AAA N 1
ATOM 2408 C CA . ASN A 1 299 ? 6.032 56.978 20.576 1.000 48.444 299 ASN AAA CA 1
ATOM 2409 C C . ASN A 1 299 ? 5.973 57.331 22.063 1.000 53.186 299 ASN AAA C 1
ATOM 2410 O O . ASN A 1 299 ? 6.955 57.149 22.785 1.000 42.540 299 ASN AAA O 1
ATOM 2415 N N . VAL A 1 300 ? 4.814 57.862 22.489 1.000 62.491 300 VAL AAA N 1
ATOM 2416 C CA . VAL A 1 300 ? 4.565 58.315 23.854 1.000 69.099 300 VAL AAA CA 1
ATOM 2417 C C . VAL A 1 300 ? 3.415 57.509 24.495 1.000 73.644 300 VAL AAA C 1
ATOM 2418 O O . VAL A 1 300 ? 2.783 57.971 25.452 1.000 76.771 300 VAL AAA O 1
ATOM 2422 N N . SER A 1 301 ? 3.155 56.296 23.962 1.000 67.962 301 SER AAA N 1
ATOM 2423 C CA . SER A 1 301 ? 2.358 55.258 24.611 1.000 62.730 301 SER AAA CA 1
ATOM 2424 C C . SER A 1 301 ? 3.288 54.371 25.440 1.000 61.492 301 SER AAA C 1
ATOM 2425 O O . SER A 1 301 ? 4.509 54.516 25.351 1.000 55.058 301 SER AAA O 1
ATOM 2428 N N . ALA A 1 302 ? 2.707 53.459 26.236 1.000 62.896 302 ALA AAA N 1
ATOM 2429 C CA . ALA A 1 302 ? 3.441 52.759 27.289 1.000 65.092 302 ALA AAA CA 1
ATOM 2430 C C . ALA A 1 302 ? 4.218 51.544 26.769 1.000 67.541 302 ALA AAA C 1
ATOM 2431 O O . ALA A 1 302 ? 4.988 50.950 27.535 1.000 67.231 302 ALA AAA O 1
ATOM 2433 N N . LYS A 1 303 ? 4.018 51.192 25.481 1.000 61.876 303 LYS AAA N 1
ATOM 2434 C CA . LYS A 1 303 ? 4.698 50.071 24.842 1.000 54.535 303 LYS AAA CA 1
ATOM 2435 C C . LYS A 1 303 ? 5.247 50.473 23.467 1.000 47.827 303 LYS AAA C 1
ATOM 2436 O O . LYS A 1 303 ? 4.515 50.991 22.618 1.000 40.956 303 LYS AAA O 1
ATOM 2442 N N . PRO A 1 304 ? 6.550 50.221 23.181 1.000 44.680 304 PRO AAA N 1
ATOM 2443 C CA . PRO A 1 304 ? 7.072 50.452 21.830 1.000 40.996 304 PRO AAA CA 1
ATOM 2444 C C . PRO A 1 304 ? 6.406 49.490 20.845 1.000 41.536 304 PRO AAA C 1
ATOM 2445 O O . PRO A 1 304 ? 5.930 48.427 21.251 1.000 39.188 304 PRO AAA O 1
ATOM 2449 N N . THR A 1 305 ? 6.340 49.902 19.569 1.000 35.840 305 THR AAA N 1
ATOM 2450 C CA . THR A 1 305 ? 6.111 48.997 18.454 1.000 36.373 305 THR AAA CA 1
ATOM 2451 C C . THR A 1 305 ? 7.478 48.495 18.008 1.000 38.597 305 THR AAA C 1
ATOM 2452 O O . THR A 1 305 ? 8.390 49.301 17.795 1.000 35.724 305 THR AAA O 1
ATOM 2456 N N . MET A 1 306 ? 7.611 47.163 17.919 1.000 41.043 306 MET AAA N 1
ATOM 2457 C CA . MET A 1 306 ? 8.867 46.518 17.552 1.000 46.803 306 MET AAA CA 1
ATOM 2458 C C . MET A 1 306 ? 8.706 45.877 16.170 1.000 52.992 306 MET AAA C 1
ATOM 2459 O O . MET A 1 306 ? 7.820 45.049 15.975 1.000 57.263 306 MET AAA O 1
ATOM 2464 N N . LYS A 1 307 ? 9.545 46.279 15.205 1.000 57.715 307 LYS AAA N 1
ATOM 2465 C CA . LYS A 1 307 ? 9.615 45.584 13.926 1.000 61.631 307 LYS AAA CA 1
ATOM 2466 C C . LYS A 1 307 ? 10.968 44.886 13.799 1.000 59.681 307 LYS AAA C 1
ATOM 2467 O O . LYS A 1 307 ? 11.992 45.537 13.601 1.000 61.102 307 LYS AAA O 1
ATOM 2473 N N . GLY A 1 308 ? 10.953 43.549 13.903 1.000 60.977 308 GLY AAA N 1
ATOM 2474 C CA . GLY A 1 308 ? 12.160 42.740 13.802 1.000 57.595 308 GLY AAA CA 1
ATOM 2475 C C . GLY A 1 308 ? 13.102 42.996 14.977 1.000 55.395 308 GLY AAA C 1
ATOM 2476 O O . GLY A 1 308 ? 14.321 43.006 14.803 1.000 58.806 308 GLY AAA O 1
ATOM 2477 N N . GLY A 1 309 ? 12.504 43.242 16.155 1.000 54.030 309 GLY AAA N 1
ATOM 2478 C CA . GLY A 1 309 ? 13.206 43.488 17.409 1.000 44.153 309 GLY AAA CA 1
ATOM 2479 C C . GLY A 1 309 ? 13.715 44.927 17.592 1.000 38.883 309 GLY AAA C 1
ATOM 2480 O O . GLY A 1 309 ? 14.389 45.198 18.588 1.000 38.845 309 GLY AAA O 1
ATOM 2481 N N . VAL A 1 310 ? 13.400 45.828 16.641 1.000 35.222 310 VAL AAA N 1
ATOM 2482 C CA . VAL A 1 310 ? 13.863 47.215 16.654 1.000 34.471 310 VAL AAA CA 1
ATOM 2483 C C . VAL A 1 310 ? 12.678 48.142 16.946 1.000 34.004 310 VAL AAA C 1
ATOM 2484 O O . VAL A 1 310 ? 11.681 48.144 16.202 1.000 35.943 310 VAL AAA O 1
ATOM 2488 N N . PRO A 1 311 ? 12.734 49.001 17.995 1.000 29.197 311 PRO AAA N 1
ATOM 2489 C CA . PRO A 1 311 ? 11.667 49.989 18.203 1.000 27.913 311 PRO AAA CA 1
ATOM 2490 C C . PRO A 1 311 ? 11.523 50.900 16.981 1.000 30.079 311 PRO AAA C 1
ATOM 2491 O O . PRO A 1 311 ? 12.539 51.305 16.408 1.000 32.208 311 PRO AAA O 1
ATOM 2495 N N . THR A 1 312 ? 10.267 51.198 16.587 1.000 30.200 312 THR AAA N 1
ATOM 2496 C CA . THR A 1 312 ? 9.996 52.016 15.409 1.000 29.881 312 THR AAA CA 1
ATOM 2497 C C . THR A 1 312 ? 10.155 53.504 15.717 1.000 31.083 312 THR AAA C 1
ATOM 2498 O O . THR A 1 312 ? 10.322 54.299 14.800 1.000 33.526 312 THR AAA O 1
ATOM 2502 N N . ASP A 1 313 ? 10.100 53.884 17.001 1.000 23.941 313 ASP AAA N 1
ATOM 2503 C CA . ASP A 1 313 ? 10.195 55.294 17.327 1.000 22.562 313 ASP AAA CA 1
ATOM 2504 C C . ASP A 1 313 ? 11.518 55.579 18.025 1.000 21.312 313 ASP AAA C 1
ATOM 2505 O O . ASP A 1 313 ? 12.140 54.699 18.616 1.000 20.719 313 ASP AAA O 1
ATOM 2510 N N . GLY A 1 314 ? 11.897 56.855 18.012 1.000 18.181 314 GLY AAA N 1
ATOM 2511 C CA . GLY A 1 314 ? 13.219 57.241 18.446 1.000 17.671 314 GLY AAA CA 1
ATOM 2512 C C . GLY A 1 314 ? 13.391 57.178 19.955 1.000 17.485 314 GLY AAA C 1
ATOM 2513 O O . GLY A 1 314 ? 14.520 57.021 20.425 1.000 18.050 314 GLY AAA O 1
ATOM 2514 N N A LYS A 1 315 ? 12.303 57.382 20.701 0.600 17.087 315 LYS AAA N 1
ATOM 2515 N N B LYS A 1 315 ? 12.290 57.358 20.690 0.400 16.928 315 LYS AAA N 1
ATOM 2516 C CA A LYS A 1 315 ? 12.462 57.413 22.143 0.600 17.502 315 LYS AAA CA 1
ATOM 2517 C CA B LYS A 1 315 ? 12.361 57.433 22.139 0.400 16.921 315 LYS AAA CA 1
ATOM 2518 C C A LYS A 1 315 ? 12.794 56.009 22.641 0.600 16.038 315 LYS AAA C 1
ATOM 2519 C C B LYS A 1 315 ? 12.700 56.054 22.702 0.400 16.029 315 LYS AAA C 1
ATOM 2520 O O A LYS A 1 315 ? 13.766 55.804 23.369 0.600 14.617 315 LYS AAA O 1
ATOM 2521 O O B LYS A 1 315 ? 13.591 55.910 23.535 0.400 15.238 315 LYS AAA O 1
ATOM 2532 N N . TYR A 1 316 ? 11.977 55.043 22.219 1.000 16.601 316 TYR AAA N 1
ATOM 2533 C CA . TYR A 1 316 ? 12.228 53.666 22.617 1.000 15.868 316 TYR AAA CA 1
ATOM 2534 C C . TYR A 1 316 ? 13.511 53.126 21.992 1.000 14.050 316 TYR AAA C 1
ATOM 2535 O O . TYR A 1 316 ? 14.193 52.336 22.622 1.000 14.854 316 TYR AAA O 1
ATOM 2544 N N . LEU A 1 317 ? 13.862 53.602 20.782 1.000 14.436 317 LEU AAA N 1
ATOM 2545 C CA . LEU A 1 317 ? 15.127 53.180 20.220 1.000 13.770 317 LEU AAA CA 1
ATOM 2546 C C . LEU A 1 317 ? 16.274 53.693 21.087 1.000 13.775 317 LEU AAA C 1
ATOM 2547 O O . LEU A 1 317 ? 17.246 52.980 21.330 1.000 13.859 317 LEU AAA O 1
ATOM 2552 N N . ALA A 1 318 ? 16.151 54.942 21.566 1.000 13.808 318 ALA AAA N 1
ATOM 2553 C CA . ALA A 1 318 ? 17.232 55.435 22.414 1.000 13.998 318 ALA AAA CA 1
ATOM 2554 C C . ALA A 1 318 ? 17.365 54.567 23.662 1.000 14.219 318 ALA AAA C 1
ATOM 2555 O O . ALA A 1 318 ? 18.502 54.240 24.068 1.000 13.383 318 ALA AAA O 1
ATOM 2557 N N A MET A 1 319 ? 16.218 54.283 24.310 0.820 13.740 319 MET AAA N 1
ATOM 2558 N N B MET A 1 319 ? 16.236 54.248 24.307 0.180 14.009 319 MET AAA N 1
ATOM 2559 C CA A MET A 1 319 ? 16.274 53.480 25.530 0.820 14.605 319 MET AAA CA 1
ATOM 2560 C CA B MET A 1 319 ? 16.305 53.477 25.539 0.180 14.239 319 MET AAA CA 1
ATOM 2561 C C A MET A 1 319 ? 16.879 52.105 25.247 0.820 15.066 319 MET AAA C 1
ATOM 2562 C C B MET A 1 319 ? 16.868 52.088 25.258 0.180 14.508 319 MET AAA C 1
ATOM 2563 O O A MET A 1 319 ? 17.711 51.628 26.026 0.820 14.358 319 MET AAA O 1
ATOM 2564 O O B MET A 1 319 ? 17.638 51.564 26.064 0.180 14.565 319 MET AAA O 1
ATOM 2573 N N . LYS A 1 320 ? 16.506 51.526 24.096 1.000 14.578 320 LYS AAA N 1
ATOM 2574 C CA . LYS A 1 320 ? 16.988 50.192 23.711 1.000 14.064 320 LYS AAA CA 1
ATOM 2575 C C . LYS A 1 320 ? 18.498 50.203 23.505 1.000 15.031 320 LYS AAA C 1
ATOM 2576 O O . LYS A 1 320 ? 19.198 49.315 23.986 1.000 15.209 320 LYS AAA O 1
ATOM 2582 N N . LEU A 1 321 ? 18.999 51.227 22.795 1.000 12.579 321 LEU AAA N 1
ATOM 2583 C CA . LEU A 1 321 ? 20.432 51.288 22.528 1.000 14.099 321 LEU AAA CA 1
ATOM 2584 C C . LEU A 1 321 ? 21.214 51.491 23.826 1.000 13.939 321 LEU AAA C 1
ATOM 2585 O O . LEU A 1 321 ? 22.306 50.945 23.992 1.000 14.332 321 LEU AAA O 1
ATOM 2590 N N . VAL A 1 322 ? 20.649 52.302 24.753 1.000 13.419 322 VAL AAA N 1
ATOM 2591 C CA . VAL A 1 322 ? 21.325 52.572 26.012 1.000 13.906 322 VAL AAA CA 1
ATOM 2592 C C . VAL A 1 322 ? 21.382 51.285 26.841 1.000 14.054 322 VAL AAA C 1
ATOM 2593 O O . VAL A 1 322 ? 22.442 50.927 27.353 1.000 13.835 322 VAL AAA O 1
ATOM 2597 N N . VAL A 1 323 ? 20.282 50.538 26.884 1.000 13.398 323 VAL AAA N 1
ATOM 2598 C CA . VAL A 1 323 ? 20.250 49.297 27.660 1.000 15.271 323 VAL AAA CA 1
ATOM 2599 C C . VAL A 1 323 ? 21.163 48.228 27.019 1.000 15.557 323 VAL AAA C 1
ATOM 2600 O O . VAL A 1 323 ? 21.992 47.573 27.690 1.000 15.039 323 VAL AAA O 1
ATOM 2604 N N . ASP A 1 324 ? 21.086 48.106 25.689 1.000 16.307 324 ASP AAA N 1
ATOM 2605 C CA . ASP A 1 324 ? 21.988 47.188 24.987 1.000 15.807 324 ASP AAA CA 1
ATOM 2606 C C . ASP A 1 324 ? 23.447 47.545 25.261 1.000 16.356 324 ASP AAA C 1
ATOM 2607 O O . ASP A 1 324 ? 24.278 46.664 25.419 1.000 16.380 324 ASP AAA O 1
ATOM 2612 N N . GLY A 1 325 ? 23.775 48.845 25.281 1.000 14.202 325 GLY AAA N 1
ATOM 2613 C CA . GLY A 1 325 ? 25.155 49.239 25.509 1.000 14.703 325 GLY AAA CA 1
ATOM 2614 C C . GLY A 1 325 ? 25.664 48.750 26.849 1.000 13.786 325 GLY AAA C 1
ATOM 2615 O O . GLY A 1 325 ? 26.822 48.375 26.981 1.000 15.267 325 GLY AAA O 1
ATOM 2616 N N . MET A 1 326 ? 24.789 48.803 27.872 1.000 14.296 326 MET AAA N 1
ATOM 2617 C CA . MET A 1 326 ? 25.134 48.333 29.202 1.000 14.345 326 MET AAA CA 1
ATOM 2618 C C . MET A 1 326 ? 25.656 46.884 29.175 1.000 14.873 326 MET AAA C 1
ATOM 2619 O O . MET A 1 326 ? 26.577 46.538 29.913 1.000 15.824 326 MET AAA O 1
ATOM 2624 N N . ALA A 1 327 ? 25.047 46.044 28.344 1.000 15.303 327 ALA AAA N 1
ATOM 2625 C CA . ALA A 1 327 ? 25.421 44.640 28.317 1.000 15.997 327 ALA AAA CA 1
ATOM 2626 C C . ALA A 1 327 ? 26.682 44.409 27.480 1.000 17.672 327 ALA AAA C 1
ATOM 2627 O O . ALA A 1 327 ? 27.246 43.310 27.532 1.000 18.651 327 ALA AAA O 1
ATOM 2629 N N . LEU A 1 328 ? 27.104 45.390 26.681 1.000 15.612 328 LEU AAA N 1
ATOM 2630 C CA . LEU A 1 328 ? 28.237 45.193 25.788 1.000 16.734 328 LEU AAA CA 1
ATOM 2631 C C . LEU A 1 328 ? 29.491 45.801 26.405 1.000 16.606 328 LEU AAA C 1
ATOM 2632 O O . LEU A 1 328 ? 30.596 45.378 26.070 1.000 19.306 328 LEU AAA O 1
ATOM 2637 N N . GLN A 1 329 ? 29.331 46.852 27.224 1.000 16.232 329 GLN AAA N 1
ATOM 2638 C CA . GLN A 1 329 ? 30.490 47.632 27.668 1.000 15.447 329 GLN AAA CA 1
ATOM 2639 C C . GLN A 1 329 ? 31.365 46.821 28.608 1.000 17.181 329 GLN AAA C 1
ATOM 2640 O O . GLN A 1 329 ? 30.911 45.880 29.277 1.000 16.891 329 GLN AAA O 1
ATOM 2646 N N . PRO A 1 330 ? 32.652 47.194 28.759 1.000 18.159 330 PRO AAA N 1
ATOM 2647 C CA . PRO A 1 330 ? 33.493 46.492 29.717 1.000 19.274 330 PRO AAA CA 1
ATOM 2648 C C . PRO A 1 330 ? 33.104 46.800 31.159 1.000 20.352 330 PRO AAA C 1
ATOM 2649 O O . PRO A 1 330 ? 32.415 47.773 31.471 1.000 19.645 330 PRO AAA O 1
ATOM 2653 N N . CYS A 1 331 ? 33.561 45.934 32.070 1.000 20.748 331 CYS AAA N 1
ATOM 2654 C CA . CYS A 1 331 ? 33.418 46.196 33.486 1.000 21.652 331 CYS AAA CA 1
ATOM 2655 C C . CYS A 1 331 ? 34.133 47.500 33.860 1.000 22.040 331 CYS AAA C 1
ATOM 2656 O O . CYS A 1 331 ? 35.220 47.782 33.345 1.000 22.680 331 CYS AAA O 1
ATOM 2659 N N . ASN A 1 332 ? 33.493 48.315 34.718 1.000 20.541 332 ASN AAA N 1
ATOM 2660 C CA . ASN A 1 332 ? 34.030 49.608 35.164 1.000 22.146 332 ASN AAA CA 1
ATOM 2661 C C . ASN A 1 332 ? 34.367 50.459 33.937 1.000 19.601 332 ASN AAA C 1
ATOM 2662 O O . ASN A 1 332 ? 35.499 50.923 33.741 1.000 20.263 332 ASN AAA O 1
ATOM 2667 N N . PRO A 1 333 ? 33.376 50.700 33.061 1.000 17.318 333 PRO AAA N 1
ATOM 2668 C CA . PRO A 1 333 ? 33.620 51.438 31.818 1.000 15.382 333 PRO AAA CA 1
ATOM 2669 C C . PRO A 1 333 ? 33.891 52.913 32.096 1.000 15.596 333 PRO AAA C 1
ATOM 2670 O O . PRO A 1 333 ? 33.498 53.484 33.119 1.000 16.734 333 PRO AAA O 1
ATOM 2674 N N . ASN A 1 334 ? 34.588 53.526 31.124 1.000 16.213 334 ASN AAA N 1
ATOM 2675 C CA . ASN A 1 334 ? 34.641 54.982 31.079 1.000 15.404 334 ASN AAA CA 1
ATOM 2676 C C . ASN A 1 334 ? 33.632 55.479 30.044 1.000 15.161 334 ASN AAA C 1
ATOM 2677 O O . ASN A 1 334 ? 33.060 54.689 29.290 1.000 15.405 334 ASN AAA O 1
ATOM 2682 N N . PHE A 1 335 ? 33.473 56.819 29.952 1.000 14.127 335 PHE AAA N 1
ATOM 2683 C CA . PHE A 1 335 ? 32.492 57.358 29.008 1.000 14.017 335 PHE AAA CA 1
ATOM 2684 C C . PHE A 1 335 ? 32.760 56.955 27.555 1.000 15.280 335 PHE AAA C 1
ATOM 2685 O O . PHE A 1 335 ? 31.827 56.741 26.791 1.000 14.845 335 PHE AAA O 1
ATOM 2693 N N . VAL A 1 336 ? 34.045 56.877 27.164 1.000 15.435 336 VAL AAA N 1
ATOM 2694 C CA . VAL A 1 336 ? 34.416 56.535 25.799 1.000 15.360 336 VAL AAA CA 1
ATOM 2695 C C . VAL A 1 336 ? 33.958 55.118 25.483 1.000 14.751 336 VAL AAA C 1
ATOM 2696 O O . VAL A 1 336 ? 33.402 54.860 24.422 1.000 15.552 336 VAL AAA O 1
ATOM 2700 N N . GLN A 1 337 ? 34.204 54.207 26.443 1.000 15.942 337 GLN AAA N 1
ATOM 2701 C CA . GLN A 1 337 ? 33.820 52.821 26.256 1.000 16.510 337 GLN AAA CA 1
ATOM 2702 C C . GLN A 1 337 ? 32.299 52.678 26.230 1.000 15.143 337 GLN AAA C 1
ATOM 2703 O O . GLN A 1 337 ? 31.793 51.886 25.439 1.000 16.102 337 GLN AAA O 1
ATOM 2709 N N . ALA A 1 338 ? 31.601 53.469 27.059 1.000 13.856 338 ALA AAA N 1
ATOM 2710 C CA . ALA A 1 338 ? 30.148 53.376 27.105 1.000 15.258 338 ALA AAA CA 1
ATOM 2711 C C . ALA A 1 338 ? 29.595 53.905 25.788 1.000 14.800 338 ALA AAA C 1
ATOM 2712 O O . ALA A 1 338 ? 28.610 53.377 25.268 1.000 14.974 338 ALA AAA O 1
ATOM 2714 N N . ARG A 1 339 ? 30.181 55.007 25.282 1.000 13.748 339 ARG AAA N 1
ATOM 2715 C CA . ARG A 1 339 ? 29.779 55.525 23.977 1.000 13.661 339 ARG AAA CA 1
ATOM 2716 C C . ARG A 1 339 ? 29.946 54.450 22.893 1.000 14.266 339 ARG AAA C 1
ATOM 2717 O O . ARG A 1 339 ? 29.047 54.214 22.087 1.000 14.707 339 ARG AAA O 1
ATOM 2725 N N . ASP A 1 340 ? 31.118 53.816 22.872 1.000 15.359 340 ASP AAA N 1
ATOM 2726 C CA . ASP A 1 340 ? 31.443 52.809 21.881 1.000 15.661 340 ASP AAA CA 1
ATOM 2727 C C . ASP A 1 340 ? 30.472 51.628 22.002 1.000 14.871 340 ASP AAA C 1
ATOM 2728 O O . ASP A 1 340 ? 30.088 51.062 20.990 1.000 15.000 340 ASP AAA O 1
ATOM 2733 N N . ALA A 1 341 ? 30.039 51.310 23.233 1.000 14.715 341 ALA AAA N 1
ATOM 2734 C CA . ALA A 1 341 ? 29.074 50.220 23.408 1.000 14.694 341 ALA AAA CA 1
ATOM 2735 C C . ALA A 1 341 ? 27.720 50.582 22.811 1.000 14.484 341 ALA AAA C 1
ATOM 2736 O O . ALA A 1 341 ? 27.042 49.731 22.259 1.000 14.249 341 ALA AAA O 1
ATOM 2738 N N . ILE A 1 342 ? 27.334 51.848 22.906 1.000 12.883 342 ILE AAA N 1
ATOM 2739 C CA . ILE A 1 342 ? 26.081 52.244 22.279 1.000 13.903 342 ILE AAA CA 1
ATOM 2740 C C . ILE A 1 342 ? 26.227 52.170 20.758 1.000 15.448 342 ILE AAA C 1
ATOM 2741 O O . ILE A 1 342 ? 25.289 51.743 20.070 1.000 15.507 342 ILE AAA O 1
ATOM 2746 N N . LEU A 1 343 ? 27.380 52.633 20.229 1.000 15.229 343 LEU AAA N 1
ATOM 2747 C CA . LEU A 1 343 ? 27.612 52.503 18.794 1.000 14.707 343 LEU AAA CA 1
ATOM 2748 C C . LEU A 1 343 ? 27.561 51.034 18.357 1.000 15.908 343 LEU AAA C 1
ATOM 2749 O O . LEU A 1 343 ? 26.981 50.737 17.333 1.000 16.373 343 LEU AAA O 1
ATOM 2754 N N . ASP A 1 344 ? 28.164 50.149 19.155 1.000 17.334 344 ASP AAA N 1
ATOM 2755 C CA . ASP A 1 344 ? 28.181 48.728 18.816 1.000 16.822 344 ASP AAA CA 1
ATOM 2756 C C . ASP A 1 344 ? 26.796 48.093 18.937 1.000 16.506 344 ASP AAA C 1
ATOM 2757 O O . ASP A 1 344 ? 26.476 47.173 18.184 1.000 16.273 344 ASP AAA O 1
ATOM 2762 N N . ALA A 1 345 ? 25.992 48.579 19.903 1.000 14.521 345 ALA AAA N 1
ATOM 2763 C CA . ALA A 1 345 ? 24.623 48.115 20.051 1.000 15.000 345 ALA AAA CA 1
ATOM 2764 C C . ALA A 1 345 ? 23.846 48.469 18.797 1.000 14.928 345 ALA AAA C 1
ATOM 2765 O O . ALA A 1 345 ? 23.021 47.703 18.348 1.000 16.776 345 ALA AAA O 1
ATOM 2767 N N . ASP A 1 346 ? 24.104 49.659 18.238 1.000 14.619 346 ASP AAA N 1
ATOM 2768 C CA . ASP A 1 346 ? 23.409 50.071 17.031 1.000 14.442 346 ASP AAA CA 1
ATOM 2769 C C . ASP A 1 346 ? 23.913 49.291 15.811 1.000 15.790 346 ASP AAA C 1
ATOM 2770 O O . ASP A 1 346 ? 23.131 49.002 14.936 1.000 17.057 346 ASP AAA O 1
ATOM 2775 N N . LYS A 1 347 ? 25.199 48.962 15.755 1.000 16.284 347 LYS AAA N 1
ATOM 2776 C CA . LYS A 1 347 ? 25.708 48.069 14.709 1.000 18.827 347 LYS AAA CA 1
ATOM 2777 C C . LYS A 1 347 ? 24.947 46.745 14.722 1.000 19.177 347 LYS AAA C 1
ATOM 2778 O O . LYS A 1 347 ? 24.555 46.246 13.668 1.000 19.546 347 LYS AAA O 1
ATOM 2784 N N . ALA A 1 348 ? 24.759 46.187 15.920 1.000 19.220 348 ALA AAA N 1
ATOM 2785 C CA . ALA A 1 348 ? 24.105 44.886 16.063 1.000 19.390 348 ALA AAA CA 1
ATOM 2786 C C . ALA A 1 348 ? 22.614 45.016 15.733 1.000 21.638 348 ALA AAA C 1
ATOM 2787 O O . ALA A 1 348 ? 22.042 44.124 15.109 1.000 22.339 348 ALA AAA O 1
ATOM 2789 N N . LEU A 1 349 ? 21.960 46.099 16.190 1.000 18.342 349 LEU AAA N 1
ATOM 2790 C CA . LEU A 1 349 ? 20.513 46.204 16.062 1.000 17.696 349 LEU AAA CA 1
ATOM 2791 C C . LEU A 1 349 ? 20.065 46.637 14.669 1.000 18.680 349 LEU AAA C 1
ATOM 2792 O O . LEU A 1 349 ? 19.024 46.175 14.189 1.000 19.723 349 LEU AAA O 1
ATOM 2797 N N . THR A 1 350 ? 20.762 47.626 14.077 1.000 16.660 350 THR AAA N 1
ATOM 2798 C CA . THR A 1 350 ? 20.273 48.284 12.858 1.000 17.706 350 THR AAA CA 1
ATOM 2799 C C . THR A 1 350 ? 21.324 48.271 11.740 1.000 17.012 350 THR AAA C 1
ATOM 2800 O O . THR A 1 350 ? 21.084 48.927 10.720 1.000 18.153 350 THR AAA O 1
ATOM 2804 N N . LYS A 1 351 ? 22.460 47.585 11.960 1.000 16.747 351 LYS AAA N 1
ATOM 2805 C CA . LYS A 1 351 ? 23.594 47.576 11.013 1.000 17.274 351 LYS AAA CA 1
ATOM 2806 C C . LYS A 1 351 ? 24.228 48.961 10.904 1.000 19.748 351 LYS AAA C 1
ATOM 2807 O O . LYS A 1 351 ? 24.771 49.307 9.844 1.000 20.501 351 LYS AAA O 1
ATOM 2813 N N . GLY A 1 352 ? 24.123 49.738 12.004 1.000 18.679 352 GLY AAA N 1
ATOM 2814 C CA . GLY A 1 352 ? 24.759 51.051 12.112 1.000 17.433 352 GLY AAA CA 1
ATOM 2815 C C . GLY A 1 352 ? 23.976 52.189 11.452 1.000 16.959 352 GLY AAA C 1
ATOM 2816 O O . GLY A 1 352 ? 24.569 53.207 11.064 1.000 17.590 352 GLY AAA O 1
ATOM 2817 N N . ALA A 1 353 ? 22.640 52.031 11.292 1.000 14.894 353 ALA AAA N 1
ATOM 2818 C CA . ALA A 1 353 ? 21.790 53.044 10.691 1.000 15.783 353 ALA AAA CA 1
ATOM 2819 C C . ALA A 1 353 ? 21.824 54.380 11.462 1.000 14.124 353 ALA AAA C 1
ATOM 2820 O O . ALA A 1 353 ? 21.551 55.435 10.886 1.000 16.553 353 ALA AAA O 1
ATOM 2822 N N . ASN A 1 354 ? 22.164 54.346 12.760 1.000 14.437 354 ASN AAA N 1
ATOM 2823 C CA . ASN A 1 354 ? 22.113 55.562 13.568 1.000 14.065 354 ASN AAA CA 1
ATOM 2824 C C . ASN A 1 354 ? 23.496 56.075 13.975 1.000 15.179 354 ASN AAA C 1
ATOM 2825 O O . ASN A 1 354 ? 23.612 56.907 14.880 1.000 14.749 354 ASN AAA O 1
ATOM 2830 N N A ARG A 1 355 ? 24.543 55.612 13.282 0.510 15.206 355 ARG AAA N 1
ATOM 2831 N N B ARG A 1 355 ? 24.535 55.617 13.275 0.490 15.270 355 ARG AAA N 1
ATOM 2832 C CA A ARG A 1 355 ? 25.923 55.982 13.575 0.510 15.116 355 ARG AAA CA 1
ATOM 2833 C CA B ARG A 1 355 ? 25.913 55.976 13.574 0.490 15.243 355 ARG AAA CA 1
ATOM 2834 C C A ARG A 1 355 ? 26.059 57.500 13.738 0.510 16.521 355 ARG AAA C 1
ATOM 2835 C C B ARG A 1 355 ? 26.074 57.494 13.726 0.490 16.622 355 ARG AAA C 1
ATOM 2836 O O A ARG A 1 355 ? 26.644 57.976 14.708 0.510 15.699 355 ARG AAA O 1
ATOM 2837 O O B ARG A 1 355 ? 26.686 57.965 14.681 0.490 15.878 355 ARG AAA O 1
ATOM 2852 N N . CYS A 1 356 ? 25.546 58.263 12.773 1.000 15.925 356 CYS AAA N 1
ATOM 2853 C CA . CYS A 1 356 ? 25.863 59.683 12.757 1.000 17.643 356 CYS AAA CA 1
ATOM 2854 C C . CYS A 1 356 ? 25.096 60.433 13.841 1.000 15.993 356 CYS AAA C 1
ATOM 2855 O O . CYS A 1 356 ? 25.627 61.355 14.484 1.000 15.793 356 CYS AAA O 1
ATOM 2858 N N . GLU A 1 357 ? 23.867 59.993 14.095 1.000 15.158 357 GLU AAA N 1
ATOM 2859 C CA . GLU A 1 357 ? 23.049 60.613 15.136 1.000 15.866 357 GLU AAA CA 1
ATOM 2860 C C . GLU A 1 357 ? 23.691 60.419 16.508 1.000 14.752 357 GLU AAA C 1
ATOM 2861 O O . GLU A 1 357 ? 23.679 61.306 17.382 1.000 15.190 357 GLU AAA O 1
ATOM 2867 N N . ILE A 1 358 ? 24.242 59.221 16.729 1.000 14.468 358 ILE AAA N 1
ATOM 2868 C CA . ILE A 1 358 ? 24.939 58.937 17.976 1.000 13.250 358 ILE AAA CA 1
ATOM 2869 C C . ILE A 1 358 ? 26.220 59.775 18.090 1.000 14.166 358 ILE AAA C 1
ATOM 2870 O O . ILE A 1 358 ? 26.505 60.405 19.124 1.000 13.873 358 ILE AAA O 1
ATOM 2875 N N . TRP A 1 359 ? 27.033 59.797 17.033 1.000 14.116 359 TRP AAA N 1
ATOM 2876 C CA . TRP A 1 359 ? 28.263 60.561 17.139 1.000 13.775 359 TRP AAA CA 1
ATOM 2877 C C . TRP A 1 359 ? 27.989 62.056 17.324 1.000 15.328 359 TRP AAA C 1
ATOM 2878 O O . TRP A 1 359 ? 28.692 62.731 18.063 1.000 14.698 359 TRP AAA O 1
ATOM 2889 N N . LYS A 1 360 ? 26.963 62.565 16.660 1.000 14.248 360 LYS AAA N 1
ATOM 2890 C CA . LYS A 1 360 ? 26.729 64.007 16.783 1.000 15.378 360 LYS AAA CA 1
ATOM 2891 C C . LYS A 1 360 ? 26.378 64.392 18.223 1.000 15.657 360 LYS AAA C 1
ATOM 2892 O O . LYS A 1 360 ? 26.831 65.429 18.714 1.000 15.288 360 LYS AAA O 1
ATOM 2898 N N . ALA A 1 361 ? 25.530 63.587 18.871 1.000 14.772 361 ALA AAA N 1
ATOM 2899 C CA . ALA A 1 361 ? 25.142 63.866 20.247 1.000 12.955 361 ALA AAA CA 1
ATOM 2900 C C . ALA A 1 361 ? 26.380 63.911 21.153 1.000 13.613 361 ALA AAA C 1
ATOM 2901 O O . ALA A 1 361 ? 26.514 64.838 21.950 1.000 15.079 361 ALA AAA O 1
ATOM 2903 N N . PHE A 1 362 ? 27.252 62.909 21.044 1.000 12.692 362 PHE AAA N 1
ATOM 2904 C CA . PHE A 1 362 ? 28.397 62.808 21.950 1.000 12.832 362 PHE AAA CA 1
ATOM 2905 C C . PHE A 1 362 ? 29.441 63.868 21.608 1.000 13.108 362 PHE AAA C 1
ATOM 2906 O O . PHE A 1 362 ? 30.010 64.496 22.499 1.000 13.810 362 PHE AAA O 1
ATOM 2914 N N . ALA A 1 363 ? 29.677 64.094 20.306 1.000 13.817 363 ALA AAA N 1
ATOM 2915 C CA . ALA A 1 363 ? 30.657 65.093 19.905 1.000 13.541 363 ALA AAA CA 1
ATOM 2916 C C . ALA A 1 363 ? 30.238 66.502 20.331 1.000 13.182 363 ALA AAA C 1
ATOM 2917 O O . ALA A 1 363 ? 31.097 67.327 20.666 1.000 14.991 363 ALA AAA O 1
ATOM 2919 N N . LYS A 1 364 ? 28.928 66.798 20.302 1.000 12.567 364 LYS AAA N 1
ATOM 2920 C CA . LYS A 1 364 ? 28.477 68.117 20.742 1.000 13.384 364 LYS AAA CA 1
ATOM 2921 C C . LYS A 1 364 ? 29.017 68.485 22.129 1.000 14.538 364 LYS AAA C 1
ATOM 2922 O O . LYS A 1 364 ? 29.209 69.672 22.419 1.000 16.087 364 LYS AAA O 1
ATOM 2928 N N . ARG A 1 365 ? 29.175 67.486 23.006 1.000 14.427 365 ARG AAA N 1
ATOM 2929 C CA . ARG A 1 365 ? 29.546 67.726 24.390 1.000 15.468 365 ARG AAA CA 1
ATOM 2930 C C . ARG A 1 365 ? 30.909 67.137 24.723 1.000 14.889 365 ARG AAA C 1
ATOM 2931 O O . ARG A 1 365 ? 31.181 66.823 25.870 1.000 15.493 365 ARG AAA O 1
ATOM 2939 N N . GLY A 1 366 ? 31.775 67.078 23.706 1.000 13.737 366 GLY AAA N 1
ATOM 2940 C CA . GLY A 1 366 ? 33.187 66.854 23.972 1.000 13.945 366 GLY AAA CA 1
ATOM 2941 C C . GLY A 1 366 ? 33.609 65.381 23.970 1.000 13.881 366 GLY AAA C 1
ATOM 2942 O O . GLY A 1 366 ? 34.762 65.068 24.267 1.000 15.316 366 GLY AAA O 1
ATOM 2943 N N . LEU A 1 367 ? 32.696 64.483 23.605 1.000 13.809 367 LEU AAA N 1
ATOM 2944 C CA . LEU A 1 367 ? 32.986 63.055 23.577 1.000 14.320 367 LEU AAA CA 1
ATOM 2945 C C . LEU A 1 367 ? 32.969 62.548 22.136 1.000 14.543 367 LEU AAA C 1
ATOM 2946 O O . LEU A 1 367 ? 32.493 61.465 21.829 1.000 15.775 367 LEU AAA O 1
ATOM 2951 N N . GLY A 1 368 ? 33.527 63.384 21.244 1.000 14.292 368 GLY AAA N 1
ATOM 2952 C CA . GLY A 1 368 ? 33.611 63.055 19.825 1.000 15.410 368 GLY AAA CA 1
ATOM 2953 C C . GLY A 1 368 ? 34.812 62.191 19.461 1.000 16.255 368 GLY AAA C 1
ATOM 2954 O O . GLY A 1 368 ? 35.463 61.557 20.317 1.000 16.284 368 GLY AAA O 1
ATOM 2955 N N . TYR A 1 369 ? 35.072 62.177 18.142 1.000 16.127 369 TYR AAA N 1
ATOM 2956 C CA . TYR A 1 369 ? 36.044 61.266 17.575 1.000 17.942 369 TYR AAA CA 1
ATOM 2957 C C . TYR A 1 369 ? 37.414 61.736 18.052 1.000 18.443 369 TYR AAA C 1
ATOM 2958 O O . TYR A 1 369 ? 37.760 62.895 17.841 1.000 22.032 369 TYR AAA O 1
ATOM 2967 N N . GLY A 1 370 ? 38.166 60.840 18.695 1.000 20.208 370 GLY AAA N 1
ATOM 2968 C CA . GLY A 1 370 ? 39.447 61.269 19.232 1.000 21.249 370 GLY AAA CA 1
ATOM 2969 C C . GLY A 1 370 ? 39.425 61.610 20.725 1.000 22.489 370 GLY AAA C 1
ATOM 2970 O O . GLY A 1 370 ? 40.483 61.857 21.299 1.000 21.891 370 GLY AAA O 1
ATOM 2971 N N . ALA A 1 371 ? 38.246 61.602 21.360 1.000 19.947 371 ALA AAA N 1
ATOM 2972 C CA . ALA A 1 371 ? 38.190 61.812 22.805 1.000 20.120 371 ALA AAA CA 1
ATOM 2973 C C . ALA A 1 371 ? 38.898 60.647 23.501 1.000 19.207 371 ALA AAA C 1
ATOM 2974 O O . ALA A 1 371 ? 38.924 59.530 22.970 1.000 22.060 371 ALA AAA O 1
ATOM 2976 N N . LYS A 1 372 ? 39.553 60.949 24.625 1.000 17.958 372 LYS AAA N 1
ATOM 2977 C CA . LYS A 1 372 ? 40.221 59.890 25.373 1.000 19.580 372 LYS AAA CA 1
ATOM 2978 C C . LYS A 1 372 ? 39.979 60.063 26.864 1.000 17.269 372 LYS AAA C 1
ATOM 2979 O O . LYS A 1 372 ? 40.096 61.155 27.421 1.000 19.037 372 LYS AAA O 1
ATOM 2985 N N . TYR A 1 373 ? 39.690 58.941 27.529 1.000 18.021 373 TYR AAA N 1
ATOM 2986 C CA . TYR A 1 373 ? 39.633 58.922 28.981 1.000 17.974 373 TYR AAA CA 1
ATOM 2987 C C . TYR A 1 373 ? 41.025 59.118 29.574 1.000 19.671 373 TYR AAA C 1
ATOM 2988 O O . TYR A 1 373 ? 42.006 58.515 29.156 1.000 22.201 373 TYR AAA O 1
ATOM 2997 N N . ASN A 1 374 ? 41.086 59.941 30.602 1.000 20.017 374 ASN AAA N 1
ATOM 2998 C CA . ASN A 1 374 ? 42.236 59.987 31.483 1.000 24.354 374 ASN AAA CA 1
ATOM 2999 C C . ASN A 1 374 ? 41.677 60.296 32.860 1.000 24.722 374 ASN AAA C 1
ATOM 3000 O O . ASN A 1 374 ? 40.803 61.141 32.986 1.000 25.691 374 ASN AAA O 1
ATOM 3005 N N . GLU A 1 375 ? 42.205 59.618 33.886 1.000 25.850 375 GLU AAA N 1
ATOM 3006 C CA . GLU A 1 375 ? 41.678 59.752 35.227 1.000 28.270 375 GLU AAA CA 1
ATOM 3007 C C . GLU A 1 375 ? 41.591 61.227 35.623 1.000 26.191 375 GLU AAA C 1
ATOM 3008 O O . GLU A 1 375 ? 40.642 61.620 36.298 1.000 33.246 375 GLU AAA O 1
ATOM 3014 N N . ASN A 1 376 ? 42.576 62.053 35.216 1.000 24.810 376 ASN AAA N 1
ATOM 3015 C CA . ASN A 1 376 ? 42.736 63.406 35.725 1.000 23.297 376 ASN AAA CA 1
ATOM 3016 C C . ASN A 1 376 ? 42.424 64.488 34.693 1.000 26.987 376 ASN AAA C 1
ATOM 3017 O O . ASN A 1 376 ? 41.886 65.529 35.058 1.000 27.503 376 ASN AAA O 1
ATOM 3022 N N . LYS A 1 377 ? 42.859 64.289 33.442 1.000 24.094 377 LYS AAA N 1
ATOM 3023 C CA . LYS A 1 377 ? 42.709 65.329 32.434 1.000 25.381 377 LYS AAA CA 1
ATOM 3024 C C . LYS A 1 377 ? 42.289 64.666 31.126 1.000 21.996 377 LYS AAA C 1
ATOM 3025 O O . LYS A 1 377 ? 43.117 64.159 30.372 1.000 23.624 377 LYS AAA O 1
ATOM 3031 N N . ARG A 1 378 ? 40.976 64.619 30.892 1.000 20.138 378 ARG AAA N 1
ATOM 3032 C CA . ARG A 1 378 ? 40.470 63.926 29.719 1.000 18.999 378 ARG AAA CA 1
ATOM 3033 C C . ARG A 1 378 ? 40.824 64.710 28.455 1.000 19.105 378 ARG AAA C 1
ATOM 3034 O O . ARG A 1 378 ? 40.931 65.934 28.486 1.000 22.540 378 ARG AAA O 1
ATOM 3042 N N . VAL A 1 379 ? 40.945 63.992 27.344 1.000 19.485 379 VAL AAA N 1
ATOM 3043 C CA . VAL A 1 379 ? 41.093 64.607 26.033 1.000 18.977 379 VAL AAA CA 1
ATOM 3044 C C . VAL A 1 379 ? 39.695 64.683 25.430 1.000 19.223 379 VAL AAA C 1
ATOM 3045 O O . VAL A 1 379 ? 39.046 63.649 25.233 1.000 19.233 379 VAL AAA O 1
ATOM 3049 N N . THR A 1 380 ? 39.238 65.919 25.184 1.000 18.621 380 THR AAA N 1
ATOM 3050 C CA . THR A 1 380 ? 37.900 66.133 24.645 1.000 18.086 380 THR AAA CA 1
ATOM 3051 C C . THR A 1 380 ? 38.001 66.290 23.138 1.000 20.451 380 THR AAA C 1
ATOM 3052 O O . THR A 1 380 ? 39.084 66.575 22.610 1.000 21.432 380 THR AAA O 1
ATOM 3056 N N . SER A 1 381 ? 36.862 66.096 22.469 1.000 17.343 381 SER AAA N 1
ATOM 3057 C CA . SER A 1 381 ? 36.805 66.279 21.031 1.000 17.310 381 SER AAA CA 1
ATOM 3058 C C . SER A 1 38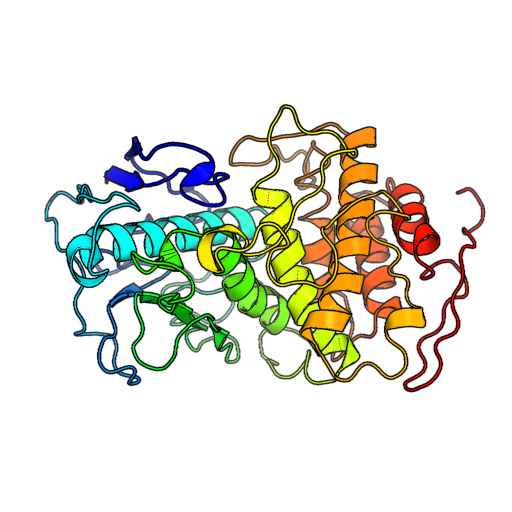1 ? 35.381 66.645 20.630 1.000 17.930 381 SER AAA C 1
ATOM 3059 O O . SER A 1 381 ? 34.431 66.021 21.128 1.000 17.193 381 SER AAA O 1
ATOM 3062 N N . ASN A 1 382 ? 35.249 67.609 19.699 1.000 16.915 382 ASN AAA N 1
ATOM 3063 C CA . ASN A 1 382 ? 33.956 67.879 19.084 1.000 16.127 382 ASN AAA CA 1
ATOM 3064 C C . ASN A 1 382 ? 33.955 67.340 17.649 1.000 16.006 382 ASN AAA C 1
ATOM 3065 O O . ASN A 1 382 ? 33.031 67.620 16.880 1.000 16.813 382 ASN AAA O 1
ATOM 3070 N N . LYS A 1 383 ? 34.958 66.519 17.292 1.000 17.555 383 LYS AAA N 1
ATOM 3071 C CA . LYS A 1 383 ? 35.069 66.017 15.925 1.000 19.102 383 LYS AAA CA 1
ATOM 3072 C C . LYS A 1 383 ? 34.117 64.850 15.638 1.000 19.605 383 LYS AAA C 1
ATOM 3073 O O . LYS A 1 383 ? 33.745 64.071 16.526 1.000 18.581 383 LYS AAA O 1
ATOM 3079 N N . LEU A 1 384 ? 33.754 64.728 14.352 1.000 17.423 384 LEU AAA N 1
ATOM 3080 C CA . LEU A 1 384 ? 32.920 63.632 13.891 1.000 18.362 384 LEU AAA CA 1
ATOM 3081 C C . LEU A 1 384 ? 33.731 62.709 12.995 1.000 21.368 384 LEU AAA C 1
ATOM 3082 O O . LEU A 1 384 ? 34.689 63.169 12.340 1.000 21.224 384 LEU AAA O 1
ATOM 3087 N N . PRO A 1 385 ? 33.408 61.402 12.949 1.000 19.256 385 PRO AAA N 1
ATOM 3088 C CA . PRO A 1 385 ? 34.081 60.484 12.022 1.000 20.566 385 PRO AAA CA 1
ATOM 3089 C C . PRO A 1 385 ? 33.613 60.714 10.585 1.000 21.789 385 PRO AAA C 1
ATOM 3090 O O . PRO A 1 385 ? 32.607 61.393 10.344 1.000 19.260 385 PRO AAA O 1
ATOM 3094 N N . SER A 1 386 ? 34.374 60.122 9.645 1.000 21.968 386 SER AAA N 1
ATOM 3095 C CA . SER A 1 386 ? 34.126 60.332 8.224 1.000 23.508 386 SER AAA CA 1
ATOM 3096 C C . SER A 1 386 ? 32.679 59.996 7.881 1.000 25.108 386 SER AAA C 1
ATOM 3097 O O . SER A 1 386 ? 32.224 58.899 8.199 1.000 27.520 386 SER AAA O 1
ATOM 3100 N N . GLY A 1 387 ? 31.981 60.933 7.246 1.000 23.872 387 GLY AAA N 1
ATOM 3101 C CA . GLY A 1 387 ? 30.663 60.657 6.719 1.000 26.158 387 GLY AAA CA 1
ATOM 3102 C C . GLY A 1 387 ? 29.593 61.317 7.576 1.000 27.904 387 GLY AAA C 1
ATOM 3103 O O . GLY A 1 387 ? 28.480 61.542 7.111 1.000 27.698 387 GLY AAA O 1
ATOM 3104 N N . CYS A 1 388 ? 29.932 61.650 8.829 0.950 26.661 388 CYS AAA N 1
ATOM 3105 C CA . CYS A 1 388 ? 28.916 62.221 9.699 1.000 25.846 388 CYS AAA CA 1
ATOM 3106 C C . CYS A 1 388 ? 28.912 63.743 9.611 0.860 26.279 388 CYS AAA C 1
ATOM 3107 O O . CYS A 1 388 ? 27.948 64.342 10.061 1.000 28.897 388 CYS AAA O 1
#

Nearest PDB structures (foldseek):
  7z6t-assembly1_AAA  TM=1.003E+00  e=6.871E-88  Aspergillus clavatus
  4k90-assembly1_A  TM=9.999E-01  e=1.382E-73  Aspergillus fumigatus Af293
  7qfy-assembly1_A  TM=9.946E-01  e=2.003E-69  Fusarium oxysporum
  7qp3-assembly1_A  TM=9.928E-01  e=2.347E-66  unclassified

Foldseek 3Di:
DWFFADDWLAQFPVRDHTDIDPQPADCVLQVVGQQDQVPDGFQWLHYWAERFAAAQVLDDDDPPHDTDGDPVSHQDFDDDQLDDDPVVGRHSLRRLLSVLRRLVSRQVVLLPCAQQQQHATAHNVPPHWAYNAHEYHYWQRNPDEDAKAWDAAARHHYIYIHWHWHDLDVVIGTCSRRSLRSQQRVVLNLLQCQAAHRNGNCQQPDLQSLLLSNQLSNQVSVLRNDDQPDALADWAEACCVNNVHVQHDEPFTLHPDCVRPVAAPQVCAPDRDSPHSSVNNNSLLSQLLNLQCVVQNDDNDSHFDADVSAGRHSSSNSNSLLSQLSNVAHRNHHPLRSLVSSQVSCCVVPVRPCVQSSQQSRLVRFNHDPWADDNHGTHGHNDHDPPD

Solvent-accessible surface area: 14472 Å² total; per-residue (Å²): 23,39,0,63,0,15,37,34,15,30,6,6,14,105,50,35,78,32,68,89,38,141,57,23,37,31,97,110,2,4,65,45,44,0,1,17,10,44,130,106,138,23,27,14,0,56,1,6,6,0,0,0,0,10,2,107,76,12,117,93,115,44,73,140,34,91,35,4,172,16,89,116,13,36,0,76,37,106,26,41,51,90,39,68,76,13,75,69,8,29,39,2,0,0,0,6,0,0,5,2,4,1,22,1,2,8,7,1,27,31,0,31,3,25,4,152,44,0,2,0,3,76,48,14,81,85,74,34,50,165,16,90,0,12,0,5,0,0,0,25,3,47,61,29,76,36,86,9,60,25,55,23,32,53,17,21,96,42,0,45,0,30,0,14,20,15,50,117,14,150,40,87,59,0,0,0,4,2,9,2,11,0,2,13,12,2,0,25,0,0,0,26,0,12,0,39,26,42,88,64,28,102,0,20,69,66,77,3,0,12,0,0,3,20,0,3,0,1,1,1,2,2,0,10,24,2,59,72,96,18,79,71,83,84,53,11,24,8,2,27,17,0,14,68,52,124,133,8,69,30,108,61,35,2,1,19,44,91,128,48,0,63,11,25,0,53,70,4,37,80,34,131,41,41,84,37,0,1,2,1,0,1,0,0,0,1,2,0,0,4,26,0,10,90,89,72,33,60,29,68,65,51,102,6,68,63,143,84,40,37,6,55,8,0,5,5,3,0,0,25,0,1,4,32,2,1,59,97,9,63,60,48,1,22,0,22,68,2,13,53,5,3,20,64,2,1,133,87,37,31,198,23,61,1,96,32,40,0,22,103,1,0,2,68,2,4,0,0,119,38,8,121,85,68,126,111,152,13,64,61,12,110,135,63,17,105,74,48